Protein AF-0000000084338015 (afdb_homodimer)

Solvent-accessible surface area (backbone atoms only — not comparable to full-atom values): 36055 Å² total; per-residue (Å²): 136,80,90,66,68,53,72,68,53,46,52,48,38,51,52,38,36,50,44,24,61,69,64,40,51,81,50,46,58,59,32,37,77,68,50,33,67,53,62,69,61,47,44,52,39,10,74,71,34,59,45,4,24,55,33,48,52,94,39,48,19,64,53,45,42,67,60,54,42,22,44,42,22,18,35,27,9,35,64,34,56,23,64,21,47,50,50,44,41,30,30,49,41,24,39,39,58,42,67,76,40,31,50,72,67,53,30,65,68,49,36,36,43,34,13,39,33,70,26,31,22,8,49,35,64,32,29,82,76,46,49,94,39,47,87,68,62,74,22,32,32,43,82,52,99,67,19,31,37,28,37,41,52,30,35,75,20,47,40,56,72,53,97,41,30,48,29,32,41,29,54,23,33,58,48,71,53,97,91,35,79,18,27,20,25,35,52,44,50,59,83,37,60,44,54,43,68,48,71,68,66,62,48,61,33,44,38,28,36,51,36,20,38,37,37,30,54,70,19,66,39,55,55,83,34,50,37,51,52,86,51,39,18,56,62,52,50,55,54,41,46,48,59,34,23,33,39,51,11,24,28,21,22,10,37,13,43,24,25,44,53,52,40,54,56,45,25,66,66,43,50,49,88,90,36,41,44,49,76,38,66,73,48,44,53,52,53,50,52,34,46,54,37,25,52,55,21,45,53,32,23,51,53,18,44,54,30,47,76,70,73,42,91,29,64,50,43,15,30,51,10,26,42,49,5,14,50,23,14,38,53,22,15,53,50,29,16,56,74,50,36,74,56,17,43,24,52,88,33,67,43,24,50,43,40,43,35,22,59,51,49,41,36,53,90,56,27,49,67,52,28,50,51,49,40,38,34,73,72,67,78,93,137,79,91,66,69,53,72,67,54,46,51,49,38,53,52,36,36,50,43,24,62,69,65,39,51,81,50,47,59,59,33,36,78,69,50,34,67,54,62,67,61,47,44,52,40,10,75,72,34,60,44,3,23,56,33,47,54,94,38,50,20,65,53,46,43,66,59,55,41,23,44,43,22,18,36,28,8,36,61,35,55,21,63,22,47,49,51,47,41,30,30,49,42,24,40,39,58,41,68,76,38,30,50,73,68,53,30,64,68,49,35,37,44,34,14,38,34,68,28,30,21,9,49,35,63,32,28,82,77,45,50,93,38,46,86,67,62,75,21,31,32,43,84,52,96,68,18,31,38,27,38,41,52,28,36,76,22,48,42,55,70,52,97,42,30,48,30,33,42,30,53,23,34,61,48,70,53,95,90,36,80,19,25,18,26,34,53,45,50,59,82,38,61,44,53,44,68,50,71,69,66,61,49,62,33,43,37,28,35,50,36,22,38,35,38,30,52,69,18,64,39,56,52,83,33,50,38,52,50,87,52,38,17,57,63,53,51,54,55,40,46,49,57,35,23,33,39,52,11,23,28,21,22,9,38,12,41,25,26,42,52,53,41,54,55,45,25,66,67,44,50,51,87,90,36,42,44,48,76,38,64,72,49,43,52,53,54,50,52,34,45,53,36,25,52,54,21,44,52,33,24,51,55,18,42,54,30,48,76,70,73,42,91,28,63,49,42,14,29,50,10,25,42,49,6,15,50,25,13,38,53,22,16,52,50,28,17,56,74,50,35,77,56,18,44,22,52,88,34,66,41,24,49,44,40,42,35,22,58,50,50,41,37,53,90,56,27,48,68,52,28,51,52,49,39,37,34,74,71,66,78,93

Sequence (764 aa):
MDFELSEEHAALRATVEDFARKEVAPVIGDYYERCEFPYEIVAKMGEMGLFGLPIPEEYGGMGGDYFALCLALEELARVDSSVAITLEAGVSLGEMPIYRFGTEEQKQQWLPDLAAGRKLGAFGLTEPGGGSDAGATRTTARLEDGDWVINGSKAFITNSGTDITALVTVTAVTGEHDGRKEISAIIVPSGTAGFTVSEKYSKVGWSASDTHELFFDDCRVPEANLVGERGRGYAQFLSILDEGRIAIAALSVGLAQGCVDESIRYAREREAFGQAIGRYQAIQFKIADMEVRAHTARLAYYAAAAKMLRGEPFKKEAAIAKLVASNAAMDNARDATQIFGGYGFMNEYPVARFYRDAKILEIGEGTSEVQRMLIARQLGVAMDFELSEEHAALRATVEDFARKEVAPVIGDYYERCEFPYEIVAKMGEMGLFGLPIPEEYGGMGGDYFALCLALEELARVDSSVAITLEAGVSLGEMPIYRFGTEEQKQQWLPDLAAGRKLGAFGLTEPGGGSDAGATRTTARLEDGDWVINGSKAFITNSGTDITALVTVTAVTGEHDGRKEISAIIVPSGTAGFTVSEKYSKVGWSASDTHELFFDDCRVPEANLVGERGRGYAQFLSILDEGRIAIAALSVGLAQGCVDESIRYAREREAFGQAIGRYQAIQFKIADMEVRAHTARLAYYAAAAKMLRGEPFKKEAAIAKLVASNAAMDNARDATQIFGGYGFMNEYPVARFYRDAKILEIGEGTSEVQRMLIARQLGVA

Foldseek 3Di:
DDPDDDPVLVVLLVVLLCCLVPPVQVCVLVLLVVLAADLVSLLVCLQVQLLQACPCVVLQHPVHRLVSNLSSLLSNLLRNLLSSVQSLQQRLAFQVLCRPFNDPVSSNVPRNCSSSSQAGGKEFQAAVVQAPNSQVADWAWEDDPQKTFIFGKGFFIWRCDDPRYFWYWHWHFHDDDPRGTQIFTFIDTPPFPQKDWDDFDDALASSNTGTTMIGGDRGIDGPSRTTHDGSCHVVSNLVSLLSSLLSLLSNLLSLLVSLLVLLVVQQQPDDDPHGRNCVDVVSVVLSVVSCVLSVVLSVLSSVLVVCVVVVHDRNLSSLVSLLSSLVSLQSSLVSSLVSVPPVSCPSSDSSVNSNSHSVCSCRPSAHSVRSVVSNCVVVPND/DDPDDDPVLVVLLVVLLCCLVPPVQVCVLVLLVVLAADLVSLLVCLQVQLLQACPCVVLQHPVHRLVSNLSSLLSNLLRNLLSSVQSLQQRLAFQVLCRPFNDPVSSNVPRNCSSSSQAGGKEFQAAVVQAPNSQVADWAWEDDPQKTFIFGKGFFIWRCDDPRYFWYWHWHFHDDDPNGTQIFTFIDTPPFPQKDWDDFDDALASSNTGTTMIGGDRGIDGPSRTTHDGSCHVVSNLVSLLSSLLSLLSNLLSLLVSLLVLLVVQQQPDDDPHGRNCVDVVSVVLSVVSCVLSVVLSVLSSVLVVCVVVVHDRNLSSLVSLLSSLVSLQSSLVSSLVSVPPVSCPSSDSSVNSNSHSVCSCRPSAHSVRSVVSNCVVVPND

Radius of gyration: 28.17 Å; Cα contacts (8 Å, |Δi|>4): 1661; chains: 2; bounding box: 52×88×63 Å

Secondary structure (DSSP, 8-state):
---PPPHHHHHHHHHHHHHIIIIIHHHHHHHHHHT---HHHHHHHHHTTGGGTTS-GGGTS----HHHHHHHHHHHHTT-HHHHHHHHIIIIIIIHHHHHH--HHHHHHHHHHHHTTSSEEEEE---TT-SS-GGG---EEEEETTEEEEEEEEEEEETSSSTTEEEEEEEEEEEEETTEEEEEEEEEETT-TTEEEEEEP-BSS-TTS-EEEEEEEEEEEEGGGEESSTTBHHHHHHHHHHHHHHHHHHHHHHHHHHHHHHHHHHHHH-EETTEEGGGSHHHHHHHHHHHHHHHHHHHHHHHHHHHHHTT---HHHHHHHHHHHHHHHHHHHHHHHHHHGGGGGBTTSHHHHHHHHHGGGGTTTS-HHHHHHHHHHHHT--/---PPPHHHHHHHHHHHHHIIIIIHHHHHHHHHHT---HHHHHHHHHHTGGGTTS-GGGTS----HHHHHHHHHHHHTT-HHHHHHHHIIIIIIIHHHHHH--HHHHHHHHHHHHTTSSEEEEE---TT-SS-GGG---EEEEETTEEEEEEEEEEEETSSSTTEEEEEEEEEEEEETTEEEEEEEEEETT-TTEEEPPPP-BSS-TTS-EEEEEEEEEEEEGGGEESSTTBHHHHHHHHHHHHHHHHHHHHHHHHHHHHHHHHHHHHH-EETTEEGGGSHHHHHHHHHHHHHHHHHHHHHHHHHHHHHTT---HHHHHHHHHHHHHHHHHHHHHHHHHHGGGGGBTTSHHHHHHHHHGGGGTTTS-HHHHHHHHHHHHT--

Structure (mmCIF, N/CA/C/O backbone):
data_AF-0000000084338015-model_v1
#
loop_
_entity.id
_entity.type
_entity.pdbx_description
1 polymer 'Acyl-CoA dehydrogenase'
#
loop_
_atom_site.group_PDB
_atom_site.id
_atom_site.type_symbol
_atom_site.label_atom_id
_atom_site.label_alt_id
_atom_site.label_comp_id
_atom_site.label_asym_id
_atom_site.label_entity_id
_atom_site.label_seq_id
_atom_site.pdbx_PDB_ins_code
_atom_site.Cartn_x
_atom_site.Cartn_y
_atom_site.Cartn_z
_atom_site.occupancy
_atom_site.B_iso_or_equiv
_atom_site.auth_seq_id
_atom_site.auth_comp_id
_atom_site.auth_asym_id
_atom_site.auth_atom_id
_atom_site.pdbx_PDB_model_num
ATOM 1 N N . MET A 1 1 ? -13.844 11.648 34.5 1 48.69 1 MET A N 1
ATOM 2 C CA . MET A 1 1 ? -13.297 11.547 33.156 1 48.69 1 MET A CA 1
ATOM 3 C C . MET A 1 1 ? -14.398 11.289 32.156 1 48.69 1 MET A C 1
ATOM 5 O O . MET A 1 1 ? -15.125 10.305 32.25 1 48.69 1 MET A O 1
ATOM 9 N N . ASP A 1 2 ? -14.992 12.312 31.656 1 59.75 2 ASP A N 1
ATOM 10 C CA . ASP A 1 2 ? -16.125 12.227 30.734 1 59.75 2 ASP A CA 1
ATOM 11 C C . ASP A 1 2 ? -15.664 12.18 29.281 1 59.75 2 ASP A C 1
ATOM 13 O O . ASP A 1 2 ? -15.125 13.164 28.766 1 59.75 2 ASP A O 1
ATOM 17 N N . PHE A 1 3 ? -15.617 10.938 28.75 1 74.31 3 PHE A N 1
ATOM 18 C CA . PHE A 1 3 ? -15.195 10.703 27.375 1 74.31 3 PHE A CA 1
ATOM 19 C C . PHE A 1 3 ? -16.359 10.875 26.406 1 74.31 3 PHE A C 1
ATOM 21 O O . PHE A 1 3 ? -16.266 10.508 25.234 1 74.31 3 PHE A O 1
ATOM 28 N N . GLU A 1 4 ? -17.391 11.492 27.047 1 83 4 GLU A N 1
ATOM 29 C CA . GLU A 1 4 ? -18.547 11.719 26.188 1 83 4 GLU A CA 1
ATOM 30 C C . GLU A 1 4 ? -18.453 13.062 25.484 1 83 4 GLU A C 1
ATOM 32 O O . GLU A 1 4 ? -18 14.047 26.062 1 83 4 GLU A O 1
ATOM 37 N N . LEU A 1 5 ? -18.859 13.047 24.281 1 91.94 5 LEU A N 1
ATOM 38 C CA . LEU A 1 5 ? -18.875 14.273 23.5 1 91.94 5 LEU A CA 1
ATOM 39 C C . LEU A 1 5 ? -20 15.203 23.953 1 91.94 5 LEU A C 1
ATOM 41 O O . LEU A 1 5 ? -21.062 14.742 24.359 1 91.94 5 LEU A O 1
ATOM 45 N N . SER A 1 6 ? -19.734 16.484 24.047 1 92.75 6 SER A N 1
ATOM 46 C CA . SER A 1 6 ? -20.828 17.453 24.219 1 92.75 6 SER A CA 1
ATOM 47 C C . SER A 1 6 ? -21.891 17.297 23.141 1 92.75 6 SER A C 1
ATOM 49 O O . SER A 1 6 ? -21.656 16.656 22.109 1 92.75 6 SER A O 1
ATOM 51 N N . GLU A 1 7 ? -23.031 17.828 23.328 1 93.94 7 GLU A N 1
ATOM 52 C CA . GLU A 1 7 ? -24.109 17.766 22.359 1 93.94 7 GLU A CA 1
ATOM 53 C C . GLU A 1 7 ? -23.688 18.391 21.031 1 93.94 7 GLU A C 1
ATOM 55 O O . GLU A 1 7 ? -24.031 17.875 19.953 1 93.94 7 GLU A O 1
ATOM 60 N N . GLU A 1 8 ? -22.984 19.5 21.125 1 93.94 8 GLU A N 1
ATOM 61 C CA . GLU A 1 8 ? -22.531 20.203 19.938 1 93.94 8 GLU A CA 1
ATOM 62 C C . GLU A 1 8 ? -21.531 19.359 19.156 1 93.94 8 GLU A C 1
ATOM 64 O O . GLU A 1 8 ? -21.625 19.234 17.922 1 93.94 8 GLU A O 1
ATOM 69 N N . HIS A 1 9 ? -20.562 18.781 19.859 1 95.94 9 HIS A N 1
ATOM 70 C CA . HIS A 1 9 ? -19.578 17.906 19.234 1 95.94 9 HIS A CA 1
ATOM 71 C C . HIS A 1 9 ? -20.219 16.672 18.625 1 95.94 9 HIS A C 1
ATOM 73 O O . HIS A 1 9 ? -19.859 16.266 17.516 1 95.94 9 HIS A O 1
ATOM 79 N N . ALA A 1 10 ? -21.172 16.156 19.312 1 96.56 10 ALA A N 1
ATOM 80 C CA . ALA A 1 10 ? -21.875 14.961 18.828 1 96.56 10 ALA A CA 1
ATOM 81 C C . ALA A 1 10 ? -22.688 15.281 17.578 1 96.56 10 ALA A C 1
ATOM 83 O O . ALA A 1 10 ? -22.766 14.461 16.656 1 96.56 10 ALA A O 1
ATOM 84 N N . ALA A 1 11 ? -23.328 16.406 17.594 1 96.88 11 ALA A N 1
ATOM 85 C CA . ALA A 1 11 ? -24.109 16.828 16.422 1 96.88 11 ALA A CA 1
ATOM 86 C C . ALA A 1 11 ? -23.219 17.047 15.211 1 96.88 11 ALA A C 1
ATOM 88 O O . ALA A 1 11 ? -23.562 16.656 14.094 1 96.88 11 ALA A O 1
ATOM 89 N N . LEU A 1 12 ? -22.094 17.672 15.422 1 97.25 12 LEU A N 1
ATOM 90 C CA . LEU A 1 12 ? -21.125 17.859 14.344 1 97.25 12 LEU A CA 1
ATOM 91 C C . LEU A 1 12 ? -20.656 16.516 13.789 1 97.25 12 LEU A C 1
ATOM 93 O O . LEU A 1 12 ? -20.641 16.328 12.57 1 97.25 12 LEU A O 1
ATOM 97 N N . ARG A 1 13 ? -20.219 15.672 14.68 1 97.75 13 ARG A N 1
ATOM 98 C CA . ARG A 1 13 ? -19.734 14.352 14.281 1 97.75 13 ARG A CA 1
ATOM 99 C C . ARG A 1 13 ? -20.766 13.641 13.406 1 97.75 13 ARG A C 1
ATOM 101 O O . ARG A 1 13 ? -20.438 13.078 12.367 1 97.75 13 ARG A O 1
ATOM 108 N N . ALA A 1 14 ? -22.016 13.672 13.812 1 98.19 14 ALA A N 1
ATOM 109 C CA . ALA A 1 14 ? -23.094 13 13.086 1 98.19 14 ALA A CA 1
ATOM 110 C C . ALA A 1 14 ? -23.281 13.609 11.703 1 98.19 14 ALA A C 1
ATOM 112 O O . ALA A 1 14 ? -23.531 12.898 10.727 1 98.19 14 ALA A O 1
ATOM 113 N N . THR A 1 15 ? -23.234 14.883 11.648 1 98.38 15 THR A N 1
ATOM 114 C CA . THR A 1 15 ? -23.391 15.594 10.383 1 98.38 15 THR A CA 1
ATOM 115 C C . THR A 1 15 ? -22.266 15.234 9.414 1 98.38 15 THR A C 1
ATOM 117 O O . THR A 1 15 ? -22.516 14.977 8.234 1 98.38 15 THR A O 1
ATOM 120 N N . VAL A 1 16 ? -21.062 15.227 9.883 1 98.75 16 VAL A N 1
ATOM 121 C CA . VAL A 1 16 ? -19.922 14.922 9.039 1 98.75 16 VAL A CA 1
ATOM 122 C C . VAL A 1 16 ? -19.953 13.453 8.641 1 98.75 16 VAL A C 1
ATOM 124 O O . VAL A 1 16 ? -19.594 13.102 7.508 1 98.75 16 VAL A O 1
ATOM 127 N N . GLU A 1 17 ? -20.328 12.609 9.562 1 98.62 17 GLU A N 1
ATOM 128 C CA . GLU A 1 17 ? -20.484 11.195 9.234 1 98.62 17 GLU A CA 1
ATOM 129 C C . GLU A 1 17 ? -21.453 11.008 8.062 1 98.62 17 GLU A C 1
ATOM 131 O O . GLU A 1 17 ? -21.172 10.258 7.129 1 98.62 17 GLU A O 1
ATOM 136 N N . ASP A 1 18 ? -22.578 11.68 8.148 1 98.69 18 ASP A N 1
ATOM 137 C CA . ASP A 1 18 ? -23.594 11.594 7.102 1 98.69 18 ASP A CA 1
ATOM 138 C C . ASP A 1 18 ? -23.047 12.094 5.77 1 98.69 18 ASP A C 1
ATOM 140 O O . ASP A 1 18 ? -23.266 11.469 4.73 1 98.69 18 ASP A O 1
ATOM 144 N N . PHE A 1 19 ? -22.391 13.164 5.777 1 98.81 19 PHE A N 1
ATOM 145 C CA . PHE A 1 19 ? -21.766 13.734 4.586 1 98.81 19 PHE A CA 1
ATOM 146 C C . PHE A 1 19 ? -20.766 12.766 3.984 1 98.81 19 PHE A C 1
ATOM 148 O O . PHE A 1 19 ? -20.781 12.516 2.777 1 98.81 19 PHE A O 1
ATOM 155 N N . ALA A 1 20 ? -19.859 12.227 4.832 1 98.81 20 ALA A N 1
ATOM 156 C CA . ALA A 1 20 ? -18.812 11.312 4.367 1 98.81 20 ALA A CA 1
ATOM 157 C C . ALA A 1 20 ? -19.422 10.078 3.703 1 98.81 20 ALA A C 1
ATOM 159 O O . ALA A 1 20 ? -18.953 9.648 2.643 1 98.81 20 ALA A O 1
ATOM 160 N N . ARG A 1 21 ? -20.469 9.523 4.254 1 98.12 21 ARG A N 1
ATOM 161 C CA . ARG A 1 21 ? -21.062 8.289 3.77 1 98.12 21 ARG A CA 1
ATOM 162 C C . ARG A 1 21 ? -21.906 8.531 2.52 1 98.12 21 ARG A C 1
ATOM 164 O O . ARG A 1 21 ? -21.891 7.73 1.584 1 98.12 21 ARG A O 1
ATOM 171 N N . LYS A 1 22 ? -22.562 9.672 2.473 1 98.31 22 LYS A N 1
ATOM 172 C CA . LYS A 1 22 ? -23.562 9.867 1.425 1 98.31 22 LYS A CA 1
ATOM 173 C C . LYS A 1 22 ? -22.984 10.641 0.247 1 98.31 22 LYS A C 1
ATOM 175 O O . LYS A 1 22 ? -23.391 10.438 -0.899 1 98.31 22 LYS A O 1
ATOM 180 N N . GLU A 1 23 ? -22 11.492 0.54 1 98.38 23 GLU A N 1
ATOM 181 C CA . GLU A 1 23 ? -21.531 12.398 -0.506 1 98.38 23 GLU A CA 1
ATOM 182 C C . GLU A 1 23 ? -20.109 12.047 -0.942 1 98.38 23 GLU A C 1
ATOM 184 O O . GLU A 1 23 ? -19.766 12.188 -2.115 1 98.38 23 GLU A O 1
ATOM 189 N N . VAL A 1 24 ? -19.328 11.57 -0.061 1 98.75 24 VAL A N 1
ATOM 190 C CA . VAL A 1 24 ? -17.922 11.305 -0.38 1 98.75 24 VAL A CA 1
ATOM 191 C C . VAL A 1 24 ? -17.766 9.867 -0.859 1 98.75 24 VAL A C 1
ATOM 193 O O . VAL A 1 24 ? -17.25 9.625 -1.954 1 98.75 24 VAL A O 1
ATOM 196 N N . ALA A 1 25 ? -18.266 8.891 -0.127 1 98.5 25 ALA A N 1
ATOM 197 C CA . ALA A 1 25 ? -18.031 7.461 -0.328 1 98.5 25 ALA A CA 1
ATOM 198 C C . ALA A 1 25 ? -18.406 7.035 -1.742 1 98.5 25 ALA A C 1
ATOM 200 O O . ALA A 1 25 ? -17.672 6.305 -2.402 1 98.5 25 ALA A O 1
ATOM 201 N N . PRO A 1 26 ? -19.516 7.5 -2.303 1 98.12 26 PRO A N 1
ATOM 202 C CA . PRO A 1 26 ? -19.953 6.969 -3.596 1 98.12 26 PRO A CA 1
ATOM 203 C C . PRO A 1 26 ? -19.047 7.414 -4.75 1 98.12 26 PRO A C 1
ATOM 205 O O . PRO A 1 26 ? -19.062 6.793 -5.816 1 98.12 26 PRO A O 1
ATOM 208 N N . VAL A 1 27 ? -18.25 8.492 -4.57 1 98.19 27 VAL A N 1
ATOM 209 C CA . VAL A 1 27 ? -17.609 9.07 -5.746 1 98.19 27 VAL A CA 1
ATOM 210 C C . VAL A 1 27 ? -16.094 9.047 -5.562 1 98.19 27 VAL A C 1
ATOM 212 O O . VAL A 1 27 ? -15.344 9.219 -6.523 1 98.19 27 VAL A O 1
ATOM 215 N N . ILE A 1 28 ? -15.578 8.867 -4.398 1 98.06 28 ILE A N 1
ATOM 216 C CA . ILE A 1 28 ? -14.18 9.141 -4.09 1 98.06 28 ILE A CA 1
ATOM 217 C C . ILE A 1 28 ? -13.289 8.109 -4.773 1 98.06 28 ILE A C 1
ATOM 219 O O . ILE A 1 28 ? -12.156 8.414 -5.156 1 98.06 28 ILE A O 1
ATOM 223 N N . GLY A 1 29 ? -13.758 6.836 -4.957 1 97.38 29 GLY A N 1
ATOM 224 C CA . GLY A 1 29 ? -12.984 5.82 -5.645 1 97.38 29 GLY A CA 1
ATOM 225 C C . GLY A 1 29 ? -12.555 6.242 -7.039 1 97.38 29 GLY A C 1
ATOM 226 O O . GLY A 1 29 ? -11.406 6.016 -7.434 1 97.38 29 GLY A O 1
ATOM 227 N N . ASP A 1 30 ? -13.445 6.852 -7.723 1 97.5 30 ASP A N 1
ATOM 228 C CA . ASP A 1 30 ? -13.148 7.312 -9.078 1 97.5 30 ASP A CA 1
ATOM 229 C C . ASP A 1 30 ? -12.102 8.422 -9.062 1 97.5 30 ASP A C 1
ATOM 231 O O . ASP A 1 30 ? -11.172 8.406 -9.867 1 97.5 30 ASP A O 1
ATOM 235 N N . TYR A 1 31 ? -12.266 9.406 -8.133 1 97.94 31 TYR A N 1
ATOM 236 C CA . TYR A 1 31 ? -11.273 10.461 -7.988 1 97.94 31 TYR A CA 1
ATOM 237 C C . TYR A 1 31 ? -9.891 9.875 -7.707 1 97.94 31 TYR A C 1
ATOM 239 O O . TYR A 1 31 ? -8.891 10.336 -8.258 1 97.94 31 TYR A O 1
ATOM 247 N N . TYR A 1 32 ? -9.945 8.883 -6.867 1 96.19 32 TYR A N 1
ATOM 248 C CA . TYR A 1 32 ? -8.703 8.25 -6.438 1 96.19 32 TYR A CA 1
ATOM 249 C C . TYR A 1 32 ? -7.996 7.578 -7.605 1 96.19 32 TYR A C 1
ATOM 251 O O . TYR A 1 32 ? -6.785 7.73 -7.785 1 96.19 32 TYR A O 1
ATOM 259 N N . GLU A 1 33 ? -8.688 6.84 -8.438 1 95.5 33 GLU A N 1
ATOM 260 C CA . GLU A 1 33 ? -8.141 6.129 -9.586 1 95.5 33 GLU A CA 1
ATOM 261 C C . GLU A 1 33 ? -7.578 7.102 -10.617 1 95.5 33 GLU A C 1
ATOM 263 O O . GLU A 1 33 ? -6.547 6.832 -11.242 1 95.5 33 GLU A O 1
ATOM 268 N N . ARG A 1 34 ? -8.227 8.25 -10.75 1 96 34 ARG A N 1
ATOM 269 C CA . ARG A 1 34 ? -7.805 9.242 -11.727 1 96 34 ARG A CA 1
ATOM 270 C C . ARG A 1 34 ? -6.73 10.164 -11.156 1 96 34 ARG A C 1
ATOM 272 O O . ARG A 1 34 ? -6.168 10.992 -11.867 1 96 34 ARG A O 1
ATOM 279 N N . CYS A 1 35 ? -6.473 10.062 -9.836 1 96.88 35 CYS A N 1
ATOM 280 C CA . CYS A 1 35 ? -5.539 10.922 -9.125 1 96.88 35 CYS A CA 1
ATOM 281 C C . CYS A 1 35 ? -5.914 12.391 -9.289 1 96.88 35 CYS A C 1
ATOM 283 O O . CYS A 1 35 ? -5.062 13.219 -9.617 1 96.88 35 CYS A O 1
ATOM 285 N N . GLU A 1 36 ? -7.211 12.664 -9.117 1 98 36 GLU A N 1
ATOM 286 C CA . GLU A 1 36 ? -7.715 14.016 -9.305 1 98 36 GLU A CA 1
ATOM 287 C C . GLU A 1 36 ? -8.172 14.625 -7.984 1 98 36 GLU A C 1
ATOM 289 O O . GLU A 1 36 ? -8.766 13.938 -7.148 1 98 36 GLU A O 1
ATOM 294 N N . PHE A 1 37 ? -7.922 15.906 -7.84 1 98.62 37 PHE A N 1
ATOM 295 C CA . PHE A 1 37 ? -8.391 16.672 -6.688 1 98.62 37 PHE A CA 1
ATOM 296 C C . PHE A 1 37 ? -9.906 16.844 -6.734 1 98.62 37 PHE A C 1
ATOM 298 O O . PHE A 1 37 ? -10.453 17.25 -7.762 1 98.62 37 PHE A O 1
ATOM 305 N N . PRO A 1 38 ? -10.594 16.578 -5.668 1 98.62 38 PRO A N 1
ATOM 306 C CA . PRO A 1 38 ? -12.055 16.578 -5.691 1 98.62 38 PRO A CA 1
ATOM 307 C C . PRO A 1 38 ? -12.641 17.953 -5.34 1 98.62 38 PRO A C 1
ATOM 309 O O . PRO A 1 38 ? -13.242 18.109 -4.273 1 98.62 38 PRO A O 1
ATOM 312 N N . TYR A 1 39 ? -12.625 18.859 -6.215 1 98.75 39 TYR A N 1
ATOM 313 C CA . TYR A 1 39 ? -13.055 20.234 -6.027 1 98.75 39 TYR A CA 1
ATOM 314 C C . TYR A 1 39 ? -14.492 20.297 -5.523 1 98.75 39 TYR A C 1
ATOM 316 O O . TYR A 1 39 ? -14.828 21.109 -4.656 1 98.75 39 TYR A O 1
ATOM 324 N N . GLU A 1 40 ? -15.352 19.406 -6.035 1 98.56 40 GLU A N 1
ATOM 325 C CA . GLU A 1 40 ? -16.766 19.438 -5.656 1 98.56 40 GLU A CA 1
ATOM 326 C C . GLU A 1 40 ? -16.953 19.047 -4.195 1 98.56 40 GLU A C 1
ATOM 328 O O . GLU A 1 40 ? -17.734 19.672 -3.475 1 98.56 40 GLU A O 1
ATOM 333 N N . ILE A 1 41 ? -16.25 18.016 -3.768 1 98.81 41 ILE A N 1
ATOM 334 C CA . ILE A 1 41 ? -16.297 17.594 -2.375 1 98.81 41 ILE A CA 1
ATOM 335 C C . ILE A 1 41 ? -15.773 18.703 -1.467 1 98.81 41 ILE A C 1
ATOM 337 O O . ILE A 1 41 ? -16.375 19 -0.431 1 98.81 41 ILE A O 1
ATOM 341 N N . VAL A 1 42 ? -14.68 19.375 -1.841 1 98.81 42 VAL A N 1
ATOM 342 C CA . VAL A 1 42 ? -14.055 20.438 -1.054 1 98.81 42 VAL A CA 1
ATOM 343 C C . VAL A 1 42 ? -15.016 21.609 -0.932 1 98.81 42 VAL A C 1
ATOM 345 O O . VAL A 1 42 ? -15.156 22.188 0.146 1 98.81 42 VAL A O 1
ATOM 348 N N . ALA A 1 43 ? -15.672 21.906 -2.029 1 98.75 43 ALA A N 1
ATOM 349 C CA . ALA A 1 43 ? -16.641 23 -2.01 1 98.75 43 ALA A CA 1
ATOM 350 C C . ALA A 1 43 ? -17.781 22.703 -1.024 1 98.75 43 ALA A C 1
ATOM 352 O O . ALA A 1 43 ? -18.203 23.594 -0.273 1 98.75 43 ALA A O 1
ATOM 353 N N . LYS A 1 44 ? -18.266 21.5 -1.044 1 98.81 44 LYS A N 1
ATOM 354 C CA . LYS A 1 44 ? -19.328 21.094 -0.122 1 98.81 44 LYS A CA 1
ATOM 355 C C . LYS A 1 44 ? -18.859 21.172 1.326 1 98.81 44 LYS A C 1
ATOM 357 O O . LYS A 1 44 ? -19.594 21.578 2.213 1 98.81 44 LYS A O 1
ATOM 362 N N . MET A 1 45 ? -17.609 20.766 1.587 1 98.88 45 MET A N 1
ATOM 363 C CA . MET A 1 45 ? -17.031 20.875 2.92 1 98.88 45 MET A CA 1
ATOM 364 C C . MET A 1 45 ? -16.969 22.328 3.373 1 98.88 45 MET A C 1
ATOM 366 O O . MET A 1 45 ? -17.219 22.625 4.539 1 98.88 45 MET A O 1
ATOM 370 N N . GLY A 1 46 ? -16.594 23.203 2.418 1 98.69 46 GLY A N 1
ATOM 371 C CA . GLY A 1 46 ? -16.609 24.625 2.709 1 98.69 46 GLY A CA 1
ATOM 372 C C . GLY A 1 46 ? -17.984 25.156 3.074 1 98.69 46 GLY A C 1
ATOM 373 O O . GLY A 1 46 ? -18.125 25.875 4.059 1 98.69 46 GLY A O 1
ATOM 374 N N . GLU A 1 47 ? -19 24.734 2.322 1 98.25 47 GLU A N 1
ATOM 375 C CA . GLU A 1 47 ? -20.375 25.141 2.57 1 98.25 47 GLU A CA 1
ATOM 376 C C . GLU A 1 47 ? -20.859 24.672 3.939 1 98.25 47 GLU A C 1
ATOM 378 O O . GLU A 1 47 ? -21.625 25.359 4.602 1 98.25 47 GLU A O 1
ATOM 383 N N . MET A 1 48 ? -20.344 23.531 4.363 1 98.19 48 MET A N 1
ATOM 384 C CA . MET A 1 48 ? -20.703 22.969 5.656 1 98.19 48 MET A CA 1
ATOM 385 C C . MET A 1 48 ? -19.984 23.672 6.793 1 98.19 48 MET A C 1
ATOM 387 O O . MET A 1 48 ? -20.328 23.5 7.961 1 98.19 48 MET A O 1
ATOM 391 N N . GLY A 1 49 ? -18.953 24.5 6.438 1 98.38 49 GLY A N 1
ATOM 392 C CA . GLY A 1 49 ? -18.219 25.25 7.438 1 98.38 49 GLY A CA 1
ATOM 393 C C . GLY A 1 49 ? -17.062 24.484 8.039 1 98.38 49 GLY A C 1
ATOM 394 O O . GLY A 1 49 ? -16.484 24.891 9.039 1 98.38 49 GLY A O 1
ATOM 395 N N . LEU A 1 50 ? -16.656 23.375 7.457 1 98.81 50 LEU A N 1
ATOM 396 C CA . LEU A 1 50 ? -15.656 22.5 8.062 1 98.81 50 LEU A CA 1
ATOM 397 C C . LEU A 1 50 ? -14.297 23.172 8.117 1 98.81 50 LEU A C 1
ATOM 399 O O . LEU A 1 50 ? -13.539 22.969 9.07 1 98.81 50 LEU A O 1
ATOM 403 N N . PHE A 1 51 ? -13.961 24 7.141 1 98.88 51 PHE A N 1
ATOM 404 C CA . PHE A 1 51 ? -12.664 24.672 7.098 1 98.88 51 PHE A CA 1
ATOM 405 C C . PHE A 1 51 ? -12.586 25.781 8.141 1 98.88 51 PHE A C 1
ATOM 407 O O . PHE A 1 51 ? -11.508 26.281 8.445 1 98.88 51 PHE A O 1
ATOM 414 N N . GLY A 1 52 ? -13.688 26.203 8.688 1 98.75 52 GLY A N 1
ATOM 415 C CA . GLY A 1 52 ? -13.727 27.297 9.641 1 98.75 52 GLY A CA 1
ATOM 416 C C . GLY A 1 52 ? -13.938 26.844 11.07 1 98.75 52 GLY A C 1
ATOM 417 O O . GLY A 1 52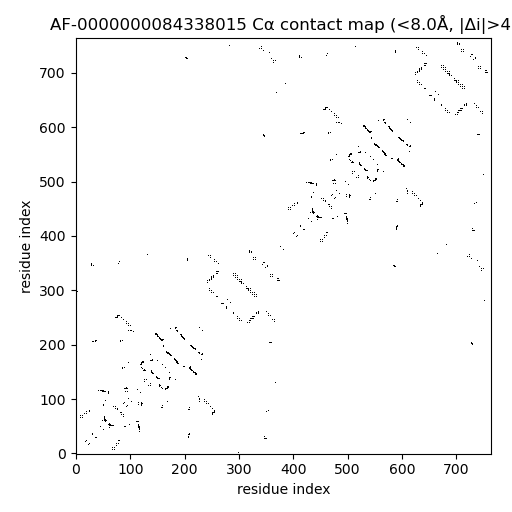 ? -14.094 27.656 11.977 1 98.75 52 GLY A O 1
ATOM 418 N N . LEU A 1 53 ? -13.906 25.562 11.352 1 98.25 53 LEU A N 1
ATOM 419 C CA . LEU A 1 53 ? -14.32 24.984 12.625 1 98.25 53 LEU A CA 1
ATOM 420 C C . LEU A 1 53 ? -13.562 25.641 13.781 1 98.25 53 LEU A C 1
ATOM 422 O O . LEU A 1 53 ? -14.18 26.141 14.727 1 98.25 53 LEU A O 1
ATOM 426 N N . PRO A 1 54 ? -12.219 25.719 13.75 1 97.25 54 PRO A N 1
ATOM 427 C CA . PRO A 1 54 ? -11.531 26.281 14.914 1 97.25 54 PRO A CA 1
ATOM 428 C C . PRO A 1 54 ? -11.258 27.781 14.758 1 97.25 54 PRO A C 1
ATOM 430 O O . PRO A 1 54 ? -10.492 28.359 15.539 1 97.25 54 PRO A O 1
ATOM 433 N N . ILE A 1 55 ? -11.828 28.438 13.742 1 98.5 55 ILE A N 1
ATOM 434 C CA . ILE A 1 55 ? -11.586 29.859 13.445 1 98.5 55 ILE A CA 1
ATOM 435 C C . ILE A 1 55 ? -12.719 30.703 14.016 1 98.5 55 ILE A C 1
ATOM 437 O O . ILE A 1 55 ? -13.891 30.375 13.852 1 98.5 55 ILE A O 1
ATOM 441 N N . PRO A 1 56 ? -12.445 31.812 14.711 1 97.94 56 PRO A N 1
ATOM 442 C CA . PRO A 1 56 ? -13.484 32.688 15.266 1 97.94 56 PRO A CA 1
ATOM 443 C C . PRO A 1 56 ? -14.414 33.25 14.195 1 97.94 56 PRO A C 1
ATOM 445 O O . PRO A 1 56 ? -13.992 33.469 13.055 1 97.94 56 PRO A O 1
ATOM 448 N N . GLU A 1 57 ? -15.523 33.625 14.609 1 97.88 57 GLU A N 1
ATOM 449 C CA . GLU A 1 57 ? -16.547 34.156 13.703 1 97.88 57 GLU A CA 1
ATOM 450 C C . GLU A 1 57 ? -16.094 35.5 13.102 1 97.88 57 GLU A C 1
ATOM 452 O O . GLU A 1 57 ? -16.438 35.812 11.961 1 97.88 57 GLU A O 1
ATOM 457 N N . GLU A 1 58 ? -15.359 36.25 13.859 1 97.56 58 GLU A N 1
ATOM 458 C CA . GLU A 1 58 ? -14.898 37.531 13.398 1 97.56 58 GLU A CA 1
ATOM 459 C C . GLU A 1 58 ? -14.008 37.406 12.164 1 97.56 58 GLU A C 1
ATOM 461 O O . GLU A 1 58 ? -13.836 38.375 11.406 1 97.56 58 GLU A O 1
ATOM 466 N N . TYR A 1 59 ? -13.508 36.219 11.93 1 98.12 59 TYR A N 1
ATOM 467 C CA . TYR A 1 59 ? -12.68 35.969 10.75 1 98.12 59 TYR A CA 1
ATOM 468 C C . TYR A 1 59 ? -13.383 35.031 9.789 1 98.12 59 TYR A C 1
ATOM 470 O O . TYR A 1 59 ? -12.734 34.406 8.938 1 98.12 59 TYR A O 1
ATOM 478 N N . GLY A 1 60 ? -14.711 34.781 10.016 1 97.06 60 GLY A N 1
ATOM 479 C CA . GLY A 1 60 ? -15.5 34 9.086 1 97.06 60 GLY A CA 1
ATOM 480 C C . GLY A 1 60 ? -15.594 32.531 9.484 1 97.06 60 GLY A C 1
ATOM 481 O O . GLY A 1 60 ? -16.094 31.703 8.711 1 97.06 60 GLY A O 1
ATOM 482 N N . GLY A 1 61 ? -15.086 32.219 10.641 1 97.62 61 GLY A N 1
ATOM 483 C CA . GLY A 1 61 ? -15.117 30.828 11.078 1 97.62 61 GLY A CA 1
ATOM 484 C C . GLY A 1 61 ? -16.391 30.453 11.812 1 97.62 61 GLY A C 1
ATOM 485 O O . GLY A 1 61 ? -17.391 31.188 11.75 1 97.62 61 GLY A O 1
ATOM 486 N N . MET A 1 62 ? -16.375 29.266 12.367 1 95.75 62 MET A N 1
ATOM 487 C CA . MET A 1 62 ? -17.547 28.734 13.039 1 95.75 62 MET A CA 1
ATOM 488 C C . MET A 1 62 ? -17.469 28.953 14.547 1 95.75 62 MET A C 1
ATOM 490 O O . MET A 1 62 ? -18.422 28.672 15.273 1 95.75 62 MET A O 1
ATOM 494 N N . GLY A 1 63 ? -16.359 29.438 15 1 93.44 63 GLY A N 1
ATOM 495 C CA . GLY A 1 63 ? -16.188 29.781 16.406 1 93.44 63 GLY A CA 1
ATOM 496 C C . GLY A 1 63 ? -16.031 28.562 17.297 1 93.44 63 GLY A C 1
ATOM 497 O O . GLY A 1 63 ? -16.141 28.656 18.516 1 93.44 63 GLY A O 1
ATOM 498 N N . GLY A 1 64 ? -15.812 27.438 16.703 1 92 64 GLY A N 1
ATOM 499 C CA . GLY A 1 64 ? -15.57 26.219 17.453 1 92 64 GLY A CA 1
ATOM 500 C C . GLY A 1 64 ? -14.133 26.062 17.906 1 92 64 GLY A C 1
ATOM 501 O O . GLY A 1 64 ? -13.406 27.047 18.016 1 92 64 GLY A O 1
ATOM 502 N N . ASP A 1 65 ? -13.844 24.859 18.312 1 94.38 65 ASP A N 1
ATOM 503 C CA . ASP A 1 65 ? -12.492 24.625 18.812 1 94.38 65 ASP A CA 1
ATOM 504 C C . ASP A 1 65 ? -11.766 23.578 17.969 1 94.38 65 ASP A C 1
ATOM 506 O O . ASP A 1 65 ? -12.32 23.078 16.984 1 94.38 65 ASP A O 1
ATOM 510 N N . TYR A 1 66 ? -10.539 23.406 18.297 1 95.75 66 TYR A N 1
ATOM 511 C CA . TYR A 1 66 ? -9.656 22.547 17.516 1 95.75 66 TYR A CA 1
ATOM 512 C C . TYR A 1 66 ? -10.102 21.094 17.609 1 95.75 66 TYR A C 1
ATOM 514 O O . TYR A 1 66 ? -9.891 20.312 16.672 1 95.75 66 TYR A O 1
ATOM 522 N N . PHE A 1 67 ? -10.742 20.688 18.719 1 97.06 67 PHE A N 1
ATOM 523 C CA . PHE A 1 67 ? -11.234 19.328 18.875 1 97.06 67 PHE A CA 1
ATOM 524 C C . PHE A 1 67 ? -12.359 19.031 17.875 1 97.06 67 PHE A C 1
ATOM 526 O O . PHE A 1 67 ? -12.477 17.922 17.375 1 97.06 67 PHE A O 1
ATOM 533 N N . ALA A 1 68 ? -13.18 20.016 17.594 1 97.62 68 ALA A N 1
ATOM 534 C CA . ALA A 1 68 ? -14.219 19.891 16.578 1 97.62 68 ALA A CA 1
ATOM 535 C C . ALA A 1 68 ? -13.617 19.5 15.227 1 97.62 68 ALA A C 1
ATOM 537 O O . ALA A 1 68 ? -14.172 18.688 14.5 1 97.62 68 AL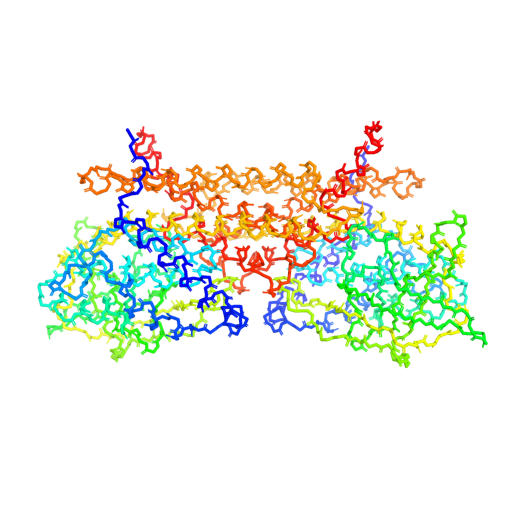A A O 1
ATOM 538 N N . LEU A 1 69 ? -12.531 20.125 14.883 1 98.44 69 LEU A N 1
ATOM 539 C CA . LEU A 1 69 ? -11.82 19.766 13.656 1 98.44 69 LEU A CA 1
ATOM 540 C C . LEU A 1 69 ? -11.398 18.297 13.688 1 98.44 69 LEU A C 1
ATOM 542 O O . LEU A 1 69 ? -11.57 17.578 12.703 1 98.44 69 LEU A O 1
ATOM 546 N N . CYS A 1 70 ? -10.883 17.844 14.828 1 98.5 70 CYS A N 1
ATOM 547 C CA . CYS A 1 70 ? -10.438 16.453 14.969 1 98.5 70 CYS A CA 1
ATOM 548 C C . CYS A 1 70 ? -11.586 15.484 14.734 1 98.5 70 CYS A C 1
ATOM 550 O O . CYS A 1 70 ? -11.414 14.461 14.062 1 98.5 70 CYS A O 1
ATOM 552 N N . LEU A 1 71 ? -12.711 15.82 15.258 1 98.38 71 LEU A N 1
ATOM 553 C CA . LEU A 1 71 ? -13.883 14.969 15.086 1 98.38 71 LEU A CA 1
ATOM 554 C C . LEU A 1 71 ? -14.281 14.891 13.609 1 98.38 71 LEU A C 1
ATOM 556 O O . LEU A 1 71 ? -14.625 13.82 13.109 1 98.38 71 LEU A O 1
ATOM 560 N N . ALA A 1 72 ? -14.25 16 12.93 1 98.81 72 ALA A N 1
ATOM 561 C CA . ALA A 1 72 ? -14.562 16.031 11.508 1 98.81 72 ALA A CA 1
ATOM 562 C C . ALA A 1 72 ? -13.578 15.188 10.703 1 98.81 72 ALA A C 1
ATOM 564 O O . ALA A 1 72 ? -13.969 14.445 9.797 1 98.81 72 ALA A O 1
ATOM 565 N N . LEU A 1 73 ? -12.367 15.297 11.055 1 98.88 73 LEU A N 1
ATOM 566 C CA . LEU A 1 73 ? -11.32 14.555 10.367 1 98.88 73 LEU A CA 1
ATOM 567 C C . LEU A 1 73 ? -11.508 13.055 10.555 1 98.88 73 LEU A C 1
ATOM 569 O O . LEU A 1 73 ? -11.328 12.281 9.609 1 98.88 73 LEU A O 1
ATOM 573 N N . GLU A 1 74 ? -11.789 12.625 11.773 1 98.81 74 GLU A N 1
ATOM 574 C CA . GLU A 1 74 ? -12.016 11.203 12.023 1 98.81 74 GLU A CA 1
ATOM 575 C C . GLU A 1 74 ? -13.148 10.664 11.156 1 98.81 74 GLU A C 1
ATOM 577 O O . GLU A 1 74 ? -13.016 9.602 10.547 1 98.81 74 GLU A O 1
ATOM 582 N N . GLU A 1 75 ? -14.234 11.406 11.094 1 98.88 75 GLU A N 1
ATOM 583 C CA . GLU A 1 75 ? -15.391 10.93 10.336 1 98.88 75 GLU A CA 1
ATOM 584 C C . GLU A 1 75 ? -15.094 10.898 8.836 1 98.88 75 GLU A C 1
ATOM 586 O O . GLU A 1 75 ? -15.5 9.969 8.141 1 98.88 75 GLU A O 1
ATOM 591 N N . LEU A 1 76 ? -14.43 11.906 8.312 1 98.94 76 LEU A N 1
ATOM 592 C CA . LEU A 1 76 ? -14.086 11.922 6.898 1 98.94 76 LEU A CA 1
ATOM 593 C C . LEU A 1 76 ? -13.141 10.773 6.555 1 98.94 76 LEU A C 1
ATOM 595 O O . LEU A 1 76 ? -13.312 10.102 5.535 1 98.94 76 LEU A O 1
ATOM 599 N N . ALA A 1 77 ? -12.188 10.531 7.465 1 98.88 77 ALA A N 1
ATOM 600 C CA . ALA A 1 77 ? -11.141 9.547 7.195 1 98.88 77 ALA A CA 1
ATOM 601 C C . ALA A 1 77 ? -11.688 8.125 7.297 1 98.88 77 ALA A C 1
ATOM 603 O O . ALA A 1 77 ? -11.07 7.18 6.805 1 98.88 77 ALA A O 1
ATOM 604 N N . ARG A 1 78 ? -12.852 7.992 7.922 1 98.5 78 ARG A N 1
ATOM 605 C CA . ARG A 1 78 ? -13.516 6.695 7.91 1 98.5 78 ARG A CA 1
ATOM 606 C C . ARG A 1 78 ? -13.828 6.254 6.484 1 98.5 78 ARG A C 1
ATOM 608 O O . ARG A 1 78 ? -13.914 5.055 6.207 1 98.5 78 ARG A O 1
ATOM 615 N N . VAL A 1 79 ? -13.906 7.223 5.617 1 98.56 79 VAL A N 1
ATOM 616 C CA . VAL A 1 79 ? -14.297 6.957 4.238 1 98.56 79 VAL A CA 1
ATOM 617 C C . VAL A 1 79 ? -13.102 7.164 3.314 1 98.56 79 VAL A C 1
ATOM 619 O O . VAL A 1 79 ? -12.859 6.359 2.41 1 98.56 79 VAL A O 1
ATOM 622 N N . ASP A 1 80 ? -12.328 8.266 3.592 1 98.5 80 ASP A N 1
ATOM 623 C CA . ASP A 1 80 ? -11.195 8.531 2.707 1 98.5 80 ASP A CA 1
ATOM 624 C C . ASP A 1 80 ? -10.203 9.484 3.357 1 98.5 80 ASP A C 1
ATOM 626 O O . ASP A 1 80 ? -10.578 10.578 3.795 1 98.5 80 ASP A O 1
ATOM 630 N N . SER A 1 81 ? -8.945 9.117 3.258 1 98.31 81 SER A N 1
ATOM 631 C CA . SER A 1 81 ? -7.883 9.883 3.895 1 98.31 81 SER A CA 1
ATOM 632 C C . SER A 1 81 ? -7.465 11.07 3.035 1 98.31 81 SER A C 1
ATOM 634 O O . SER A 1 81 ? -6.98 12.078 3.553 1 98.31 81 SER A O 1
ATOM 636 N N . SER A 1 82 ? -7.652 11.008 1.704 1 98.44 82 SER A N 1
ATOM 637 C CA . SER A 1 82 ? -7.301 12.125 0.84 1 98.44 82 SER A CA 1
ATOM 638 C C . SER A 1 82 ? -8.172 13.344 1.133 1 98.44 82 SER A C 1
ATOM 640 O O . SER A 1 82 ? -7.68 14.469 1.17 1 98.44 82 SER A O 1
ATOM 642 N N . VAL A 1 83 ? -9.406 13.086 1.329 1 98.75 83 VAL A N 1
ATOM 643 C CA . VAL A 1 83 ? -10.344 14.164 1.642 1 98.75 83 VAL A CA 1
ATOM 644 C C . VAL A 1 83 ? -10.031 14.734 3.021 1 98.75 83 VAL A C 1
ATOM 646 O O . VAL A 1 83 ? -9.984 15.953 3.197 1 98.75 83 VAL A O 1
ATOM 649 N N . ALA A 1 84 ? -9.797 13.844 3.943 1 98.88 84 ALA A N 1
ATOM 650 C CA . ALA A 1 84 ? -9.523 14.266 5.316 1 98.88 84 ALA A CA 1
ATOM 651 C C . ALA A 1 84 ? -8.25 15.102 5.395 1 98.88 84 ALA A C 1
ATOM 653 O O . ALA A 1 84 ? -8.211 16.109 6.098 1 98.88 84 ALA A O 1
ATOM 654 N N . ILE A 1 85 ? -7.176 14.695 4.641 1 98.81 85 ILE A N 1
ATOM 655 C CA . ILE A 1 85 ? -5.906 15.406 4.746 1 98.81 85 ILE A CA 1
ATOM 656 C C . ILE A 1 85 ? -6.016 16.766 4.059 1 98.81 85 ILE A C 1
ATOM 658 O O . ILE A 1 85 ? -5.355 17.719 4.457 1 98.81 85 ILE A O 1
ATOM 662 N N . THR A 1 86 ? -6.867 16.859 3.066 1 98.88 86 THR A N 1
ATOM 663 C CA . THR A 1 86 ? -7.113 18.141 2.438 1 98.88 86 THR A CA 1
ATOM 664 C C . THR A 1 86 ? -7.672 19.141 3.451 1 98.88 86 THR A C 1
ATOM 666 O O . THR A 1 86 ? -7.227 20.297 3.514 1 98.88 86 THR A O 1
ATOM 669 N N . LEU A 1 87 ? -8.594 18.656 4.262 1 98.94 87 LEU A N 1
ATOM 670 C CA . LEU A 1 87 ? -9.148 19.484 5.32 1 98.94 87 LEU A CA 1
ATOM 671 C C . LEU A 1 87 ? -8.109 19.766 6.402 1 98.94 87 LEU A C 1
ATOM 673 O O . LEU A 1 87 ? -7.938 20.906 6.828 1 98.94 87 LEU A O 1
ATOM 677 N N . GLU A 1 88 ? -7.469 18.719 6.836 1 98.81 88 GLU A N 1
ATOM 678 C CA . GLU A 1 88 ? -6.469 18.844 7.891 1 98.81 88 GLU A CA 1
ATOM 679 C C . GLU A 1 88 ? -5.387 19.844 7.52 1 98.81 88 GLU A C 1
ATOM 681 O O . GLU A 1 88 ? -5.109 20.781 8.281 1 98.81 88 GLU A O 1
ATOM 686 N N . ALA A 1 89 ? -4.789 19.719 6.34 1 98.69 89 ALA A N 1
ATOM 687 C CA . ALA A 1 89 ? -3.721 20.594 5.887 1 98.69 89 ALA A CA 1
ATOM 688 C C . ALA A 1 89 ? -4.242 22.016 5.645 1 98.69 89 ALA A C 1
ATOM 690 O O . ALA A 1 89 ? -3.533 22.984 5.887 1 98.69 89 ALA A O 1
ATOM 691 N N . GLY A 1 90 ? -5.457 22.094 5.164 1 98.75 90 GLY A N 1
ATOM 692 C CA . GLY A 1 90 ? -6.047 23.406 4.93 1 98.75 90 GLY A CA 1
ATOM 693 C C . GLY A 1 90 ? -6.219 24.203 6.199 1 98.75 90 GLY A C 1
ATOM 694 O O . GLY A 1 90 ? -5.98 25.422 6.207 1 98.75 90 GLY A O 1
ATOM 695 N N . VAL A 1 91 ? -6.574 23.516 7.211 1 98.69 91 VAL A N 1
ATOM 696 C CA . VAL A 1 91 ? -6.902 24.219 8.445 1 98.69 91 VAL A CA 1
ATOM 697 C C . VAL A 1 91 ? -5.684 24.266 9.359 1 98.69 91 VAL A C 1
ATOM 699 O O . VAL A 1 91 ? -5.16 25.344 9.664 1 98.69 91 VAL A O 1
ATOM 702 N N . SER A 1 92 ? -5.152 23.078 9.711 1 98.19 92 SER A N 1
ATOM 703 C CA . SER A 1 92 ? -4.078 22.984 10.688 1 98.19 92 SER A CA 1
ATOM 704 C C . SER A 1 92 ? -2.805 23.656 10.18 1 98.19 92 SER A C 1
ATOM 706 O O . SER A 1 92 ? -2.031 24.203 10.961 1 98.19 92 SER A O 1
ATOM 708 N N . LEU A 1 93 ? -2.602 23.547 8.906 1 98.12 93 LEU A N 1
ATOM 709 C CA . LEU A 1 93 ? -1.336 24 8.352 1 98.12 93 LEU A CA 1
ATOM 710 C C . LEU A 1 93 ? -1.529 25.312 7.578 1 98.12 93 LEU A C 1
ATOM 712 O O . LEU A 1 93 ? -0.739 26.25 7.719 1 98.12 93 LEU A O 1
ATOM 716 N N . GLY A 1 94 ? -2.576 25.391 6.844 1 98.56 94 GLY A N 1
ATOM 717 C CA . GLY A 1 94 ? -2.801 26.547 5.992 1 98.56 94 GLY A CA 1
ATOM 718 C C . GLY A 1 94 ? -3.312 27.75 6.75 1 98.56 94 GLY A C 1
ATOM 719 O O . GLY A 1 94 ? -2.873 28.875 6.504 1 98.56 94 GLY A O 1
ATOM 720 N N . GLU A 1 95 ? -4.211 27.562 7.668 1 98.75 95 GLU A N 1
ATOM 721 C CA . GLU A 1 95 ? -4.895 28.656 8.344 1 98.75 95 GLU A CA 1
ATOM 722 C C . GLU A 1 95 ? -4.238 28.984 9.68 1 98.75 95 GLU A C 1
ATOM 724 O O . GLU A 1 95 ? -4.074 30.156 10.031 1 98.75 95 GLU A O 1
ATOM 729 N N . MET A 1 96 ? -3.854 28.016 10.422 1 98.31 96 MET A N 1
ATOM 730 C CA . MET A 1 96 ? -3.521 28.172 11.836 1 98.31 96 MET A CA 1
ATOM 731 C C . MET A 1 96 ? -2.299 29.062 12.008 1 98.31 96 MET A C 1
ATOM 733 O O . MET A 1 96 ? -2.246 29.875 12.938 1 98.31 96 MET A O 1
ATOM 737 N N . PRO A 1 97 ? -1.257 28.984 11.125 1 98.5 97 PRO A N 1
ATOM 738 C CA . PRO A 1 97 ? -0.145 29.922 11.289 1 98.5 97 PRO A CA 1
ATOM 739 C C . PRO A 1 97 ? -0.59 31.375 11.219 1 98.5 97 PRO A C 1
ATOM 741 O O . PRO A 1 97 ? -0.129 32.219 12.008 1 98.5 97 PRO A O 1
ATOM 744 N N . ILE A 1 98 ? -1.483 31.672 10.32 1 98.75 98 ILE A N 1
ATOM 745 C CA . ILE A 1 98 ? -1.983 33.031 10.172 1 98.75 98 ILE A CA 1
ATOM 746 C C . ILE A 1 98 ? -2.861 33.406 11.367 1 98.75 98 ILE A C 1
ATOM 748 O O . ILE A 1 98 ? -2.746 34.5 11.922 1 98.75 98 ILE A O 1
ATOM 752 N N . TYR A 1 99 ? -3.664 32.5 11.781 1 98.5 99 TYR A N 1
ATOM 753 C CA . TYR A 1 99 ? -4.574 32.75 12.891 1 98.5 99 TYR A CA 1
ATOM 754 C C . TYR A 1 99 ? -3.805 33 14.188 1 98.5 99 TYR A C 1
ATOM 756 O O . TYR A 1 99 ? -4.121 33.938 14.938 1 98.5 99 TYR A O 1
ATOM 764 N N . ARG A 1 100 ? -2.783 32.156 14.477 1 97.88 100 ARG A N 1
ATOM 765 C CA . ARG A 1 100 ? -2.072 32.219 15.75 1 97.88 100 ARG A CA 1
ATOM 766 C C . ARG A 1 100 ? -1.062 33.344 15.781 1 97.88 100 ARG A C 1
ATOM 768 O O . ARG A 1 100 ? -0.839 33.969 16.828 1 97.88 100 ARG A O 1
ATOM 775 N N . PHE A 1 101 ? -0.489 33.656 14.617 1 98.62 101 PHE A N 1
ATOM 776 C CA . PHE A 1 101 ? 0.686 34.531 14.688 1 98.62 101 PHE A CA 1
ATOM 777 C C . PHE A 1 101 ? 0.541 35.719 13.758 1 98.62 101 PHE A C 1
ATOM 779 O O . PHE A 1 101 ? 1.336 36.656 13.82 1 98.62 101 PHE A O 1
ATOM 786 N N . GLY A 1 102 ? -0.421 35.719 12.875 1 98.62 102 GLY A N 1
ATOM 787 C CA . GLY A 1 102 ? -0.568 36.812 11.906 1 98.62 102 GLY A CA 1
ATOM 788 C C . GLY A 1 102 ? -1.024 38.125 12.523 1 98.62 102 GLY A C 1
ATOM 789 O O . GLY A 1 102 ? -1.548 38.125 13.641 1 98.62 102 GLY A O 1
ATOM 790 N N . THR A 1 103 ? -0.774 39.219 11.844 1 98.31 103 THR A N 1
ATOM 791 C CA . THR A 1 103 ? -1.328 40.5 12.227 1 98.31 103 THR A CA 1
ATOM 792 C C . THR A 1 103 ? -2.834 40.531 11.984 1 98.31 103 THR A C 1
ATOM 794 O O . THR A 1 103 ? -3.377 39.688 11.289 1 98.31 103 THR A O 1
ATOM 797 N N . GLU A 1 104 ? -3.416 41.5 12.602 1 98.38 104 GLU A N 1
ATOM 798 C CA . GLU A 1 104 ? -4.848 41.656 12.367 1 98.38 104 GLU A CA 1
ATOM 799 C C . GLU A 1 104 ? -5.148 41.875 10.891 1 98.38 104 GLU A C 1
ATOM 801 O O . GLU A 1 104 ? -6.145 41.375 10.375 1 98.38 104 GLU A O 1
ATOM 806 N N . GLU A 1 105 ? -4.316 42.594 10.219 1 98.38 105 GLU A N 1
ATOM 807 C CA . GLU A 1 105 ? -4.48 42.812 8.781 1 98.38 105 GLU A CA 1
ATOM 808 C C . GLU A 1 105 ? -4.383 41.531 8.008 1 98.38 105 GLU A C 1
ATOM 810 O O . GLU A 1 105 ? -5.18 41.281 7.098 1 98.38 105 GLU A O 1
ATOM 815 N N . GLN A 1 106 ? -3.422 40.719 8.297 1 98.69 106 GLN A N 1
ATOM 816 C CA . GLN A 1 106 ? -3.256 39.406 7.648 1 98.69 106 GLN A CA 1
ATOM 817 C C . GLN A 1 106 ? -4.457 38.5 7.898 1 98.69 106 GLN A C 1
ATOM 819 O O . GLN A 1 106 ? -4.945 37.844 6.98 1 98.69 106 GLN A O 1
ATOM 824 N N . LYS A 1 107 ? -4.934 38.469 9.117 1 98.81 107 LYS A N 1
ATOM 825 C CA . LYS A 1 107 ? -6.09 37.656 9.477 1 98.81 107 LYS A CA 1
ATOM 826 C C . LYS A 1 107 ? -7.324 38.062 8.688 1 98.81 107 LYS A C 1
ATOM 828 O O . LYS A 1 107 ? -8.016 37.219 8.109 1 98.81 107 LYS A O 1
ATOM 833 N N . GLN A 1 108 ? -7.512 39.375 8.648 1 98.44 108 GLN A N 1
ATOM 834 C CA . GLN A 1 108 ? -8.68 39.875 7.941 1 98.44 108 GLN A CA 1
ATOM 835 C C . GLN A 1 108 ? -8.57 39.625 6.441 1 98.44 108 GLN A C 1
ATOM 837 O O . GLN A 1 108 ? -9.586 39.406 5.77 1 98.44 108 GLN A O 1
ATOM 842 N N . GLN A 1 109 ? -7.449 39.656 5.98 1 98.5 109 GLN A N 1
ATOM 843 C CA . GLN A 1 109 ? -7.234 39.5 4.543 1 98.5 109 GLN A CA 1
ATOM 844 C C . GLN A 1 109 ? -7.426 38.031 4.113 1 98.5 109 GLN A C 1
ATOM 846 O O . GLN A 1 109 ? -8.016 37.781 3.064 1 98.5 109 GLN A O 1
ATOM 851 N N . TRP A 1 110 ? -6.93 37.062 4.848 1 98.75 110 TRP A N 1
ATOM 852 C CA . TRP A 1 110 ? -6.77 35.719 4.316 1 98.75 110 TRP A CA 1
ATOM 853 C C . TRP A 1 110 ? -7.781 34.75 4.938 1 98.75 110 TRP A C 1
ATOM 855 O O . TRP A 1 110 ? -8.32 33.875 4.258 1 98.75 110 TRP A O 1
ATOM 865 N N . LEU A 1 111 ? -8.117 34.875 6.191 1 98.81 111 LEU A N 1
ATOM 866 C CA . LEU A 1 111 ? -8.812 33.844 6.938 1 98.81 111 LEU A CA 1
ATOM 867 C C . LEU A 1 111 ? -10.25 33.688 6.453 1 98.81 111 LEU A C 1
ATOM 869 O O . LEU A 1 111 ? -10.773 32.562 6.379 1 98.81 111 LEU A O 1
ATOM 873 N N . PRO A 1 112 ? -10.945 34.781 6.09 1 98.75 112 PRO A N 1
ATOM 874 C CA . PRO A 1 112 ? -12.344 34.625 5.691 1 98.75 112 PRO A CA 1
ATOM 875 C C . PRO A 1 112 ? -12.508 33.656 4.508 1 98.75 112 PRO A C 1
ATOM 877 O O . PRO A 1 112 ? -13.344 32.75 4.547 1 98.75 112 PRO A O 1
ATOM 880 N N . ASP A 1 113 ? -11.711 33.75 3.461 1 98.81 113 ASP A N 1
ATOM 881 C CA . ASP A 1 113 ? -11.812 32.875 2.299 1 98.81 113 ASP A CA 1
ATOM 882 C C . ASP A 1 113 ? -11.305 31.484 2.623 1 98.81 113 ASP A C 1
ATOM 884 O O . ASP A 1 113 ? -11.828 30.5 2.105 1 98.81 113 ASP A O 1
ATOM 888 N N . LEU A 1 114 ? -10.266 31.391 3.408 1 98.88 114 LEU A N 1
ATOM 889 C CA . LEU A 1 114 ? -9.734 30.094 3.803 1 98.88 114 LEU A CA 1
ATOM 890 C C . LEU A 1 114 ? -10.727 29.344 4.676 1 98.88 114 LEU A C 1
ATOM 892 O O . LEU A 1 114 ? -10.984 28.156 4.445 1 98.88 114 LEU A O 1
ATOM 896 N N . ALA A 1 115 ? -11.352 30.047 5.625 1 98.69 115 ALA A N 1
ATOM 897 C CA . ALA A 1 115 ? -12.305 29.453 6.559 1 98.69 115 ALA A CA 1
ATOM 898 C C . ALA A 1 115 ? -13.578 29 5.836 1 98.69 115 ALA A C 1
ATOM 900 O O . ALA A 1 115 ? -14.234 28.047 6.258 1 98.69 115 ALA A O 1
ATOM 901 N N . ALA A 1 116 ? -13.844 29.672 4.75 1 98.38 116 ALA A N 1
ATOM 902 C CA . ALA A 1 116 ? -15.039 29.328 3.977 1 98.38 116 ALA A CA 1
ATOM 903 C C . ALA A 1 116 ? -14.758 28.188 3.01 1 98.38 116 ALA A C 1
ATOM 905 O O . ALA A 1 116 ? -15.68 27.641 2.4 1 98.38 116 ALA A O 1
ATOM 906 N N . GLY A 1 117 ? -13.555 27.812 2.865 1 98.38 117 GLY A N 1
ATOM 907 C CA . GLY A 1 117 ? -13.18 26.75 1.944 1 98.38 117 GLY A CA 1
ATOM 908 C C . GLY A 1 117 ? -13.172 27.188 0.493 1 98.38 117 GLY A C 1
ATOM 909 O O . GLY A 1 117 ? -13.062 26.359 -0.413 1 98.38 117 GLY A O 1
ATOM 910 N N . ARG A 1 118 ? -13.305 28.484 0.282 1 98.69 118 ARG A N 1
ATOM 911 C CA . ARG A 1 118 ? -13.234 29.016 -1.072 1 98.69 118 ARG A CA 1
ATOM 912 C C . ARG A 1 118 ? -11.797 29 -1.591 1 98.69 118 ARG A C 1
ATOM 914 O O . ARG A 1 118 ? -11.57 28.891 -2.797 1 98.69 118 ARG A O 1
ATOM 921 N N . LYS A 1 119 ? -10.852 29.188 -0.725 1 98.81 119 LYS A N 1
ATOM 922 C CA . LYS A 1 119 ? -9.422 29.078 -0.999 1 98.81 119 LYS A CA 1
ATOM 923 C C . LYS A 1 119 ? -8.734 28.156 -0 1 98.81 1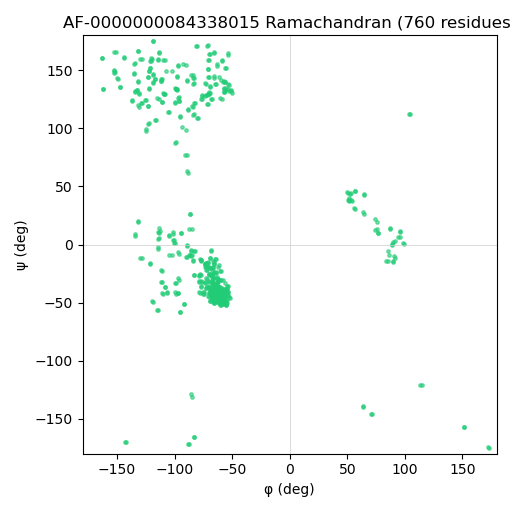19 LYS A C 1
ATOM 925 O O . LYS A 1 119 ? -9.289 27.844 1.056 1 98.81 119 LYS A O 1
ATOM 930 N N . LEU A 1 120 ? -7.602 27.688 -0.398 1 98.88 120 LEU A N 1
ATOM 931 C CA . LEU A 1 120 ? -6.777 26.859 0.479 1 98.88 120 LEU A CA 1
ATOM 932 C C . LEU A 1 120 ? -5.426 27.516 0.735 1 98.88 120 LEU A C 1
ATOM 934 O O . LEU A 1 120 ? -4.93 28.281 -0.102 1 98.88 120 LEU A O 1
ATOM 938 N N . GLY A 1 121 ? -4.895 27.359 1.849 1 98.75 121 GLY A N 1
ATOM 939 C CA . GLY A 1 121 ? -3.52 27.703 2.17 1 98.75 121 GLY A CA 1
ATOM 940 C C . GLY A 1 121 ? -2.629 26.5 2.361 1 98.75 121 GLY A C 1
ATOM 941 O O . GLY A 1 121 ? -3.121 25.391 2.572 1 98.75 121 GLY A O 1
ATOM 942 N N . ALA A 1 122 ? -1.362 26.672 2.227 1 98.69 122 ALA A N 1
ATOM 943 C CA . ALA A 1 122 ? -0.403 25.594 2.377 1 98.69 122 ALA A CA 1
ATOM 944 C C . ALA A 1 122 ? 0.756 26 3.281 1 98.69 122 ALA A C 1
ATOM 946 O O . ALA A 1 122 ? 0.901 27.172 3.619 1 98.69 122 ALA A O 1
ATOM 947 N N . PHE A 1 123 ? 1.52 25.016 3.688 1 97.5 123 PHE A N 1
ATOM 948 C CA . PHE A 1 123 ? 2.539 25.062 4.727 1 97.5 123 PHE A CA 1
ATOM 949 C C . PHE A 1 123 ? 3.895 24.625 4.184 1 97.5 123 PHE A C 1
ATOM 951 O O . PHE A 1 123 ? 4.125 23.438 3.953 1 97.5 123 PHE A O 1
ATOM 958 N N . GLY A 1 124 ? 4.773 25.641 3.949 1 98.12 124 GLY A N 1
ATOM 959 C CA . GLY A 1 124 ? 6.047 25.359 3.305 1 98.12 124 GLY A CA 1
ATOM 960 C C . GLY A 1 124 ? 7.199 25.234 4.285 1 98.12 124 GLY A C 1
ATOM 961 O O . GLY A 1 124 ? 7.988 26.172 4.438 1 98.12 124 GLY A O 1
ATOM 962 N N . LEU A 1 125 ? 7.426 24.031 4.809 1 97.12 125 LEU A N 1
ATOM 963 C CA . LEU A 1 125 ? 8.477 23.781 5.789 1 97.12 125 LEU A CA 1
ATOM 964 C C . LEU A 1 125 ? 9.547 22.844 5.219 1 97.12 125 LEU A C 1
ATOM 966 O O . LEU A 1 125 ? 10.719 23.219 5.125 1 97.12 125 LEU A O 1
ATOM 970 N N . THR A 1 126 ? 9.125 21.703 4.785 1 96.44 126 THR A N 1
ATOM 971 C CA . THR A 1 126 ? 10.031 20.625 4.383 1 96.44 126 THR A CA 1
ATOM 972 C C . THR A 1 126 ? 10.766 21 3.096 1 96.44 126 THR A C 1
ATOM 974 O O . THR A 1 126 ? 10.18 21.594 2.189 1 96.44 126 THR A O 1
ATOM 977 N N . GLU A 1 127 ? 12 20.766 3.035 1 96.56 127 GLU A N 1
ATOM 978 C CA . GLU A 1 127 ? 12.828 20.984 1.852 1 96.56 127 GLU A CA 1
ATOM 979 C C . GLU A 1 127 ? 13.461 19.672 1.373 1 96.56 127 GLU A C 1
ATOM 981 O O . GLU A 1 127 ? 13.531 18.703 2.127 1 96.56 127 GLU A O 1
ATOM 986 N N . PRO A 1 128 ? 13.852 19.781 0.066 1 91.38 128 PRO A N 1
ATOM 987 C CA . PRO A 1 128 ? 14.594 18.594 -0.387 1 91.38 128 PRO A CA 1
ATOM 988 C C . PRO A 1 128 ? 15.812 18.297 0.485 1 91.38 128 PRO A C 1
ATOM 990 O O . PRO A 1 128 ? 16.594 19.203 0.794 1 91.38 128 PRO A O 1
ATOM 993 N N . GLY A 1 129 ? 16.016 17.125 0.9 1 85.81 129 GLY A N 1
ATOM 994 C CA . GLY A 1 129 ? 17.125 16.75 1.764 1 85.81 129 GLY A CA 1
ATOM 995 C C . GLY A 1 129 ? 16.844 16.969 3.236 1 85.81 129 GLY A C 1
ATOM 996 O O . GLY A 1 129 ? 17.641 16.578 4.094 1 85.81 129 GLY A O 1
ATOM 997 N N . GLY A 1 130 ? 15.805 17.703 3.441 1 88.94 130 GLY A N 1
ATOM 998 C CA . GLY A 1 130 ? 15.391 17.891 4.824 1 88.94 130 GLY A CA 1
ATOM 999 C C . GLY A 1 130 ? 14.492 16.781 5.328 1 88.94 130 GLY A C 1
ATOM 1000 O O . GLY A 1 130 ? 14.812 15.594 5.168 1 88.94 130 GLY A O 1
ATOM 1001 N N . GLY A 1 131 ? 13.32 16.984 5.918 1 88.94 131 GLY A N 1
ATOM 1002 C CA . GLY A 1 131 ? 12.422 16.078 6.605 1 88.94 131 GLY A CA 1
ATOM 1003 C C . GLY A 1 131 ? 12.305 16.359 8.094 1 88.94 131 GLY A C 1
ATOM 1004 O O . GLY A 1 131 ? 12.031 17.484 8.492 1 88.94 131 GLY A O 1
ATOM 1005 N N . SER A 1 132 ? 12.648 15.352 8.805 1 87 132 SER A N 1
ATOM 1006 C CA . SER A 1 132 ? 12.57 15.523 10.25 1 87 132 SER A CA 1
ATOM 1007 C C . SER A 1 132 ? 13.562 16.594 10.727 1 87 132 SER A C 1
ATOM 1009 O O . SER A 1 132 ? 13.344 17.219 11.766 1 87 132 SER A O 1
ATOM 1011 N N . ASP A 1 133 ? 14.609 16.812 9.938 1 89.5 133 ASP A N 1
ATOM 1012 C CA . ASP A 1 133 ? 15.586 17.859 10.234 1 89.5 133 ASP A CA 1
ATOM 1013 C C . ASP A 1 133 ? 15.172 19.188 9.617 1 89.5 133 ASP A C 1
ATOM 1015 O O . ASP A 1 133 ? 15.938 19.797 8.867 1 89.5 133 ASP A O 1
ATOM 1019 N N . ALA A 1 134 ? 14.062 19.703 10.016 1 84.31 134 ALA A N 1
ATOM 1020 C CA . ALA A 1 134 ? 13.469 20.891 9.391 1 84.31 134 ALA A CA 1
ATOM 1021 C C . ALA A 1 134 ? 14.242 22.156 9.75 1 84.31 134 ALA A C 1
ATOM 1023 O O . ALA A 1 134 ? 14.164 23.156 9.047 1 84.31 134 ALA A O 1
ATOM 1024 N N . GLY A 1 135 ? 15.016 22.125 10.789 1 87.31 135 GLY A N 1
ATOM 1025 C CA . GLY A 1 135 ? 15.836 23.266 11.172 1 87.31 135 GLY A CA 1
ATOM 1026 C C . GLY A 1 135 ? 16.984 23.531 10.203 1 87.31 135 GLY A C 1
ATOM 1027 O O . GLY A 1 135 ? 17.578 24.609 10.227 1 87.31 135 GLY A O 1
ATOM 1028 N N . ALA A 1 136 ? 17.219 22.609 9.344 1 88.69 136 ALA A N 1
ATOM 1029 C CA . ALA A 1 136 ? 18.297 22.75 8.367 1 88.69 136 ALA A CA 1
ATOM 1030 C C . ALA A 1 136 ? 17.828 23.5 7.121 1 88.69 136 ALA A C 1
ATOM 1032 O O . ALA A 1 136 ? 18.438 23.375 6.059 1 88.69 136 ALA A O 1
ATOM 1033 N N . THR A 1 137 ? 16.859 24.297 7.281 1 93.94 137 THR A N 1
ATOM 1034 C CA . THR A 1 137 ? 16.266 25.078 6.195 1 93.94 137 THR A CA 1
ATOM 1035 C C . THR A 1 137 ? 17.344 25.828 5.414 1 93.94 137 THR A C 1
ATOM 1037 O O . THR A 1 137 ? 18.219 26.453 6.004 1 93.94 137 THR A O 1
ATOM 1040 N N . ARG A 1 138 ? 17.266 25.734 4.074 1 95.44 138 ARG A N 1
ATOM 1041 C CA . ARG A 1 138 ? 18.234 26.391 3.203 1 95.44 138 ARG A CA 1
ATOM 1042 C C . ARG A 1 138 ? 17.594 27.531 2.42 1 95.44 138 ARG A C 1
ATOM 1044 O O . ARG A 1 138 ? 18.281 28.422 1.92 1 95.44 138 ARG A O 1
ATOM 1051 N N . THR A 1 139 ? 16.266 27.5 2.268 1 98.31 139 THR A N 1
ATOM 1052 C CA . THR A 1 139 ? 15.578 28.625 1.641 1 98.31 139 THR A CA 1
ATOM 1053 C C . THR A 1 139 ? 15.93 29.938 2.336 1 98.31 139 THR A C 1
ATOM 1055 O O . THR A 1 139 ? 15.977 30 3.566 1 98.31 139 THR A O 1
ATOM 1058 N N . THR A 1 140 ? 16.156 30.969 1.543 1 98.62 140 THR A N 1
ATOM 1059 C CA . THR A 1 140 ? 16.547 32.25 2.119 1 98.62 140 THR A CA 1
ATOM 1060 C C . THR A 1 140 ? 15.547 33.344 1.741 1 98.62 140 THR A C 1
ATOM 1062 O O . THR A 1 140 ? 14.852 33.219 0.732 1 98.62 140 THR A O 1
ATOM 1065 N N . ALA A 1 141 ? 15.445 34.312 2.588 1 98.75 141 ALA A N 1
ATOM 1066 C CA . ALA A 1 141 ? 14.711 35.531 2.324 1 98.75 141 ALA A CA 1
ATOM 1067 C C . ALA A 1 141 ? 15.492 36.75 2.812 1 98.75 141 ALA A C 1
ATOM 1069 O O . ALA A 1 141 ? 15.875 36.812 3.982 1 98.75 141 ALA A O 1
ATOM 1070 N N . ARG A 1 142 ? 15.734 37.656 1.938 1 98 142 ARG A N 1
ATOM 1071 C CA . ARG A 1 142 ? 16.422 38.906 2.281 1 98 142 ARG A CA 1
ATOM 1072 C C . ARG A 1 142 ? 15.516 40.094 2.041 1 98 142 ARG A C 1
ATOM 1074 O O . ARG A 1 142 ? 14.781 40.156 1.051 1 98 142 ARG A O 1
ATOM 1081 N N . LEU A 1 143 ? 15.633 41.062 2.939 1 97.19 143 LEU A N 1
ATOM 1082 C CA . LEU A 1 143 ? 14.852 42.281 2.764 1 97.19 143 LEU A CA 1
ATOM 1083 C C . LEU A 1 143 ? 15.562 43.25 1.832 1 97.19 143 LEU A C 1
ATOM 1085 O O . LEU A 1 143 ? 16.703 43.625 2.092 1 97.19 143 LEU A O 1
ATOM 1089 N N . GLU A 1 144 ? 14.922 43.531 0.75 1 97.25 144 GLU A N 1
ATOM 1090 C CA . GLU A 1 144 ? 15.43 44.5 -0.229 1 97.25 144 GLU A CA 1
ATOM 1091 C C . GLU A 1 144 ? 14.344 45.5 -0.636 1 97.25 144 GLU A C 1
ATOM 1093 O O . GLU A 1 144 ? 13.344 45.125 -1.245 1 97.25 144 GLU A O 1
ATOM 1098 N N . ASP A 1 145 ? 14.547 46.812 -0.404 1 95.94 145 ASP A N 1
ATOM 1099 C CA . ASP A 1 145 ? 13.672 47.906 -0.827 1 95.94 145 ASP A CA 1
ATOM 1100 C C . ASP A 1 145 ? 12.227 47.656 -0.399 1 95.94 145 ASP A C 1
ATOM 1102 O O . ASP A 1 145 ? 11.305 47.781 -1.209 1 95.94 145 ASP A O 1
ATOM 1106 N N . GLY A 1 146 ? 12.039 47.094 0.803 1 97.12 146 GLY A N 1
ATOM 1107 C CA . GLY A 1 146 ? 10.711 46.938 1.369 1 97.12 146 GLY A CA 1
ATOM 1108 C C . GLY A 1 146 ? 10.07 45.594 1.02 1 97.12 146 GLY A C 1
ATOM 1109 O O . GLY A 1 146 ? 8.93 45.344 1.406 1 97.12 146 GLY A O 1
ATOM 1110 N N . ASP A 1 147 ? 10.883 44.75 0.289 1 98.44 147 ASP A N 1
ATOM 1111 C CA . ASP A 1 147 ? 10.367 43.438 -0.097 1 98.44 147 ASP A CA 1
ATOM 1112 C C . ASP A 1 147 ? 11.273 42.312 0.407 1 98.44 147 ASP A C 1
ATOM 1114 O O . ASP A 1 147 ? 12.492 42.5 0.47 1 98.44 147 ASP A O 1
ATOM 1118 N N . TRP A 1 148 ? 10.625 41.219 0.791 1 98.69 148 TRP A N 1
ATOM 1119 C CA . TRP A 1 148 ? 11.375 40 0.941 1 98.69 148 TRP A CA 1
ATOM 1120 C C . TRP A 1 148 ? 11.688 39.375 -0.419 1 98.69 148 TRP A C 1
ATOM 1122 O O . TRP A 1 148 ? 10.789 39.219 -1.254 1 98.69 148 TRP A O 1
ATOM 1132 N N . VAL A 1 149 ? 12.914 39.062 -0.659 1 98.81 149 VAL A N 1
ATOM 1133 C CA . VAL A 1 149 ? 13.32 38.312 -1.837 1 98.81 149 VAL A CA 1
ATOM 1134 C C . VAL A 1 149 ? 13.664 36.875 -1.438 1 98.81 149 VAL A C 1
ATOM 1136 O O . VAL A 1 149 ? 14.656 36.625 -0.754 1 98.81 149 VAL A O 1
ATOM 1139 N N . ILE A 1 150 ? 12.859 35.938 -1.925 1 98.88 150 ILE A N 1
ATOM 1140 C CA . ILE A 1 150 ? 12.914 34.562 -1.442 1 98.88 150 ILE A CA 1
ATOM 1141 C C . ILE A 1 150 ? 13.516 33.656 -2.518 1 98.88 150 ILE A C 1
ATOM 1143 O O . ILE A 1 150 ? 13.133 33.75 -3.688 1 98.88 150 ILE A O 1
ATOM 1147 N N . ASN A 1 151 ? 14.516 32.844 -2.176 1 98.88 151 ASN A N 1
ATOM 1148 C CA . ASN A 1 151 ? 15.156 31.859 -3.035 1 98.88 151 ASN A CA 1
ATOM 1149 C C . ASN A 1 151 ? 15.258 30.5 -2.346 1 98.88 151 ASN A C 1
ATOM 1151 O O . ASN A 1 151 ? 15.688 30.422 -1.192 1 98.88 151 ASN A O 1
ATOM 1155 N N . GLY A 1 152 ? 14.844 29.531 -3.021 1 98.5 152 GLY A N 1
ATOM 1156 C CA . GLY A 1 152 ? 14.953 28.188 -2.465 1 98.5 152 GLY A CA 1
ATOM 1157 C C . GLY A 1 152 ? 13.875 27.25 -2.969 1 98.5 152 GLY A C 1
ATOM 1158 O O . GLY A 1 152 ? 13.398 27.391 -4.098 1 98.5 152 GLY A O 1
ATOM 1159 N N . SER A 1 153 ? 13.586 26.172 -2.207 1 98.38 153 SER A N 1
ATOM 1160 C CA . SER A 1 153 ? 12.594 25.172 -2.598 1 98.38 153 SER A CA 1
ATOM 1161 C C . SER A 1 153 ? 11.977 24.5 -1.379 1 98.38 153 SER A C 1
ATOM 1163 O O . SER A 1 153 ? 12.57 24.5 -0.298 1 98.38 153 SER A O 1
ATOM 1165 N N . LYS A 1 154 ? 10.828 24.109 -1.492 1 98.25 154 LYS A N 1
ATOM 1166 C CA . LYS A 1 154 ? 10.117 23.266 -0.533 1 98.25 154 LYS A CA 1
ATOM 1167 C C . LYS A 1 154 ? 9.648 21.969 -1.185 1 98.25 154 LYS A C 1
ATOM 1169 O O . LYS A 1 154 ? 9.539 21.891 -2.41 1 98.25 154 LYS A O 1
ATOM 1174 N N . ALA A 1 155 ? 9.414 20.938 -0.331 1 97.56 155 ALA A N 1
ATOM 1175 C CA . ALA A 1 155 ? 9.031 19.625 -0.839 1 97.56 155 ALA A CA 1
ATOM 1176 C C . ALA A 1 155 ? 7.871 19.047 -0.038 1 97.56 155 ALA A C 1
ATOM 1178 O O . ALA A 1 155 ? 7.758 19.281 1.166 1 97.56 155 ALA A O 1
ATOM 1179 N N . PHE A 1 156 ? 7.016 18.266 -0.742 1 97.81 156 PHE A N 1
ATOM 1180 C CA . PHE A 1 156 ? 5.895 17.547 -0.153 1 97.81 156 PHE A CA 1
ATOM 1181 C C . PHE A 1 156 ? 4.859 18.5 0.413 1 97.81 156 PHE A C 1
ATOM 1183 O O . PHE A 1 156 ? 4.348 18.297 1.516 1 97.81 156 PHE A O 1
ATOM 1190 N N . ILE A 1 157 ? 4.551 19.516 -0.266 1 98.44 157 ILE A N 1
ATOM 1191 C CA . ILE A 1 157 ? 3.656 20.531 0.285 1 98.44 157 ILE A CA 1
ATOM 1192 C C . ILE A 1 157 ? 2.225 20.25 -0.171 1 98.44 157 ILE A C 1
ATOM 1194 O O . ILE A 1 157 ? 1.898 20.422 -1.349 1 98.44 157 ILE A O 1
ATOM 1198 N N . THR A 1 158 ? 1.4 19.844 0.743 1 98.5 158 THR A N 1
ATOM 1199 C CA . THR A 1 158 ? -0.003 19.516 0.506 1 98.5 158 THR A CA 1
ATOM 1200 C C . THR A 1 158 ? -0.803 20.781 0.216 1 98.5 158 THR A C 1
ATOM 1202 O O . THR A 1 158 ? -0.546 21.844 0.805 1 98.5 158 THR A O 1
ATOM 1205 N N . ASN A 1 159 ? -1.765 20.766 -0.64 1 98.69 159 ASN A N 1
ATOM 1206 C CA . ASN A 1 159 ? -2.705 21.812 -1.004 1 98.69 159 ASN A CA 1
ATOM 1207 C C . ASN A 1 159 ? -1.996 23 -1.651 1 98.69 159 ASN A C 1
ATOM 1209 O O . ASN A 1 159 ? -2.484 24.125 -1.591 1 98.69 159 ASN A O 1
ATOM 1213 N N . SER A 1 160 ? -0.855 22.812 -2.279 1 98.69 160 SER A N 1
ATOM 1214 C CA . SER A 1 160 ? -0.029 23.938 -2.691 1 98.69 160 SER A CA 1
ATOM 1215 C C . SER A 1 160 ? -0.173 24.219 -4.184 1 98.69 160 SER A C 1
ATOM 1217 O O . SER A 1 160 ? 0.315 25.234 -4.688 1 98.69 160 SER A O 1
ATOM 1219 N N . GLY A 1 161 ? -0.852 23.312 -4.887 1 98.12 161 GLY A N 1
ATOM 1220 C CA . GLY A 1 161 ? -0.885 23.469 -6.332 1 98.12 161 GLY A CA 1
ATOM 1221 C C . GLY A 1 161 ? -2.279 23.344 -6.914 1 98.12 161 GLY A C 1
ATOM 1222 O O . GLY A 1 161 ? -2.439 23 -8.086 1 98.12 161 GLY A O 1
ATOM 1223 N N . THR A 1 162 ? -3.322 23.516 -6.156 1 98.25 162 THR A N 1
ATOM 1224 C CA . THR A 1 162 ? -4.684 23.469 -6.676 1 98.25 162 THR A CA 1
ATOM 1225 C C . THR A 1 162 ? -5.055 24.812 -7.32 1 98.25 162 THR A C 1
ATOM 1227 O O . THR A 1 162 ? -4.359 25.812 -7.129 1 98.25 162 THR A O 1
ATOM 1230 N N . ASP A 1 163 ? -6.199 24.844 -7.992 1 98.12 163 ASP A N 1
ATOM 1231 C CA . ASP A 1 163 ? -6.699 26.078 -8.594 1 98.12 163 ASP A CA 1
ATOM 1232 C C . ASP A 1 163 ? -7.18 27.047 -7.531 1 98.12 163 ASP A C 1
ATOM 1234 O O . ASP A 1 163 ? -7.359 28.234 -7.809 1 98.12 163 ASP A O 1
ATOM 1238 N N . ILE A 1 164 ? -7.367 26.531 -6.328 1 98.69 164 ILE A N 1
ATOM 1239 C CA . ILE A 1 164 ? -7.926 27.406 -5.312 1 98.69 164 ILE A CA 1
ATOM 1240 C C . ILE A 1 164 ? -6.898 27.641 -4.207 1 98.69 164 ILE A C 1
ATOM 1242 O O . ILE A 1 164 ? -7.234 28.141 -3.133 1 98.69 164 ILE A O 1
ATOM 1246 N N . THR A 1 165 ? -5.668 27.234 -4.418 1 98.88 165 THR A N 1
ATOM 1247 C CA . THR A 1 165 ? -4.609 27.578 -3.473 1 98.88 165 THR A CA 1
ATOM 1248 C C . THR A 1 165 ? -4.316 29.078 -3.51 1 98.88 165 THR A C 1
ATOM 1250 O O . THR A 1 165 ? -3.998 29.625 -4.566 1 98.88 165 THR A O 1
ATOM 1253 N N . ALA A 1 166 ? -4.395 29.703 -2.365 1 98.81 166 ALA A N 1
ATOM 1254 C CA . ALA A 1 166 ? -4.25 31.156 -2.324 1 98.81 166 ALA A CA 1
ATOM 1255 C C . ALA A 1 166 ? -2.83 31.547 -1.925 1 98.81 166 ALA A C 1
ATOM 1257 O O . ALA A 1 166 ? -2.328 32.594 -2.348 1 98.81 166 ALA A O 1
ATOM 1258 N N . LEU A 1 167 ? -2.223 30.75 -1.095 1 98.88 167 LEU A N 1
ATOM 1259 C CA . LEU A 1 167 ? -0.927 31.141 -0.548 1 98.88 167 LEU A CA 1
ATOM 1260 C C . LEU A 1 167 ? -0.211 29.938 0.057 1 98.88 167 LEU A C 1
ATOM 1262 O O . LEU A 1 167 ? -0.838 28.922 0.344 1 98.88 167 LEU A O 1
ATOM 1266 N N . VAL A 1 168 ? 1.045 30.062 0.209 1 98.88 168 VAL A N 1
ATOM 1267 C CA . VAL A 1 168 ? 1.875 29.188 1.023 1 98.88 168 VAL A CA 1
ATOM 1268 C C . VAL A 1 168 ? 2.664 30.016 2.037 1 98.88 168 VAL A C 1
ATOM 1270 O O . VAL A 1 168 ? 3.309 31 1.678 1 98.88 168 VAL A O 1
ATOM 1273 N N . THR A 1 169 ? 2.535 29.719 3.287 1 98.88 169 THR A N 1
ATOM 1274 C CA . THR A 1 169 ? 3.449 30.281 4.27 1 98.88 169 THR A CA 1
ATOM 1275 C C . THR A 1 169 ? 4.75 29.484 4.328 1 98.88 169 THR A C 1
ATOM 1277 O O . THR A 1 169 ? 4.734 28.297 4.625 1 98.88 169 THR A O 1
ATOM 1280 N N . VAL A 1 170 ? 5.887 30.172 4.078 1 98.62 170 VAL A N 1
ATOM 1281 C CA . VAL A 1 170 ? 7.148 29.453 3.904 1 98.62 170 VAL A CA 1
ATOM 1282 C C . VAL A 1 170 ? 8.148 29.891 4.973 1 98.62 170 VAL A C 1
ATOM 1284 O O . VAL A 1 170 ? 8.203 31.078 5.332 1 98.62 170 VAL A O 1
ATOM 1287 N N . THR A 1 171 ? 8.883 28.922 5.504 1 98.19 171 THR A N 1
ATOM 1288 C CA . THR A 1 171 ? 10.016 29.281 6.355 1 98.19 171 THR A CA 1
ATOM 1289 C C . THR A 1 171 ? 11.25 29.594 5.512 1 98.19 171 THR A C 1
ATOM 1291 O O . THR A 1 171 ? 11.484 28.938 4.488 1 98.19 171 THR A O 1
ATOM 1294 N N . ALA A 1 172 ? 11.992 30.547 5.941 1 98.56 172 ALA A N 1
ATOM 1295 C CA . ALA A 1 172 ? 13.211 30.938 5.242 1 98.56 172 ALA A CA 1
ATOM 1296 C C . ALA A 1 172 ? 14.227 31.547 6.211 1 98.56 172 ALA A C 1
ATOM 1298 O O . ALA A 1 172 ? 13.844 32.125 7.223 1 98.56 172 ALA A O 1
ATOM 1299 N N . VAL A 1 173 ? 15.453 31.328 5.898 1 98.31 173 VAL A N 1
ATOM 1300 C CA . VAL A 1 173 ? 16.531 31.969 6.652 1 98.31 173 VAL A CA 1
ATOM 1301 C C . VAL A 1 173 ? 16.562 33.469 6.34 1 98.31 173 VAL A C 1
ATOM 1303 O O . VAL A 1 173 ? 16.766 33.844 5.188 1 98.31 173 VAL A O 1
ATOM 1306 N N . THR A 1 174 ? 16.406 34.281 7.359 1 98 174 THR A N 1
ATOM 1307 C CA . THR A 1 174 ? 16.344 35.719 7.152 1 98 174 THR A CA 1
ATOM 1308 C C . THR A 1 174 ? 17.547 36.438 7.781 1 98 174 THR A C 1
ATOM 1310 O O . THR A 1 174 ? 17.688 37.656 7.676 1 98 174 THR A O 1
ATOM 1313 N N . GLY A 1 175 ? 18.312 35.656 8.414 1 95.69 175 GLY A N 1
ATOM 1314 C CA . GLY A 1 175 ? 19.516 36.188 9.055 1 95.69 175 GLY A CA 1
ATOM 1315 C C . GLY A 1 175 ? 20.234 35.156 9.906 1 95.69 175 GLY A C 1
ATOM 1316 O O . GLY A 1 175 ? 20.016 33.938 9.75 1 95.69 175 GLY A O 1
ATOM 1317 N N . GLU A 1 176 ? 21.219 35.625 10.547 1 93.06 176 GLU A N 1
ATOM 1318 C CA . GLU A 1 176 ? 21.984 34.781 11.484 1 93.06 176 GLU A CA 1
ATOM 1319 C C . GLU A 1 176 ? 22.188 35.531 12.812 1 93.06 176 GLU A C 1
ATOM 1321 O O . GLU A 1 176 ? 22.438 36.719 12.828 1 93.06 176 GLU A O 1
ATOM 1326 N N . HIS A 1 177 ? 21.938 34.844 13.82 1 88.75 177 HIS A N 1
ATOM 1327 C CA . HIS A 1 177 ? 22.156 35.375 15.156 1 88.75 177 HIS A CA 1
ATOM 1328 C C . HIS A 1 177 ? 22.984 34.438 16 1 88.75 177 HIS A C 1
ATOM 1330 O O . HIS A 1 177 ? 22.562 33.281 16.25 1 88.75 177 HIS A O 1
ATOM 1336 N N . ASP A 1 178 ? 24.172 34.844 16.562 1 89.69 178 ASP A N 1
ATOM 1337 C CA . ASP A 1 178 ? 25.062 34.062 17.422 1 89.69 178 ASP A CA 1
ATOM 1338 C C . ASP A 1 178 ? 25.375 32.719 16.812 1 89.69 178 ASP A C 1
ATOM 1340 O O . ASP A 1 178 ? 25.297 31.688 17.484 1 89.69 178 ASP A O 1
ATOM 1344 N N . GLY A 1 179 ? 25.547 32.719 15.508 1 87.56 179 GLY A N 1
ATOM 1345 C CA . GLY A 1 179 ? 25.969 31.5 14.82 1 87.56 179 GLY A CA 1
ATOM 1346 C C . GLY A 1 179 ? 24.812 30.578 14.453 1 87.56 179 GLY A C 1
ATOM 1347 O O . GLY A 1 179 ? 25.016 29.516 13.867 1 87.56 179 GLY A O 1
ATOM 1348 N N . ARG A 1 180 ? 23.797 30.938 14.859 1 90.12 180 ARG A N 1
ATOM 1349 C CA . ARG A 1 180 ? 22.609 30.156 14.547 1 90.12 180 ARG A CA 1
ATOM 1350 C C . ARG A 1 180 ? 21.734 30.875 13.516 1 90.12 180 ARG A C 1
ATOM 1352 O O . ARG A 1 180 ? 21.641 32.094 13.523 1 90.12 180 ARG A O 1
ATOM 1359 N N . LYS A 1 181 ? 21 30.062 12.656 1 94.31 181 LYS A N 1
ATOM 1360 C CA . LYS A 1 181 ? 20.141 30.609 11.609 1 94.31 181 LYS A CA 1
ATOM 1361 C C . LYS A 1 181 ? 18.891 31.266 12.211 1 94.31 181 LYS A C 1
ATOM 1363 O O . LYS A 1 181 ? 18.281 30.703 13.117 1 94.31 181 LYS A O 1
ATOM 1368 N N . GLU A 1 182 ? 18.672 32.469 11.766 1 95.69 182 GLU A N 1
ATOM 1369 C CA . GLU A 1 182 ? 17.375 33.094 12 1 95.69 182 GLU A CA 1
ATOM 1370 C C . GLU A 1 182 ? 16.344 32.656 10.953 1 95.69 182 GLU A C 1
ATOM 1372 O O . GLU A 1 182 ? 16.484 32.969 9.773 1 95.69 182 GLU A O 1
ATOM 1377 N N . ILE A 1 183 ? 15.344 31.891 11.406 1 97.69 183 ILE A N 1
ATOM 1378 C CA . ILE A 1 183 ? 14.352 31.375 10.469 1 97.69 183 ILE A CA 1
ATOM 1379 C C . ILE A 1 183 ? 13.008 32.062 10.719 1 97.69 183 ILE A C 1
ATOM 1381 O O . ILE A 1 183 ? 12.508 32.062 11.852 1 97.69 183 ILE A O 1
ATOM 1385 N N . SER A 1 184 ? 12.484 32.688 9.734 1 98.44 184 SER A N 1
ATOM 1386 C CA . SER A 1 184 ? 11.211 33.406 9.805 1 98.44 184 SER A CA 1
ATOM 1387 C C . SER A 1 184 ? 10.156 32.719 8.93 1 98.44 184 SER A C 1
ATOM 1389 O O . SER A 1 184 ? 10.469 31.828 8.141 1 98.44 184 SER A O 1
ATOM 1391 N N . ALA A 1 185 ? 8.891 33.062 9.125 1 98.69 185 ALA A N 1
ATOM 1392 C CA . ALA A 1 185 ? 7.766 32.594 8.32 1 98.69 185 ALA A CA 1
ATOM 1393 C C . ALA A 1 185 ? 7.207 33.75 7.461 1 98.69 185 ALA A C 1
ATOM 1395 O O . ALA A 1 185 ? 6.949 34.844 7.965 1 98.69 185 ALA A O 1
ATOM 1396 N N . ILE A 1 186 ? 7.047 33.469 6.16 1 98.88 186 ILE A N 1
ATOM 1397 C CA . ILE A 1 186 ? 6.645 34.531 5.23 1 98.88 186 ILE A CA 1
ATOM 1398 C C . ILE A 1 186 ? 5.535 34 4.32 1 98.88 186 ILE A C 1
ATOM 1400 O O . ILE A 1 186 ? 5.648 32.906 3.748 1 98.88 186 ILE A O 1
ATOM 1404 N N . ILE A 1 187 ? 4.457 34.781 4.164 1 98.94 187 ILE A N 1
ATOM 1405 C CA . ILE A 1 187 ? 3.355 34.438 3.27 1 98.94 187 ILE A CA 1
ATOM 1406 C C . ILE A 1 187 ? 3.764 34.719 1.824 1 98.94 187 ILE A C 1
ATOM 1408 O O . ILE A 1 187 ? 4.188 35.812 1.489 1 98.94 187 ILE A O 1
ATOM 1412 N N . VAL A 1 188 ? 3.668 33.75 0.982 1 98.88 188 VAL A N 1
ATOM 1413 C CA . VAL A 1 188 ? 3.871 33.906 -0.456 1 98.88 188 VAL A CA 1
ATOM 1414 C C . VAL A 1 188 ? 2.57 33.594 -1.195 1 98.88 188 VAL A C 1
ATOM 1416 O O . VAL A 1 188 ? 2.193 32.406 -1.335 1 98.88 188 VAL A O 1
ATOM 1419 N N . PRO A 1 189 ? 1.885 34.562 -1.72 1 98.88 189 PRO A N 1
ATOM 1420 C CA . PRO A 1 189 ? 0.643 34.344 -2.459 1 98.88 189 PRO A CA 1
ATOM 1421 C C . PRO A 1 189 ? 0.866 33.562 -3.756 1 98.88 189 PRO A C 1
ATOM 1423 O O . PRO A 1 189 ? 1.876 33.781 -4.434 1 98.88 189 PRO A O 1
ATOM 1426 N N . SER A 1 190 ? -0.12 32.719 -4.027 1 98.5 190 SER A N 1
ATOM 1427 C CA . SER A 1 190 ? -0.099 32.062 -5.32 1 98.5 190 SER A CA 1
ATOM 1428 C C . SER A 1 190 ? -0.049 33.062 -6.469 1 98.5 190 SER A C 1
ATOM 1430 O O . SER A 1 190 ? -0.713 34.094 -6.426 1 98.5 190 SER A O 1
ATOM 1432 N N . GLY A 1 191 ? 0.788 32.688 -7.516 1 97.62 191 GLY A N 1
ATOM 1433 C CA . GLY A 1 191 ? 0.895 33.562 -8.672 1 97.62 191 GLY A CA 1
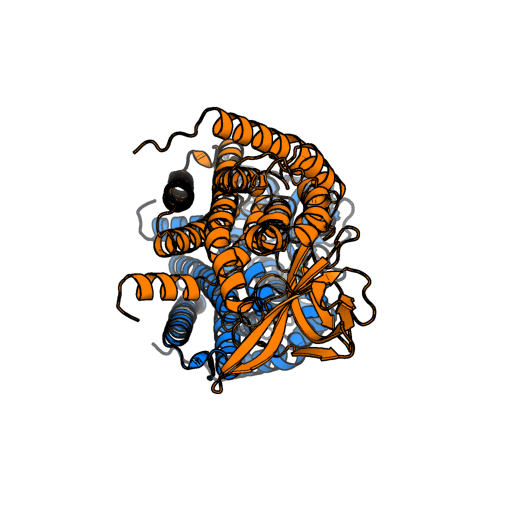ATOM 1434 C C . GLY A 1 191 ? 2.023 34.594 -8.547 1 97.62 191 GLY A C 1
ATOM 1435 O O . GLY A 1 191 ? 2.342 35.281 -9.516 1 97.62 191 GLY A O 1
ATOM 1436 N N . THR A 1 192 ? 2.607 34.688 -7.34 1 98.5 192 THR A N 1
ATOM 1437 C CA . THR A 1 192 ? 3.762 35.594 -7.195 1 98.5 192 THR A CA 1
ATOM 1438 C C . THR A 1 192 ? 4.836 35.219 -8.219 1 98.5 192 THR A C 1
ATOM 1440 O O . THR A 1 192 ? 5.168 34.062 -8.414 1 98.5 192 THR A O 1
ATOM 1443 N N . ALA A 1 193 ? 5.379 36.281 -8.875 1 98.44 193 ALA A N 1
ATOM 1444 C CA . ALA A 1 193 ? 6.449 36.062 -9.844 1 98.44 193 ALA A CA 1
ATOM 1445 C C . ALA A 1 193 ? 7.637 35.344 -9.203 1 98.44 193 ALA A C 1
ATOM 1447 O O . ALA A 1 193 ? 8.055 35.688 -8.102 1 98.44 193 ALA A O 1
ATOM 1448 N N . GLY A 1 194 ? 8.141 34.312 -9.93 1 98.62 194 GLY A N 1
ATOM 1449 C CA . GLY A 1 194 ? 9.273 33.531 -9.422 1 98.62 194 GLY A CA 1
ATOM 1450 C C . GLY A 1 194 ? 8.859 32.344 -8.586 1 98.62 194 GLY A C 1
ATOM 1451 O O . GLY A 1 194 ? 9.68 31.5 -8.258 1 98.62 194 GLY A O 1
ATOM 1452 N N . PHE A 1 195 ? 7.613 32.312 -8.172 1 98.69 195 PHE A N 1
ATOM 1453 C CA . PHE A 1 195 ? 7.066 31.188 -7.434 1 98.69 195 PHE A CA 1
ATOM 1454 C C . PHE A 1 195 ? 6.508 30.141 -8.391 1 98.69 195 PHE A C 1
ATOM 1456 O O . PHE A 1 195 ? 5.551 30.406 -9.117 1 98.69 195 PHE A O 1
ATOM 1463 N N . THR A 1 196 ? 7.129 28.938 -8.352 1 98.44 196 THR A N 1
ATOM 1464 C CA . THR A 1 196 ? 6.711 27.891 -9.266 1 98.44 196 THR A CA 1
ATOM 1465 C C . THR A 1 196 ? 6.281 26.641 -8.492 1 98.44 196 THR A C 1
ATOM 1467 O O . THR A 1 196 ? 6.961 26.219 -7.559 1 98.44 196 THR A O 1
ATOM 1470 N N . VAL A 1 197 ? 5.168 26.109 -8.898 1 98.5 197 VAL A N 1
ATOM 1471 C CA . VAL A 1 197 ? 4.664 24.828 -8.391 1 98.5 197 VAL A CA 1
ATOM 1472 C C . VAL A 1 197 ? 4.992 23.719 -9.375 1 98.5 197 VAL A C 1
ATOM 1474 O O . VAL A 1 197 ? 4.598 23.766 -10.547 1 98.5 197 VAL A O 1
ATOM 1477 N N . SER A 1 198 ? 5.688 22.719 -8.93 1 97.81 198 SER A N 1
ATOM 1478 C CA . SER A 1 198 ? 6.047 21.594 -9.789 1 97.81 198 SER A CA 1
ATOM 1479 C C . SER A 1 198 ? 4.832 20.734 -10.094 1 97.81 198 SER A C 1
ATOM 1481 O O . SER A 1 198 ? 3.75 20.953 -9.555 1 97.81 198 SER A O 1
ATOM 1483 N N . GLU A 1 199 ? 5.047 19.812 -11.023 1 96.69 199 GLU A N 1
ATOM 1484 C CA . GLU A 1 199 ? 4.023 18.797 -11.25 1 96.69 199 GLU A CA 1
ATOM 1485 C C . GLU A 1 199 ? 3.682 18.047 -9.961 1 96.69 199 GLU A C 1
ATOM 1487 O O . GLU A 1 199 ? 4.527 17.906 -9.078 1 96.69 199 GLU A O 1
ATOM 1492 N N . LYS A 1 200 ? 2.471 17.594 -9.938 1 96.69 200 LYS A N 1
ATOM 1493 C CA . LYS A 1 200 ? 2.037 16.859 -8.758 1 96.69 200 LYS A CA 1
ATOM 1494 C C . LYS A 1 200 ? 2.885 15.602 -8.562 1 96.69 200 LYS A C 1
ATOM 1496 O O . LYS A 1 200 ? 3.254 14.938 -9.531 1 96.69 200 LYS A O 1
ATOM 1501 N N . TYR A 1 201 ? 3.148 15.25 -7.336 1 96.44 201 TYR A N 1
ATOM 1502 C CA . TYR A 1 201 ? 3.859 14.016 -7.023 1 96.44 201 TYR A CA 1
ATOM 1503 C C . TYR A 1 201 ? 3.039 12.797 -7.434 1 96.44 201 TYR A C 1
ATOM 1505 O O . TYR A 1 201 ? 1.818 12.781 -7.27 1 96.44 201 TYR A O 1
ATOM 1513 N N . SER A 1 202 ? 3.689 11.773 -8.031 1 96.88 202 SER A N 1
ATOM 1514 C CA . SER A 1 202 ? 3.131 10.43 -8.109 1 96.88 202 SER A CA 1
ATOM 1515 C C . SER A 1 202 ? 3.324 9.672 -6.801 1 96.88 202 SER A C 1
ATOM 1517 O O . SER A 1 202 ? 4.441 9.266 -6.473 1 96.88 202 SER A O 1
ATOM 1519 N N . LYS A 1 203 ? 2.221 9.453 -6.059 1 97.62 203 LYS A N 1
ATOM 1520 C CA . LYS A 1 203 ? 2.312 8.938 -4.695 1 97.62 203 LYS A CA 1
ATOM 1521 C C . LYS A 1 203 ? 1.699 7.547 -4.594 1 97.62 203 LYS A C 1
ATOM 1523 O O . LYS A 1 203 ? 0.84 7.18 -5.402 1 97.62 203 LYS A O 1
ATOM 1528 N N . VAL A 1 204 ? 2.082 6.82 -3.58 1 97.56 204 VAL A N 1
ATOM 1529 C CA . VAL A 1 204 ? 1.533 5.508 -3.244 1 97.56 204 VAL A CA 1
ATOM 1530 C C . VAL A 1 204 ? 0.052 5.645 -2.896 1 97.56 204 VAL A C 1
ATOM 1532 O O . VAL A 1 204 ? -0.765 4.812 -3.301 1 97.56 204 VAL A O 1
ATOM 1535 N N . GLY A 1 205 ? -0.263 6.609 -2.16 1 97.81 205 GLY A N 1
ATOM 1536 C CA . GLY A 1 205 ? -1.604 6.895 -1.676 1 97.81 205 GLY A CA 1
ATOM 1537 C C . GLY A 1 205 ? -1.921 8.375 -1.632 1 97.81 205 GLY A C 1
ATOM 1538 O O . GLY A 1 205 ? -1.198 9.188 -2.213 1 97.81 205 GLY A O 1
ATOM 1539 N N . TRP A 1 206 ? -3.111 8.695 -0.969 1 98.12 206 TRP A N 1
ATOM 1540 C CA . TRP A 1 206 ? -3.584 10.07 -0.989 1 98.12 206 TRP A CA 1
ATOM 1541 C C . TRP A 1 206 ? -3.658 10.602 -2.416 1 98.12 206 TRP A C 1
ATOM 1543 O O . TRP A 1 206 ? -3.234 11.727 -2.689 1 98.12 206 TRP A O 1
ATOM 1553 N N . SER A 1 207 ? -4.172 9.742 -3.246 1 97.31 207 SER A N 1
ATOM 1554 C CA . SER A 1 207 ? -4.109 10.039 -4.676 1 97.31 207 SER A CA 1
ATOM 1555 C C . SER A 1 207 ? -5.09 11.141 -5.055 1 97.31 207 SER A C 1
ATOM 1557 O O . SER A 1 207 ? -4.953 11.766 -6.109 1 97.31 207 SER A O 1
ATOM 1559 N N . ALA A 1 208 ? -6.055 11.422 -4.176 1 98.12 208 ALA A N 1
ATOM 1560 C CA . ALA A 1 208 ? -7.012 12.484 -4.473 1 98.12 208 ALA A CA 1
ATOM 1561 C C . ALA A 1 208 ? -6.648 13.773 -3.74 1 98.12 208 ALA A C 1
ATOM 1563 O O . ALA A 1 208 ? -7.402 14.75 -3.773 1 98.12 208 ALA A O 1
ATOM 1564 N N . SER A 1 209 ? -5.59 13.781 -3.008 1 98.19 209 SER A N 1
ATOM 1565 C CA . SER A 1 209 ? -5.062 14.992 -2.379 1 98.19 209 SER A CA 1
ATOM 1566 C C . SER A 1 209 ? -3.945 15.609 -3.215 1 98.19 209 SER A C 1
ATOM 1568 O O . SER A 1 209 ? -3.268 14.906 -3.967 1 98.19 209 SER A O 1
ATOM 1570 N N . ASP A 1 210 ? -3.764 16.859 -3.082 1 98.38 210 ASP A N 1
ATOM 1571 C CA . ASP A 1 210 ? -2.801 17.641 -3.846 1 98.38 210 ASP A CA 1
ATOM 1572 C C . ASP A 1 210 ? -1.492 17.812 -3.076 1 98.38 210 ASP A C 1
ATOM 1574 O O . ASP A 1 210 ? -1.501 18.188 -1.903 1 98.38 210 ASP A O 1
ATOM 1578 N N . THR A 1 211 ? -0.322 17.484 -3.633 1 98.38 211 THR A N 1
ATOM 1579 C CA . THR A 1 211 ? 0.99 17.656 -3.021 1 98.38 211 THR A CA 1
ATOM 1580 C C . THR A 1 211 ? 2.047 17.953 -4.082 1 98.38 211 THR A C 1
ATOM 1582 O O . THR A 1 211 ? 2.096 17.281 -5.117 1 98.38 211 THR A O 1
ATOM 1585 N N . HIS A 1 212 ? 2.926 18.953 -3.805 1 98.38 212 HIS A N 1
ATOM 1586 C CA . HIS A 1 212 ? 3.883 19.375 -4.82 1 98.38 212 HIS A CA 1
ATOM 1587 C C . HIS A 1 212 ? 5.219 19.766 -4.199 1 98.38 212 HIS A C 1
ATOM 1589 O O . HIS A 1 212 ? 5.305 19.984 -2.988 1 98.38 212 HIS A O 1
ATOM 1595 N N . GLU A 1 213 ? 6.227 19.766 -5.066 1 98.06 213 GLU A N 1
ATOM 1596 C CA . GLU A 1 213 ? 7.449 20.531 -4.82 1 98.06 213 GLU A CA 1
ATOM 1597 C C . GLU A 1 213 ? 7.293 21.984 -5.254 1 98.06 213 GLU A C 1
ATOM 1599 O O . GLU A 1 213 ? 6.617 22.281 -6.242 1 98.06 213 GLU A O 1
ATOM 1604 N N . LEU A 1 214 ? 7.934 22.844 -4.516 1 98.75 214 LEU A N 1
ATOM 1605 C CA . LEU A 1 214 ? 7.855 24.281 -4.809 1 98.75 214 LEU A CA 1
ATOM 1606 C C . LEU A 1 214 ? 9.242 24.859 -5.039 1 98.75 214 LEU A C 1
ATOM 1608 O O . LEU A 1 214 ? 10.211 24.438 -4.414 1 98.75 214 LEU A O 1
ATOM 1612 N N . PHE A 1 215 ? 9.266 25.875 -5.875 1 98.75 215 PHE A N 1
ATOM 1613 C CA . PHE A 1 215 ? 10.508 26.594 -6.141 1 98.75 215 PHE A CA 1
ATOM 1614 C C . PHE A 1 215 ? 10.305 28.094 -6.047 1 98.75 215 PHE A C 1
ATOM 1616 O O . PHE A 1 215 ? 9.273 28.609 -6.488 1 98.75 215 PHE A O 1
ATOM 1623 N N . PHE A 1 216 ? 11.266 28.719 -5.5 1 98.81 216 PHE A N 1
ATOM 1624 C CA . PHE A 1 216 ? 11.312 30.172 -5.398 1 98.81 216 PHE A CA 1
ATOM 1625 C C . PHE A 1 216 ? 12.578 30.719 -6.035 1 98.81 216 PHE A C 1
ATOM 1627 O O . PHE A 1 216 ? 13.688 30.391 -5.613 1 98.81 216 PHE A O 1
ATOM 1634 N N . ASP A 1 217 ? 12.398 31.516 -7.008 1 98.75 217 ASP A N 1
ATOM 1635 C CA . ASP A 1 217 ? 13.492 32.156 -7.719 1 98.75 217 ASP A CA 1
ATOM 1636 C C . ASP A 1 217 ? 13.32 33.688 -7.73 1 98.75 217 ASP A C 1
ATOM 1638 O O . ASP A 1 217 ? 12.617 34.219 -8.594 1 98.75 217 ASP A O 1
ATOM 1642 N N . ASP A 1 218 ? 13.953 34.344 -6.879 1 98.44 218 ASP A N 1
ATOM 1643 C CA . ASP A 1 218 ? 13.852 35.781 -6.668 1 98.44 218 ASP A CA 1
ATOM 1644 C C . ASP A 1 218 ? 12.398 36.219 -6.527 1 98.44 218 ASP A C 1
ATOM 1646 O O . ASP A 1 218 ? 11.961 37.156 -7.176 1 98.44 218 ASP A O 1
ATOM 1650 N N . CYS A 1 219 ? 11.695 35.438 -5.754 1 98.25 219 CYS A N 1
ATOM 1651 C CA . CYS A 1 219 ? 10.305 35.781 -5.461 1 98.25 219 CYS A CA 1
ATOM 1652 C C . CYS A 1 219 ? 10.219 36.969 -4.531 1 98.25 219 CYS A C 1
ATOM 1654 O O . CYS A 1 219 ? 10.82 36.969 -3.453 1 98.25 219 CYS A O 1
ATOM 1656 N N . ARG A 1 220 ? 9.43 37.969 -4.926 1 98.44 220 ARG A N 1
ATOM 1657 C CA . ARG A 1 220 ? 9.352 39.188 -4.141 1 98.44 220 ARG A CA 1
ATOM 1658 C C . ARG A 1 220 ? 7.961 39.375 -3.531 1 98.44 220 ARG A C 1
ATOM 1660 O O . ARG A 1 220 ? 6.953 39.281 -4.238 1 98.44 220 ARG A O 1
ATOM 1667 N N . VAL A 1 221 ? 7.941 39.531 -2.266 1 98.81 221 VAL A N 1
ATOM 1668 C CA . VAL A 1 221 ? 6.703 39.844 -1.56 1 98.81 221 VAL A CA 1
ATOM 1669 C C . VAL A 1 221 ? 6.945 40.969 -0.559 1 98.81 221 VAL A C 1
ATOM 1671 O O . VAL A 1 221 ? 8.062 41.156 -0.069 1 98.81 221 VAL A O 1
ATOM 1674 N N . PRO A 1 222 ? 5.945 41.688 -0.201 1 98.62 222 PRO A N 1
ATOM 1675 C CA . PRO A 1 222 ? 6.125 42.844 0.708 1 98.62 222 PRO A CA 1
ATOM 1676 C C . PRO A 1 222 ? 6.629 42.406 2.086 1 98.62 222 PRO A C 1
ATOM 1678 O O . PRO A 1 222 ? 6.316 41.312 2.551 1 98.62 222 PRO A O 1
ATOM 1681 N N . GLU A 1 223 ? 7.289 43.312 2.775 1 98.44 223 GLU A N 1
ATOM 1682 C CA . GLU A 1 223 ? 7.793 43.094 4.125 1 98.44 223 GLU A CA 1
ATOM 1683 C C . GLU A 1 223 ? 6.668 42.688 5.078 1 98.44 223 GLU A C 1
ATOM 1685 O O . GLU A 1 223 ? 6.867 41.906 6 1 98.44 223 GLU A O 1
ATOM 1690 N N . ALA A 1 224 ? 5.48 43.219 4.816 1 98.31 224 ALA A N 1
ATOM 1691 C CA . ALA A 1 224 ? 4.316 43.031 5.676 1 98.31 224 ALA A CA 1
ATOM 1692 C C . ALA A 1 224 ? 3.848 41.562 5.621 1 98.31 224 ALA A C 1
ATOM 1694 O O . ALA A 1 224 ? 3.043 41.125 6.453 1 98.31 224 ALA A O 1
ATOM 1695 N N . ASN A 1 225 ? 4.492 40.75 4.742 1 98.81 225 ASN A N 1
ATOM 1696 C CA . ASN A 1 225 ? 4.102 39.375 4.617 1 98.81 225 ASN A CA 1
ATOM 1697 C C . ASN A 1 225 ? 4.762 38.5 5.688 1 98.81 225 ASN A C 1
ATOM 1699 O O . ASN A 1 225 ? 4.441 37.312 5.816 1 98.81 225 ASN A O 1
ATOM 1703 N N . LEU A 1 226 ? 5.621 39.031 6.449 1 98.75 226 LEU A N 1
ATOM 1704 C CA . LEU A 1 226 ? 6.18 38.344 7.598 1 98.75 226 LEU A CA 1
ATOM 1705 C C . LEU A 1 226 ? 5.082 37.938 8.578 1 98.75 226 LEU A C 1
ATOM 1707 O O . LEU A 1 226 ? 4.254 38.781 8.961 1 98.75 226 LEU A O 1
ATOM 1711 N N . VAL A 1 227 ? 5.023 36.719 8.898 1 98.75 227 VAL A N 1
ATOM 1712 C CA . VAL A 1 227 ? 4.059 36.219 9.875 1 98.75 227 VAL A CA 1
ATOM 1713 C C . VAL A 1 227 ? 4.719 36.125 11.25 1 98.75 227 VAL A C 1
ATOM 1715 O O . VAL A 1 227 ? 5.703 35.406 11.422 1 98.75 227 VAL A O 1
ATOM 1718 N N . GLY A 1 228 ? 4.145 36.781 12.211 1 98.12 228 GLY A N 1
ATOM 1719 C CA . GLY A 1 228 ? 4.734 36.781 13.539 1 98.12 228 GLY A CA 1
ATOM 1720 C C . GLY A 1 228 ? 6.031 37.594 13.609 1 98.12 228 GLY A C 1
ATOM 1721 O O . GLY A 1 228 ? 6.16 38.625 12.984 1 98.12 228 GLY A O 1
ATOM 1722 N N . GLU A 1 229 ? 6.957 37.062 14.484 1 97.06 229 GLU A N 1
ATOM 1723 C CA . GLU A 1 229 ? 8.211 37.781 14.75 1 97.06 229 GLU A CA 1
ATOM 1724 C C . GLU A 1 229 ? 9.344 37.219 13.891 1 97.06 229 GLU A C 1
ATOM 1726 O O . GLU A 1 229 ? 9.484 36 13.75 1 97.06 229 GLU A O 1
ATOM 1731 N N . ARG A 1 230 ? 10.07 38.219 13.305 1 96.94 230 ARG A N 1
ATOM 1732 C CA . ARG A 1 230 ? 11.25 37.781 12.562 1 96.94 230 ARG A CA 1
ATOM 1733 C C . ARG A 1 230 ? 12.148 36.906 13.414 1 96.94 230 ARG A C 1
ATOM 1735 O O . ARG A 1 230 ? 12.398 37.188 14.578 1 96.94 230 ARG A O 1
ATOM 1742 N N . GLY A 1 231 ? 12.562 35.781 12.859 1 96.5 231 GLY A N 1
ATOM 1743 C CA . GLY A 1 231 ? 13.461 34.875 13.547 1 96.5 231 GLY A CA 1
ATOM 1744 C C . GLY A 1 231 ? 12.734 33.844 14.398 1 96.5 231 GLY A C 1
ATOM 1745 O O . GLY A 1 231 ? 13.352 32.938 14.93 1 96.5 231 GLY A O 1
ATOM 1746 N N . ARG A 1 232 ? 11.414 33.906 14.398 1 97.25 232 ARG A N 1
ATOM 1747 C CA . ARG A 1 232 ? 10.664 33 15.25 1 97.25 232 ARG A CA 1
ATOM 1748 C C . ARG A 1 232 ? 9.836 32.031 14.414 1 97.25 232 ARG A C 1
ATOM 1750 O O . ARG A 1 232 ? 9.055 31.234 14.961 1 97.25 232 ARG A O 1
ATOM 1757 N N . GLY A 1 233 ? 10.023 32.125 13.109 1 97.12 233 GLY A N 1
ATOM 1758 C CA . GLY A 1 233 ? 9.211 31.312 12.203 1 97.12 233 GLY A CA 1
ATOM 1759 C C . GLY A 1 233 ? 9.297 29.828 12.461 1 97.12 233 GLY A C 1
ATOM 1760 O O . GLY A 1 233 ? 8.289 29.125 12.43 1 97.12 233 GLY A O 1
ATOM 1761 N N . TYR A 1 234 ? 10.492 29.344 12.727 1 95.44 234 TYR A N 1
ATOM 1762 C CA . TYR A 1 234 ? 10.68 27.922 12.984 1 95.44 234 TYR A CA 1
ATOM 1763 C C . TYR A 1 234 ? 9.938 27.484 14.242 1 95.44 234 TYR A C 1
ATOM 1765 O O . TYR A 1 234 ? 9.211 26.484 14.242 1 95.44 234 TYR A O 1
ATOM 1773 N N . ALA A 1 235 ? 10.102 28.188 15.312 1 95.75 235 ALA A N 1
ATOM 1774 C CA . ALA A 1 235 ? 9.406 27.891 16.562 1 95.75 235 ALA A CA 1
ATOM 1775 C C . ALA A 1 235 ? 7.895 27.953 16.391 1 95.75 235 ALA A C 1
ATOM 1777 O O . ALA A 1 235 ? 7.16 27.156 16.953 1 95.75 235 ALA A O 1
ATOM 1778 N N . GLN A 1 236 ? 7.434 28.953 15.641 1 97.06 236 GLN A N 1
ATOM 1779 C CA . GLN A 1 236 ? 6.012 29.094 15.352 1 97.06 236 GLN A CA 1
ATOM 1780 C C . GLN A 1 236 ? 5.469 27.859 14.625 1 97.06 236 GLN A C 1
ATOM 1782 O O . GLN A 1 236 ? 4.426 27.328 15.008 1 97.06 236 GLN A O 1
ATOM 1787 N N . PHE A 1 237 ? 6.207 27.406 13.594 1 96.38 237 PHE A N 1
ATOM 1788 C CA . PHE A 1 237 ? 5.781 26.25 12.82 1 96.38 237 PHE A CA 1
ATOM 1789 C C . PHE A 1 237 ? 5.766 25 13.68 1 96.38 237 PHE A C 1
ATOM 1791 O O . PHE A 1 237 ? 4.844 24.188 13.586 1 96.38 237 PHE A O 1
ATOM 1798 N N . LEU A 1 238 ? 6.754 24.797 14.547 1 93.94 238 LEU A N 1
ATOM 1799 C CA . LEU A 1 238 ? 6.789 23.625 15.43 1 93.94 238 LEU A CA 1
ATOM 1800 C C . LEU A 1 238 ? 5.578 23.609 16.359 1 93.94 238 LEU A C 1
ATOM 1802 O O . LEU A 1 238 ? 5.031 22.531 16.641 1 93.94 238 LEU A O 1
ATOM 1806 N N . SER A 1 239 ? 5.207 24.812 16.797 1 95.19 239 SER A N 1
ATOM 1807 C CA . SER A 1 239 ? 4.031 24.891 17.656 1 95.19 239 SER A CA 1
ATOM 1808 C C . SER A 1 239 ? 2.768 24.484 16.906 1 95.19 239 SER A C 1
ATOM 1810 O O . SER A 1 239 ? 1.889 23.828 17.469 1 95.19 239 SER A O 1
ATOM 1812 N N . ILE A 1 240 ? 2.646 24.844 15.664 1 96.44 240 ILE A N 1
ATOM 1813 C CA . ILE A 1 240 ? 1.526 24.453 14.812 1 96.44 240 ILE A CA 1
ATOM 1814 C C . ILE A 1 240 ? 1.493 22.938 14.672 1 96.44 240 ILE A C 1
ATOM 1816 O O . ILE A 1 240 ? 0.424 22.328 14.734 1 96.44 240 ILE A O 1
ATOM 1820 N N . LEU A 1 241 ? 2.646 22.328 14.516 1 95.5 241 LEU A N 1
ATOM 1821 C CA . LEU A 1 241 ? 2.74 20.891 14.312 1 95.5 241 LEU A CA 1
ATOM 1822 C C . LEU A 1 241 ? 2.357 20.141 15.586 1 95.5 241 LEU A C 1
ATOM 1824 O O . LEU A 1 241 ? 1.897 19 15.523 1 95.5 241 LEU A O 1
ATOM 1828 N N . ASP A 1 242 ? 2.494 20.719 16.734 1 94.19 242 ASP A N 1
ATOM 1829 C CA . ASP A 1 242 ? 2.059 20.094 17.984 1 94.19 242 ASP A CA 1
ATOM 1830 C C . ASP A 1 242 ? 0.548 19.875 17.984 1 94.19 242 ASP A C 1
ATOM 1832 O O . ASP A 1 242 ? 0.077 18.781 18.297 1 94.19 242 ASP A O 1
ATOM 1836 N N . GLU A 1 243 ? -0.162 20.906 17.641 1 95 243 GLU A N 1
ATOM 1837 C CA . GLU A 1 243 ? -1.609 20.766 17.5 1 95 243 GLU A CA 1
ATOM 1838 C C . GLU A 1 243 ? -1.971 19.828 16.359 1 95 243 GLU A C 1
ATOM 1840 O O . GLU A 1 243 ? -2.896 19.016 16.484 1 95 243 GLU A O 1
ATOM 1845 N N . GLY A 1 244 ? -1.211 19.938 15.32 1 96.69 244 GLY A N 1
ATOM 1846 C CA . GLY A 1 244 ? -1.432 19.125 14.133 1 96.69 244 GLY A CA 1
ATOM 1847 C C . GLY A 1 244 ? -1.322 17.641 14.398 1 96.69 244 GLY A C 1
ATOM 1848 O O . GLY A 1 244 ? -2.027 16.828 13.781 1 96.69 244 GLY A O 1
ATOM 1849 N N . ARG A 1 245 ? -0.473 17.281 15.367 1 97.62 245 ARG A N 1
ATOM 1850 C CA . ARG A 1 245 ? -0.295 15.875 15.711 1 97.62 245 ARG A CA 1
ATOM 1851 C C . ARG A 1 245 ? -1.595 15.273 16.234 1 97.62 245 ARG A C 1
ATOM 1853 O O . ARG A 1 245 ? -1.901 14.109 15.953 1 97.62 245 ARG A O 1
ATOM 1860 N N . ILE A 1 246 ? -2.359 16.047 16.969 1 98.19 246 ILE A N 1
ATOM 1861 C CA . ILE A 1 246 ? -3.652 15.578 17.453 1 98.19 246 ILE A CA 1
ATOM 1862 C C . ILE A 1 246 ? -4.609 15.398 16.281 1 98.19 246 ILE A C 1
ATOM 1864 O O . ILE A 1 246 ? -5.348 14.414 16.219 1 98.19 246 ILE A O 1
ATOM 1868 N N . ALA A 1 247 ? -4.559 16.297 15.375 1 98.62 247 ALA A N 1
ATOM 1869 C CA . ALA A 1 247 ? -5.41 16.234 14.188 1 98.62 247 ALA A CA 1
ATOM 1870 C C . ALA A 1 247 ? -5.059 15.031 13.328 1 98.62 247 ALA A C 1
ATOM 1872 O O . ALA A 1 247 ? -5.949 14.328 12.836 1 98.62 247 ALA A O 1
ATOM 1873 N N . ILE A 1 248 ? -3.799 14.781 13.109 1 98.75 248 ILE A N 1
ATOM 1874 C CA . ILE A 1 248 ? -3.359 13.633 12.32 1 98.75 248 ILE A CA 1
ATOM 1875 C C . ILE A 1 248 ? -3.736 12.336 13.031 1 98.75 248 ILE A C 1
ATOM 1877 O O . ILE A 1 248 ? -4.082 11.344 12.391 1 98.75 248 ILE A O 1
ATOM 1881 N N . ALA A 1 249 ? -3.619 12.352 14.375 1 98.88 249 ALA A N 1
ATOM 1882 C CA . ALA A 1 249 ? -4.07 11.188 15.141 1 98.88 249 ALA A CA 1
ATOM 1883 C C . ALA A 1 249 ? -5.551 10.914 14.898 1 98.88 249 ALA A C 1
ATOM 1885 O O . ALA A 1 249 ? -5.949 9.766 14.688 1 98.88 249 ALA A O 1
ATOM 1886 N N . ALA A 1 250 ? -6.344 11.953 14.93 1 98.88 250 ALA A N 1
ATOM 1887 C CA . ALA A 1 250 ? -7.773 11.812 14.68 1 98.88 250 ALA A CA 1
ATOM 1888 C C . ALA A 1 250 ? -8.031 11.242 13.281 1 98.88 250 ALA A C 1
ATOM 1890 O O . ALA A 1 250 ? -8.852 10.336 13.117 1 98.88 250 ALA A O 1
ATOM 1891 N N . LEU A 1 251 ? -7.355 11.789 12.32 1 98.94 251 LEU A N 1
ATOM 1892 C CA . LEU A 1 251 ? -7.445 11.297 10.945 1 98.94 251 LEU A CA 1
ATOM 1893 C C . LEU A 1 251 ? -7.074 9.82 10.883 1 98.94 251 LEU A C 1
ATOM 1895 O O . LEU A 1 251 ? -7.781 9.023 10.25 1 98.94 251 LEU A O 1
ATOM 1899 N N . SER A 1 252 ? -6 9.43 11.555 1 98.94 252 SER A N 1
ATOM 1900 C CA . SER A 1 252 ? -5.539 8.047 11.586 1 98.94 252 SER A CA 1
ATOM 1901 C C . SER A 1 252 ? -6.574 7.129 12.227 1 98.94 252 SER A C 1
ATOM 1903 O O . SER A 1 252 ? -6.789 6.008 11.766 1 98.94 252 SER A O 1
ATOM 1905 N N . VAL A 1 253 ? -7.188 7.621 13.297 1 98.88 253 VAL A N 1
ATOM 1906 C CA . VAL A 1 253 ? -8.242 6.855 13.953 1 98.88 253 VAL A CA 1
ATOM 1907 C C . VAL A 1 253 ? -9.406 6.648 12.984 1 98.88 253 VAL A C 1
ATOM 1909 O O . VAL A 1 253 ? -10 5.566 12.945 1 98.88 253 VAL A O 1
ATOM 1912 N N . GLY A 1 254 ? -9.734 7.664 12.266 1 98.94 254 GLY A N 1
ATOM 1913 C CA . GLY A 1 254 ? -10.781 7.52 11.266 1 98.94 254 GLY A CA 1
ATOM 1914 C C . GLY A 1 254 ? -10.5 6.41 10.266 1 98.94 254 GLY A C 1
ATOM 1915 O O . GLY A 1 254 ? -11.367 5.566 10.016 1 98.94 254 GLY A O 1
ATOM 1916 N N . LEU A 1 255 ? -9.312 6.426 9.695 1 98.94 255 LEU A N 1
ATOM 1917 C CA . LEU A 1 255 ? -8.938 5.375 8.758 1 98.94 255 LEU A CA 1
ATOM 1918 C C . LEU A 1 255 ? -9.008 4.004 9.422 1 98.94 255 LEU A C 1
ATOM 1920 O O . LEU A 1 255 ? -9.562 3.061 8.852 1 98.94 255 LEU A O 1
ATOM 1924 N N . ALA A 1 256 ? -8.469 3.912 10.664 1 98.94 256 ALA A N 1
ATOM 1925 C CA . ALA A 1 256 ? -8.508 2.648 11.391 1 98.94 256 ALA A CA 1
ATOM 1926 C C . ALA A 1 256 ? -9.945 2.18 11.602 1 98.94 256 ALA A C 1
ATOM 1928 O O . ALA A 1 256 ? -10.242 0.995 11.438 1 98.94 256 ALA A O 1
ATOM 1929 N N . GLN A 1 257 ? -10.781 3.102 11.953 1 98.88 257 GLN A N 1
ATOM 1930 C CA . GLN A 1 257 ? -12.188 2.779 12.18 1 98.88 257 GLN A CA 1
ATOM 1931 C C . GLN A 1 257 ? -12.867 2.373 10.875 1 98.88 257 GLN A C 1
ATOM 1933 O O . GLN A 1 257 ? -13.711 1.473 10.867 1 98.88 257 GLN A O 1
ATOM 1938 N N . GLY A 1 258 ? -12.586 3.072 9.805 1 98.88 258 GLY A N 1
ATOM 1939 C CA . GLY A 1 258 ? -13.102 2.656 8.508 1 98.88 258 GLY A CA 1
ATOM 1940 C C . GLY A 1 258 ? -12.766 1.218 8.164 1 98.88 258 GLY A C 1
ATOM 1941 O O . GLY A 1 258 ? -13.594 0.495 7.613 1 98.88 258 GLY A O 1
ATOM 1942 N N . CYS A 1 259 ? -11.586 0.789 8.461 1 98.94 259 CYS A N 1
ATOM 1943 C CA . CYS A 1 259 ? -11.172 -0.594 8.258 1 98.94 259 CYS A CA 1
ATOM 1944 C C . CYS A 1 259 ? -12.062 -1.553 9.039 1 98.94 259 CYS A C 1
ATOM 1946 O O . CYS A 1 259 ? -12.469 -2.594 8.523 1 98.94 259 CYS A O 1
ATOM 1948 N N . VAL A 1 260 ? -12.312 -1.188 10.305 1 98.88 260 VAL A N 1
ATOM 1949 C CA . VAL A 1 260 ? -13.188 -2.012 11.133 1 98.88 260 VAL A CA 1
ATOM 1950 C C . VAL A 1 260 ? -14.57 -2.111 10.492 1 98.88 260 VAL A C 1
ATOM 1952 O O . VAL A 1 260 ? -15.102 -3.209 10.32 1 98.88 260 VAL A O 1
ATOM 1955 N N . ASP A 1 261 ? -15.102 -0.984 10.125 1 98.69 261 ASP A N 1
ATOM 1956 C CA . ASP A 1 261 ? -16.453 -0.914 9.578 1 98.69 261 ASP A CA 1
ATOM 1957 C C . ASP A 1 261 ? -16.578 -1.768 8.32 1 98.69 261 ASP A C 1
ATOM 1959 O O . ASP A 1 261 ? -17.5 -2.578 8.203 1 98.69 261 ASP A O 1
ATOM 1963 N N . GLU A 1 262 ? -15.703 -1.585 7.395 1 98.62 262 GLU A N 1
ATOM 1964 C CA . GLU A 1 262 ? -15.734 -2.342 6.145 1 98.62 262 GLU A CA 1
ATOM 1965 C C . GLU A 1 262 ? -15.555 -3.836 6.402 1 98.62 262 GLU A C 1
ATOM 1967 O O . GLU A 1 262 ? -16.188 -4.664 5.734 1 98.62 262 GLU A O 1
ATOM 1972 N N . SER A 1 263 ? -14.68 -4.176 7.297 1 98.81 263 SER A N 1
ATOM 1973 C CA . SER A 1 263 ? -14.414 -5.582 7.594 1 98.81 263 SER A CA 1
ATOM 1974 C C . SER A 1 263 ? -15.648 -6.262 8.188 1 98.81 263 SER A C 1
ATOM 1976 O O . SER A 1 263 ? -15.945 -7.41 7.855 1 98.81 263 SER A O 1
ATOM 1978 N N . ILE A 1 264 ? -16.297 -5.555 9.109 1 98.62 264 ILE A N 1
ATOM 1979 C CA . ILE A 1 264 ? -17.516 -6.094 9.695 1 98.62 264 ILE A CA 1
ATOM 1980 C C . ILE A 1 264 ? -18.562 -6.316 8.602 1 98.62 264 ILE A C 1
ATOM 1982 O O . ILE A 1 264 ? -19.172 -7.387 8.523 1 98.62 264 ILE A O 1
ATOM 1986 N N . ARG A 1 265 ? -18.797 -5.316 7.785 1 98.06 265 ARG A N 1
ATOM 1987 C CA . ARG A 1 265 ? -19.766 -5.426 6.695 1 98.06 265 ARG A CA 1
ATOM 1988 C C . ARG A 1 265 ? -19.438 -6.613 5.793 1 98.06 265 ARG A C 1
ATOM 1990 O O . ARG A 1 265 ? -20.297 -7.457 5.531 1 98.06 265 ARG A O 1
ATOM 1997 N N . TYR A 1 266 ? -18.234 -6.723 5.367 1 98 266 TYR A N 1
ATOM 1998 C CA . TYR A 1 266 ? -17.812 -7.758 4.43 1 98 266 TYR A CA 1
ATOM 1999 C C . TYR A 1 266 ? -17.891 -9.141 5.066 1 98 266 TYR A C 1
ATOM 2001 O O . TYR A 1 266 ? -18.312 -10.102 4.418 1 98 266 TYR A O 1
ATOM 2009 N N . ALA A 1 267 ? -17.484 -9.25 6.309 1 97.81 267 ALA A N 1
ATOM 2010 C CA . ALA A 1 267 ? -17.453 -10.523 7.016 1 97.81 267 ALA A CA 1
ATOM 2011 C C . ALA A 1 267 ? -18.875 -11.086 7.172 1 97.81 267 ALA A C 1
ATOM 2013 O O . ALA A 1 267 ? -19.062 -12.305 7.246 1 97.81 267 ALA A O 1
ATOM 2014 N N . ARG A 1 268 ? -19.844 -10.18 7.223 1 97.5 268 ARG A N 1
ATOM 2015 C CA . ARG A 1 268 ? -21.234 -10.602 7.348 1 97.5 268 ARG A CA 1
ATOM 2016 C C . ARG A 1 268 ? -21.781 -11.07 6.008 1 97.5 268 ARG A C 1
ATOM 2018 O O . ARG A 1 268 ? -22.656 -11.945 5.961 1 97.5 268 ARG A O 1
ATOM 2025 N N . GLU A 1 269 ? -21.25 -10.586 4.918 1 95.88 269 GLU A N 1
ATOM 2026 C CA . GLU A 1 269 ? -21.797 -10.797 3.588 1 95.88 269 GLU A CA 1
ATOM 2027 C C . GLU A 1 269 ? -21.062 -11.914 2.852 1 95.88 269 GLU A C 1
ATOM 2029 O O . GLU A 1 269 ? -21.672 -12.727 2.158 1 95.88 269 GLU A O 1
ATOM 2034 N N . ARG A 1 270 ? -19.797 -11.953 2.947 1 95.94 270 ARG A N 1
ATOM 2035 C CA . ARG A 1 270 ? -18.969 -12.898 2.219 1 95.94 270 ARG A CA 1
ATOM 2036 C C . ARG A 1 270 ? -19.094 -14.305 2.795 1 95.94 270 ARG A C 1
ATOM 2038 O O . ARG A 1 270 ? -18.969 -14.492 4.004 1 95.94 270 ARG A O 1
ATOM 2045 N N . GLU A 1 271 ? -19.359 -15.258 1.93 1 95.06 271 GLU A N 1
ATOM 2046 C CA . GLU A 1 271 ? -19.438 -16.656 2.363 1 95.06 271 GLU A CA 1
ATOM 2047 C C . GLU A 1 271 ? -18.281 -17.469 1.793 1 95.06 271 GLU A C 1
ATOM 2049 O O . GLU A 1 271 ? -17.859 -17.25 0.657 1 95.06 271 GLU A O 1
ATOM 2054 N N . ALA A 1 272 ? -17.75 -18.344 2.551 1 92.56 272 ALA A N 1
ATOM 2055 C CA . ALA A 1 272 ? -16.766 -19.359 2.174 1 92.56 272 ALA A CA 1
ATOM 2056 C C . ALA A 1 272 ? -16.906 -20.609 3.051 1 92.56 272 ALA A C 1
ATOM 2058 O O . ALA A 1 272 ? -17.188 -20.5 4.246 1 92.56 272 ALA A O 1
ATOM 2059 N N . PHE A 1 273 ? -16.688 -21.766 2.402 1 93.38 273 PHE A N 1
ATOM 2060 C CA . PHE A 1 273 ? -16.766 -23.047 3.088 1 93.38 273 PHE A CA 1
ATOM 2061 C C . PHE A 1 273 ? -18.125 -23.203 3.766 1 93.38 273 PHE A C 1
ATOM 2063 O O . PHE A 1 273 ? -18.203 -23.703 4.895 1 93.38 273 PHE A O 1
ATOM 2070 N N . GLY A 1 274 ? -19.188 -22.609 3.193 1 91.88 274 GLY A N 1
ATOM 2071 C CA . GLY A 1 274 ? -20.562 -22.938 3.541 1 91.88 274 GLY A CA 1
ATOM 2072 C C . GLY A 1 274 ? -21.172 -21.969 4.523 1 91.88 274 GLY A C 1
ATOM 2073 O O . GLY A 1 274 ? -22.328 -22.125 4.93 1 91.88 274 GLY A O 1
ATOM 2074 N N . GLN A 1 275 ? -20.391 -20.938 4.926 1 95.25 275 GLN A N 1
ATOM 2075 C CA . GLN A 1 275 ? -20.938 -19.969 5.863 1 95.25 275 GLN A CA 1
ATOM 2076 C C . GLN A 1 275 ? -20.281 -18.609 5.695 1 95.25 275 GLN A C 1
ATOM 2078 O O . GLN A 1 275 ? -19.281 -18.484 4.996 1 95.25 275 GLN A O 1
ATOM 2083 N N . ALA A 1 276 ? -20.984 -17.625 6.324 1 96.75 276 ALA A N 1
ATOM 2084 C CA . ALA A 1 276 ? -20.375 -16.297 6.34 1 96.75 276 ALA A CA 1
ATOM 2085 C C . ALA A 1 276 ? -19 -16.328 6.996 1 96.75 276 ALA A C 1
ATOM 2087 O O . ALA A 1 276 ? -18.812 -17 8.016 1 96.75 276 ALA A O 1
ATOM 2088 N N . ILE A 1 277 ? -18.047 -15.609 6.469 1 97.25 277 ILE A N 1
ATOM 2089 C CA . ILE A 1 277 ? -16.688 -15.742 6.957 1 97.25 277 ILE A CA 1
ATOM 2090 C C . ILE A 1 277 ? -16.578 -15.172 8.367 1 97.25 277 ILE A C 1
ATOM 2092 O O . ILE A 1 277 ? -15.672 -15.516 9.125 1 97.25 277 ILE A O 1
ATOM 2096 N N . GLY A 1 278 ? -17.547 -14.281 8.797 1 97.5 278 GLY A N 1
ATOM 2097 C CA . GLY A 1 278 ? -17.562 -13.734 10.148 1 97.5 278 GLY A CA 1
ATOM 2098 C C . GLY A 1 278 ? -17.781 -14.781 11.219 1 97.5 278 GLY A C 1
ATOM 2099 O O . GLY A 1 278 ? -17.547 -14.523 12.398 1 97.5 278 GLY A O 1
ATOM 2100 N N . ARG A 1 279 ? -18.172 -15.961 10.859 1 97.25 279 ARG A N 1
ATOM 2101 C CA . ARG A 1 279 ? -18.438 -17.031 11.812 1 97.25 279 ARG A CA 1
ATOM 2102 C C . ARG A 1 279 ? -17.156 -17.766 12.18 1 97.25 279 ARG A C 1
ATOM 2104 O O . ARG A 1 279 ? -17.109 -18.516 13.156 1 97.25 279 ARG A O 1
ATOM 2111 N N . TYR A 1 280 ? -16.078 -17.594 11.461 1 96.75 280 TYR A N 1
ATOM 2112 C CA . TYR A 1 280 ? -14.812 -18.234 11.773 1 96.75 280 TYR A CA 1
ATOM 2113 C C . TYR A 1 280 ? -14.047 -17.453 12.828 1 96.75 280 TYR A C 1
ATOM 2115 O O . TYR A 1 280 ? -13.93 -16.219 12.734 1 96.75 280 TYR A O 1
ATOM 2123 N N . GLN A 1 281 ? -13.422 -18.125 13.789 1 96.19 281 GLN A N 1
ATOM 2124 C CA . GLN A 1 281 ? -12.719 -17.5 14.914 1 96.19 281 GLN A CA 1
ATOM 2125 C C . GLN A 1 281 ? -11.57 -16.641 14.43 1 96.19 281 GLN A C 1
ATOM 2127 O O . GLN A 1 281 ? -11.297 -15.578 15 1 96.19 281 GLN A O 1
ATOM 2132 N N . ALA A 1 282 ? -10.891 -17.078 13.406 1 96.44 282 ALA A N 1
ATOM 2133 C CA . ALA A 1 282 ? -9.75 -16.328 12.883 1 96.44 282 ALA A CA 1
ATOM 2134 C C . ALA A 1 282 ? -10.164 -14.93 12.445 1 96.44 282 ALA A C 1
ATOM 2136 O O . ALA A 1 282 ? -9.43 -13.961 12.648 1 96.44 282 ALA A O 1
ATOM 2137 N N . ILE A 1 283 ? -11.344 -14.844 11.828 1 97.88 283 ILE A N 1
ATOM 2138 C CA . ILE A 1 283 ? -11.859 -13.562 11.359 1 97.88 283 ILE A CA 1
ATOM 2139 C C . ILE A 1 283 ? -12.367 -12.75 12.555 1 97.88 283 ILE A C 1
ATOM 2141 O O . ILE A 1 283 ? -12.117 -11.539 12.641 1 97.88 283 ILE A O 1
ATOM 2145 N N . GLN A 1 284 ? -13.039 -13.375 13.508 1 97.81 284 GLN A N 1
ATOM 2146 C CA . GLN A 1 284 ? -13.547 -12.711 14.703 1 97.81 284 GLN A CA 1
ATOM 2147 C C . GLN A 1 284 ? -12.422 -12.062 15.5 1 97.81 284 GLN A C 1
ATOM 2149 O O . GLN A 1 284 ? -12.531 -10.906 15.922 1 97.81 284 GLN A O 1
ATOM 2154 N N . PHE A 1 285 ? -11.312 -12.789 15.727 1 98 285 PHE A N 1
ATOM 2155 C CA . PHE A 1 285 ? -10.203 -12.281 16.516 1 98 285 PHE A CA 1
ATOM 2156 C C . PHE A 1 285 ? -9.516 -11.117 15.812 1 98 285 PHE A C 1
ATOM 2158 O O . PHE A 1 285 ? -9.148 -10.125 16.453 1 98 285 PHE A O 1
ATOM 2165 N N . LYS A 1 286 ? -9.344 -11.297 14.492 1 98.25 286 LYS A N 1
ATOM 2166 C CA . LYS A 1 286 ? -8.734 -10.211 13.727 1 98.25 286 LYS A CA 1
ATOM 2167 C C . LYS A 1 286 ? -9.555 -8.93 13.844 1 98.25 286 LYS A C 1
ATOM 2169 O O . LYS A 1 286 ? -9 -7.852 14.078 1 98.25 286 LYS A O 1
ATOM 2174 N N . ILE A 1 287 ? -10.875 -8.977 13.711 1 98.69 287 ILE A N 1
ATOM 2175 C CA . ILE A 1 287 ? -11.75 -7.809 13.797 1 98.69 287 ILE A CA 1
ATOM 2176 C C . ILE A 1 287 ? -11.734 -7.246 15.211 1 98.69 287 ILE A C 1
ATOM 2178 O O . ILE A 1 287 ? -11.703 -6.027 15.398 1 98.69 287 ILE A O 1
ATOM 2182 N N . ALA A 1 288 ? -11.703 -8.102 16.234 1 98.75 288 ALA A N 1
ATOM 2183 C CA . ALA A 1 288 ? -11.609 -7.656 17.625 1 98.75 288 ALA A CA 1
ATOM 2184 C C . ALA A 1 288 ? -10.328 -6.875 17.875 1 98.75 288 ALA A C 1
ATOM 2186 O O . ALA A 1 288 ? -10.344 -5.816 18.5 1 98.75 288 ALA A O 1
ATOM 2187 N N . ASP A 1 289 ? -9.234 -7.41 17.359 1 98.62 289 ASP A N 1
ATOM 2188 C CA . ASP A 1 289 ? -7.957 -6.723 17.5 1 98.62 289 ASP A CA 1
ATOM 2189 C C . ASP A 1 289 ? -7.98 -5.363 16.812 1 98.62 289 ASP A C 1
ATOM 2191 O O . ASP A 1 289 ? -7.434 -4.387 17.328 1 98.62 289 ASP A O 1
ATOM 2195 N N . MET A 1 290 ? -8.578 -5.297 15.656 1 98.81 290 MET A N 1
ATOM 2196 C CA . MET A 1 290 ? -8.711 -4.031 14.938 1 98.81 290 MET A CA 1
ATOM 2197 C C . MET A 1 290 ? -9.492 -3.02 15.766 1 98.81 290 MET A C 1
ATOM 2199 O O . MET A 1 290 ? -9.109 -1.851 15.852 1 98.81 290 MET A O 1
ATOM 2203 N N . GLU A 1 291 ? -10.516 -3.467 16.375 1 98.75 291 GLU A N 1
ATOM 2204 C CA . GLU A 1 291 ? -11.344 -2.6 17.219 1 98.75 291 GLU A CA 1
ATOM 2205 C C . GLU A 1 291 ? -10.57 -2.121 18.438 1 98.75 291 GLU A C 1
ATOM 2207 O O . GLU A 1 291 ? -10.672 -0.958 18.828 1 98.75 291 GLU A O 1
ATOM 2212 N N . VAL A 1 292 ? -9.82 -3.021 19.078 1 98.81 292 VAL A N 1
ATOM 2213 C CA . VAL A 1 292 ? -8.984 -2.664 20.234 1 98.81 292 VAL A CA 1
ATOM 2214 C C . VAL A 1 292 ? -8.047 -1.52 19.859 1 98.81 292 VAL A C 1
ATOM 2216 O O . VAL A 1 292 ? -7.934 -0.536 20.594 1 98.81 292 VAL A O 1
ATOM 2219 N N . ARG A 1 293 ? -7.438 -1.588 18.656 1 98.81 293 ARG A N 1
ATOM 2220 C CA . ARG A 1 293 ? -6.492 -0.573 18.203 1 98.81 293 ARG A CA 1
ATOM 2221 C C . ARG A 1 293 ? -7.199 0.755 17.953 1 98.81 293 ARG A C 1
ATOM 2223 O O . ARG A 1 293 ? -6.75 1.802 18.422 1 98.81 293 ARG A O 1
ATOM 2230 N N . ALA A 1 294 ? -8.352 0.728 17.219 1 98.69 294 ALA A N 1
ATOM 2231 C CA . ALA A 1 294 ? -9.078 1.952 16.891 1 98.69 294 ALA A CA 1
ATOM 2232 C C . ALA A 1 294 ? -9.602 2.633 18.156 1 98.69 294 ALA A C 1
ATOM 2234 O O . ALA A 1 294 ? -9.461 3.848 18.312 1 98.69 294 ALA A O 1
ATOM 2235 N N . HIS A 1 295 ? -10.102 1.855 19.078 1 97.88 295 HIS A N 1
ATOM 2236 C CA . HIS A 1 295 ? -10.695 2.379 20.297 1 97.88 295 HIS A CA 1
ATOM 2237 C C . HIS A 1 295 ? -9.633 3.037 21.188 1 97.88 295 HIS A C 1
ATOM 2239 O O . HIS A 1 295 ? -9.828 4.152 21.672 1 97.88 295 HIS A O 1
ATOM 2245 N N . THR A 1 296 ? -8.531 2.365 21.406 1 98.06 296 THR A N 1
ATOM 2246 C CA . THR A 1 296 ? -7.488 2.877 22.281 1 98.06 296 THR A CA 1
ATOM 2247 C C . THR A 1 296 ? -6.828 4.109 21.672 1 98.06 296 THR A C 1
ATOM 2249 O O . THR A 1 296 ? -6.48 5.051 22.391 1 98.06 296 THR A O 1
ATOM 2252 N N . ALA A 1 297 ? -6.672 4.086 20.375 1 98.69 297 ALA A N 1
ATOM 2253 C CA . ALA A 1 297 ? -6.117 5.25 19.703 1 98.69 297 ALA A CA 1
ATOM 2254 C C . ALA A 1 297 ? -7.043 6.457 19.828 1 98.69 297 ALA A C 1
ATOM 2256 O O . ALA A 1 297 ? -6.578 7.586 20 1 98.69 297 ALA A O 1
ATOM 2257 N N . ARG A 1 298 ? -8.352 6.223 19.703 1 98.06 298 ARG A N 1
ATOM 2258 C CA . ARG A 1 298 ? -9.328 7.301 19.859 1 98.06 298 ARG A CA 1
ATOM 2259 C C . ARG A 1 298 ? -9.234 7.914 21.25 1 98.06 298 ARG A C 1
ATOM 2261 O O . ARG A 1 298 ? -9.234 9.141 21.406 1 98.06 298 ARG A O 1
ATOM 2268 N N . LEU A 1 299 ? -9.102 7.059 22.281 1 97.12 299 LEU A N 1
ATOM 2269 C CA . LEU A 1 299 ? -8.969 7.555 23.641 1 97.12 299 LEU A CA 1
ATOM 2270 C C . LEU A 1 299 ? -7.715 8.414 23.781 1 97.12 299 LEU A C 1
ATOM 2272 O O . LEU A 1 299 ? -7.727 9.422 24.5 1 97.12 299 LEU A O 1
ATOM 2276 N N . ALA A 1 300 ? -6.68 8.055 23.109 1 97.75 300 ALA A N 1
ATOM 2277 C CA . ALA A 1 300 ? -5.41 8.773 23.219 1 97.75 300 ALA A CA 1
ATOM 2278 C C . ALA A 1 300 ? -5.527 10.18 22.641 1 97.75 300 ALA A C 1
ATOM 2280 O O . ALA A 1 300 ? -5.09 11.148 23.266 1 97.75 300 ALA A O 1
ATOM 2281 N N . TYR A 1 301 ? -6.152 10.305 21.438 1 97.62 301 TYR A N 1
ATOM 2282 C CA . TYR A 1 301 ? -6.156 11.656 20.875 1 97.62 301 TYR A CA 1
ATOM 2283 C C . TYR A 1 301 ? -7.211 12.516 21.562 1 97.62 301 TYR A C 1
ATOM 2285 O O . TYR A 1 301 ? -7.055 13.734 21.656 1 97.62 301 TYR A O 1
ATOM 2293 N N . TYR A 1 302 ? -8.297 11.906 22.141 1 97.06 302 TYR A N 1
ATOM 2294 C CA . TYR A 1 302 ? -9.227 12.656 22.984 1 97.06 302 TYR A CA 1
ATOM 2295 C C . TYR A 1 302 ? -8.523 13.25 24.188 1 97.06 302 TYR A C 1
ATOM 2297 O O . TYR A 1 302 ? -8.742 14.414 24.531 1 97.06 302 TYR A O 1
ATOM 2305 N N . ALA A 1 303 ? -7.723 12.422 24.859 1 96.06 303 ALA A N 1
ATOM 2306 C CA . ALA A 1 303 ? -7.008 12.875 26.047 1 96.06 303 ALA A CA 1
ATOM 2307 C C . ALA A 1 303 ? -6.062 14.023 25.719 1 96.06 303 ALA A C 1
ATOM 2309 O O . ALA A 1 303 ? -5.973 15 26.469 1 96.06 303 ALA A O 1
ATOM 2310 N N . ALA A 1 304 ? -5.352 13.922 24.641 1 97.19 304 ALA A N 1
ATOM 2311 C CA . ALA A 1 304 ? -4.449 14.992 24.219 1 97.19 304 ALA A CA 1
ATOM 2312 C C . ALA A 1 304 ? -5.223 16.266 23.906 1 97.19 304 ALA A C 1
ATOM 2314 O O . ALA A 1 304 ? -4.812 17.359 24.312 1 97.19 304 ALA A O 1
ATOM 2315 N N . ALA A 1 305 ? -6.336 16.109 23.203 1 96.62 305 ALA A N 1
ATOM 2316 C CA . ALA A 1 305 ? -7.164 17.266 22.844 1 96.62 305 ALA A CA 1
ATOM 2317 C C . ALA A 1 305 ? -7.73 17.938 24.094 1 96.62 305 ALA A C 1
ATOM 2319 O O . ALA A 1 305 ? -7.82 19.172 24.141 1 96.62 305 ALA A O 1
ATOM 2320 N N . ALA A 1 306 ? -8.164 17.141 25.047 1 95.06 306 ALA A N 1
ATOM 2321 C CA . ALA A 1 306 ? -8.711 17.688 26.297 1 95.06 306 ALA A CA 1
ATOM 2322 C C . ALA A 1 306 ? -7.688 18.578 27 1 95.06 306 ALA A C 1
ATOM 2324 O O . ALA A 1 306 ? -8.023 19.656 27.484 1 95.06 306 ALA A O 1
ATOM 2325 N N . LYS A 1 307 ? -6.441 18.141 27.078 1 96.06 307 LYS A N 1
ATOM 2326 C CA . LYS A 1 307 ? -5.383 18.938 27.688 1 96.06 307 LYS A CA 1
ATOM 2327 C C . LYS A 1 307 ? -5.152 20.234 26.906 1 96.06 307 LYS A C 1
ATOM 2329 O O . LYS A 1 307 ? -5.016 21.312 27.484 1 96.06 307 LYS A O 1
ATOM 2334 N N . MET A 1 308 ? -5.125 20.062 25.609 1 95.38 308 MET A N 1
ATOM 2335 C CA . MET A 1 308 ? -4.93 21.234 24.75 1 95.38 308 MET A CA 1
ATOM 2336 C C . MET A 1 308 ? -6.016 22.281 24.984 1 95.38 308 MET A C 1
ATOM 2338 O O . MET A 1 308 ? -5.723 23.469 25.141 1 95.38 308 MET A O 1
ATOM 2342 N N . LEU A 1 309 ? -7.262 21.875 25.094 1 93.44 309 LEU A N 1
ATOM 2343 C CA . LEU A 1 309 ? -8.398 22.766 25.25 1 93.44 309 LEU A CA 1
ATOM 2344 C C . LEU A 1 309 ? -8.367 23.453 26.609 1 93.44 309 LEU A C 1
ATOM 2346 O O . LEU A 1 309 ? -8.844 24.594 26.75 1 93.44 309 LEU A O 1
ATOM 2350 N N . ARG A 1 310 ? -7.738 22.812 27.547 1 95.06 310 ARG A N 1
ATOM 2351 C CA . ARG A 1 310 ? -7.648 23.375 28.891 1 95.06 310 ARG A CA 1
ATOM 2352 C C . ARG A 1 310 ? -6.414 24.266 29.031 1 95.06 310 ARG A C 1
ATOM 2354 O O . ARG A 1 310 ? -6.148 24.812 30.094 1 95.06 310 ARG A O 1
ATOM 2361 N N . GLY A 1 311 ? -5.617 24.406 28.016 1 95.12 311 GLY A N 1
ATOM 2362 C CA . GLY A 1 311 ? -4.41 25.219 28.047 1 95.12 311 GLY A CA 1
ATOM 2363 C C . GLY A 1 311 ? -3.277 24.578 28.828 1 95.12 311 GLY A C 1
ATOM 2364 O O . GLY A 1 311 ? -2.359 25.25 29.281 1 95.12 311 GLY A O 1
ATOM 2365 N N . GLU A 1 312 ? -3.334 23.25 28.984 1 96.62 312 GLU A N 1
ATOM 2366 C CA . GLU A 1 312 ? -2.287 22.484 29.656 1 96.62 312 GLU A CA 1
ATOM 2367 C C . GLU A 1 312 ? -1.258 21.969 28.656 1 96.62 312 GLU A C 1
ATOM 2369 O O . GLU A 1 312 ? -1.54 21.859 27.453 1 96.62 312 GLU A O 1
ATOM 2374 N N . PRO A 1 313 ? -0.032 21.734 29.203 1 96.19 313 PRO A N 1
ATOM 2375 C CA . PRO A 1 313 ? 0.926 21.094 28.297 1 96.19 313 PRO A CA 1
ATOM 2376 C C . PRO A 1 313 ? 0.416 19.766 27.75 1 96.19 313 PRO A C 1
ATOM 2378 O O . PRO A 1 313 ? -0.098 18.938 28.5 1 96.19 313 PRO A O 1
ATOM 2381 N N . PHE A 1 314 ? 0.509 19.562 26.422 1 96.81 314 PHE A N 1
ATOM 2382 C CA . PHE A 1 314 ? -0.081 18.359 25.828 1 96.81 314 PHE A CA 1
ATOM 2383 C C . PHE A 1 314 ? 0.885 17.719 24.844 1 96.81 314 PHE A C 1
ATOM 2385 O O . PHE A 1 314 ? 0.523 16.766 24.141 1 96.81 314 PHE A O 1
ATOM 2392 N N . LYS A 1 315 ? 2.055 18.125 24.766 1 96.75 315 LYS A N 1
ATOM 2393 C CA . LYS A 1 315 ? 2.994 17.719 23.719 1 96.75 315 LYS A CA 1
ATOM 2394 C C . LYS A 1 315 ? 3.264 16.219 23.797 1 96.75 315 LYS A C 1
ATOM 2396 O O . LYS A 1 315 ? 3.258 15.523 22.781 1 96.75 315 LYS A O 1
ATOM 2401 N N . LYS A 1 316 ? 3.518 15.703 24.984 1 97.12 316 LYS A N 1
ATOM 2402 C CA . LYS A 1 316 ? 3.77 14.273 25.156 1 97.12 316 LYS A CA 1
ATOM 2403 C C . LYS A 1 316 ? 2.562 13.445 24.719 1 97.12 316 LYS A C 1
ATOM 2405 O O . LYS A 1 316 ? 2.701 12.477 23.969 1 97.12 316 LYS A O 1
ATOM 2410 N N . GLU A 1 317 ? 1.365 13.828 25.219 1 97.38 317 GLU A N 1
ATOM 2411 C CA . GLU A 1 317 ? 0.131 13.117 24.891 1 97.38 317 GLU A CA 1
ATOM 2412 C C . GLU A 1 317 ? -0.173 13.18 23.406 1 97.38 317 GLU A C 1
ATOM 2414 O O . GLU A 1 317 ? -0.674 12.211 22.828 1 97.38 317 GLU A O 1
ATOM 2419 N N . ALA A 1 318 ? 0.135 14.328 22.781 1 98.19 318 ALA A N 1
ATOM 2420 C CA . ALA A 1 318 ? -0.058 14.477 21.328 1 98.19 318 ALA A CA 1
ATOM 2421 C C . ALA A 1 318 ? 0.847 13.523 20.562 1 98.19 318 ALA A C 1
ATOM 2423 O O . ALA A 1 318 ? 0.409 12.883 19.609 1 98.19 318 ALA A O 1
ATOM 2424 N N . ALA A 1 319 ? 2.09 13.422 20.969 1 98.38 319 ALA A N 1
ATOM 2425 C CA . ALA A 1 319 ? 3.039 12.516 20.328 1 98.38 319 ALA A CA 1
ATOM 2426 C C . ALA A 1 319 ? 2.605 11.062 20.484 1 98.38 319 ALA A C 1
ATOM 2428 O O . ALA A 1 319 ? 2.695 10.273 19.547 1 98.38 319 ALA A O 1
ATOM 2429 N N . ILE A 1 320 ? 2.125 10.656 21.703 1 98.56 320 ILE A N 1
ATOM 2430 C CA . ILE A 1 320 ? 1.63 9.305 21.969 1 98.56 320 ILE A CA 1
ATOM 2431 C C . ILE A 1 320 ? 0.434 9.016 21.062 1 98.56 320 ILE A C 1
ATOM 2433 O O . ILE A 1 320 ? 0.368 7.957 20.438 1 98.56 320 ILE A O 1
ATOM 2437 N N . ALA A 1 321 ? -0.469 9.984 20.984 1 98.62 321 ALA A N 1
ATOM 2438 C CA . ALA A 1 321 ? -1.678 9.82 20.172 1 98.62 321 ALA A CA 1
ATOM 2439 C C . ALA A 1 321 ? -1.333 9.594 18.703 1 98.62 321 ALA A C 1
ATOM 2441 O O . ALA A 1 321 ? -1.865 8.688 18.062 1 98.62 321 ALA A O 1
ATOM 2442 N N . LYS A 1 322 ? -0.487 10.469 18.188 1 98.75 322 LYS A N 1
ATOM 2443 C CA . LYS A 1 322 ? -0.085 10.344 16.781 1 98.75 322 LYS A CA 1
ATOM 2444 C C . LYS A 1 322 ? 0.573 8.992 16.516 1 98.75 322 LYS A C 1
ATOM 2446 O O . LYS A 1 322 ? 0.29 8.344 15.508 1 98.75 322 LYS A O 1
ATOM 2451 N N . LEU A 1 323 ? 1.446 8.531 17.406 1 98.69 323 LEU A N 1
ATOM 2452 C CA . LEU A 1 323 ? 2.172 7.273 17.234 1 98.69 323 LEU A CA 1
ATOM 2453 C C . LEU A 1 323 ? 1.215 6.086 17.266 1 98.69 323 LEU A C 1
ATOM 2455 O O . LEU A 1 323 ? 1.218 5.262 16.344 1 98.69 323 LEU A O 1
ATOM 2459 N N . VAL A 1 324 ? 0.337 5.996 18.281 1 98.69 324 VAL A N 1
ATOM 2460 C CA . VAL A 1 324 ? -0.524 4.832 18.438 1 98.69 324 VAL A CA 1
ATOM 2461 C C . VAL A 1 324 ? -1.597 4.828 17.344 1 98.69 324 VAL A C 1
ATOM 2463 O O . VAL A 1 324 ? -1.977 3.77 16.844 1 98.69 324 VAL A O 1
ATOM 2466 N N . ALA A 1 325 ? -2.084 5.988 16.984 1 98.88 325 ALA A N 1
ATOM 2467 C CA . ALA A 1 325 ? -3.148 6.078 15.977 1 98.88 325 ALA A CA 1
ATOM 2468 C C . ALA A 1 325 ? -2.627 5.723 14.586 1 98.88 325 ALA A C 1
ATOM 2470 O O . ALA A 1 325 ? -3.301 5.027 13.828 1 98.88 325 ALA A O 1
ATOM 2471 N N . SER A 1 326 ? -1.456 6.266 14.242 1 98.88 326 SER A N 1
ATOM 2472 C CA . SER A 1 326 ? -0.885 5.938 12.938 1 98.88 326 SER A CA 1
ATOM 2473 C C . SER A 1 326 ? -0.566 4.449 12.828 1 98.88 326 SER A C 1
ATOM 2475 O O . SER A 1 326 ? -0.785 3.836 11.789 1 98.88 326 SER A O 1
ATOM 2477 N N . ASN A 1 327 ? -0.043 3.797 13.914 1 98.69 327 ASN A N 1
ATOM 2478 C CA . ASN A 1 327 ? 0.16 2.354 13.945 1 98.69 327 ASN A CA 1
ATOM 2479 C C . ASN A 1 327 ? -1.154 1.599 13.766 1 98.69 327 ASN A C 1
ATOM 2481 O O . ASN A 1 327 ? -1.207 0.598 13.047 1 98.69 327 ASN A O 1
ATOM 2485 N N . ALA A 1 328 ? -2.18 2.094 14.484 1 98.88 328 ALA A N 1
ATOM 2486 C CA . ALA A 1 328 ? -3.49 1.463 14.367 1 98.88 328 ALA A CA 1
ATOM 2487 C C . ALA A 1 328 ? -3.988 1.494 12.922 1 98.88 328 ALA A C 1
ATOM 2489 O O . ALA A 1 328 ? -4.508 0.497 12.414 1 98.88 328 ALA A O 1
ATOM 2490 N N . ALA A 1 329 ? -3.842 2.656 12.297 1 98.94 329 ALA A N 1
ATOM 2491 C CA . ALA A 1 329 ? -4.27 2.789 10.906 1 98.94 329 ALA A CA 1
ATOM 2492 C C . ALA A 1 329 ? -3.541 1.79 10.008 1 98.94 329 ALA A C 1
ATOM 2494 O O . ALA A 1 329 ? -4.164 1.104 9.195 1 98.94 329 ALA A O 1
ATOM 2495 N N . MET A 1 330 ? -2.24 1.678 10.125 1 98.75 330 MET A N 1
ATOM 2496 C CA . MET A 1 330 ? -1.417 0.793 9.305 1 98.75 330 MET A CA 1
ATOM 2497 C C . MET A 1 330 ? -1.78 -0.668 9.547 1 98.75 330 MET A C 1
ATOM 2499 O O . MET A 1 330 ? -1.986 -1.427 8.602 1 98.75 330 MET A O 1
ATOM 2503 N N . ASP A 1 331 ? -1.874 -1.058 10.812 1 98.81 331 ASP A N 1
ATOM 2504 C CA . ASP A 1 331 ? -2.156 -2.447 11.156 1 98.81 331 ASP A CA 1
ATOM 2505 C C . ASP A 1 331 ? -3.574 -2.838 10.75 1 98.81 331 ASP A C 1
ATOM 2507 O O . ASP A 1 331 ? -3.799 -3.932 10.234 1 98.81 331 ASP A O 1
ATOM 2511 N N . ASN A 1 332 ? -4.516 -1.945 11.055 1 98.94 332 ASN A N 1
ATOM 2512 C CA . ASN A 1 332 ? -5.895 -2.238 10.68 1 98.94 332 ASN A CA 1
ATOM 2513 C C . ASN A 1 332 ? -6.059 -2.324 9.164 1 98.94 332 ASN A C 1
ATOM 2515 O O . ASN A 1 332 ? -6.836 -3.137 8.664 1 98.94 332 ASN A O 1
ATOM 2519 N N . ALA A 1 333 ? -5.402 -1.444 8.445 1 98.88 333 ALA A N 1
ATOM 2520 C CA . ALA A 1 333 ? -5.512 -1.486 6.988 1 98.88 333 ALA A CA 1
ATOM 2521 C C . ALA A 1 333 ? -4.953 -2.793 6.434 1 98.88 333 ALA A C 1
ATOM 2523 O O . ALA A 1 333 ? -5.527 -3.383 5.516 1 98.88 333 ALA A O 1
ATOM 2524 N N . ARG A 1 334 ? -3.828 -3.236 6.953 1 98.75 334 ARG A N 1
ATOM 2525 C CA . ARG A 1 334 ? -3.268 -4.531 6.582 1 98.75 334 ARG A CA 1
ATOM 2526 C C . ARG A 1 334 ? -4.273 -5.652 6.828 1 98.75 334 ARG A C 1
ATOM 2528 O O . ARG A 1 334 ? -4.5 -6.492 5.953 1 98.75 334 ARG A O 1
ATOM 2535 N N . ASP A 1 335 ? -4.867 -5.684 7.965 1 98.81 335 ASP A N 1
ATOM 2536 C CA . ASP A 1 335 ? -5.805 -6.734 8.344 1 98.81 335 ASP A CA 1
ATOM 2537 C C . ASP A 1 335 ? -7.074 -6.668 7.504 1 98.81 335 ASP A C 1
ATOM 2539 O O . ASP A 1 335 ? -7.625 -7.703 7.117 1 98.81 335 ASP A O 1
ATOM 2543 N N . ALA A 1 336 ? -7.586 -5.422 7.305 1 98.88 336 ALA A N 1
ATOM 2544 C CA . ALA A 1 336 ? -8.805 -5.273 6.516 1 98.88 336 ALA A CA 1
ATOM 2545 C C . ALA A 1 336 ? -8.609 -5.812 5.102 1 98.88 336 ALA A C 1
ATOM 2547 O O . ALA A 1 336 ? -9.469 -6.531 4.578 1 98.88 336 ALA A O 1
ATOM 2548 N N . THR A 1 337 ? -7.523 -5.465 4.488 1 98.75 337 THR A N 1
ATOM 2549 C CA . THR A 1 337 ? -7.211 -5.98 3.16 1 98.75 337 THR A CA 1
ATOM 2550 C C . THR A 1 337 ? -7.133 -7.504 3.176 1 98.75 337 THR A C 1
ATOM 2552 O O . THR A 1 337 ? -7.578 -8.164 2.234 1 98.75 337 THR A O 1
ATOM 2555 N N . GLN A 1 338 ? -6.551 -8.039 4.23 1 98.62 338 GLN A N 1
ATOM 2556 C CA . GLN A 1 338 ? -6.434 -9.484 4.379 1 98.62 338 GLN A CA 1
ATOM 2557 C C . GLN A 1 338 ? -7.809 -10.141 4.445 1 98.62 338 GLN A C 1
ATOM 2559 O O . GLN A 1 338 ? -8.039 -11.188 3.824 1 98.62 338 GLN A O 1
ATOM 2564 N N . ILE A 1 339 ? -8.703 -9.555 5.164 1 98.38 339 ILE A N 1
ATOM 2565 C CA . ILE A 1 339 ? -10.047 -10.094 5.34 1 98.38 339 ILE A CA 1
ATOM 2566 C C . ILE A 1 339 ? -10.773 -10.133 3.994 1 98.38 339 ILE A C 1
ATOM 2568 O O . ILE A 1 339 ? -11.492 -11.086 3.697 1 98.38 339 ILE A O 1
ATOM 2572 N N . PHE A 1 340 ? -10.531 -9.148 3.146 1 97.94 340 PHE A N 1
ATOM 2573 C CA . PHE A 1 340 ? -11.18 -9.062 1.846 1 97.94 340 PHE A CA 1
ATOM 2574 C C . PHE A 1 340 ? -10.555 -10.031 0.855 1 97.94 340 PHE A C 1
ATOM 2576 O O . PHE A 1 340 ? -11.117 -10.297 -0.209 1 97.94 340 PHE A O 1
ATOM 2583 N N . GLY A 1 341 ? -9.359 -10.617 1.155 1 96.69 341 GLY A N 1
ATOM 2584 C CA . GLY A 1 341 ? -8.68 -11.523 0.237 1 96.69 341 GLY A CA 1
ATOM 2585 C C . GLY A 1 341 ? -8.266 -10.852 -1.062 1 96.69 341 GLY A C 1
ATOM 2586 O O . GLY A 1 341 ? -7.703 -9.758 -1.052 1 96.69 341 GLY A O 1
ATOM 2587 N N . GLY A 1 342 ? -8.422 -11.531 -2.182 1 96.5 342 GLY A N 1
ATOM 2588 C CA . GLY A 1 342 ? -8.055 -10.984 -3.477 1 96.5 342 GLY A CA 1
ATOM 2589 C C . GLY A 1 342 ? -8.703 -9.641 -3.764 1 96.5 342 GLY A C 1
ATOM 2590 O O . GLY A 1 342 ? -8.078 -8.758 -4.355 1 96.5 342 GLY A O 1
ATOM 2591 N N . TYR A 1 343 ? -9.906 -9.461 -3.33 1 96.69 343 TYR A N 1
ATOM 2592 C CA . TYR A 1 343 ? -10.633 -8.219 -3.592 1 96.69 343 TYR A CA 1
ATOM 2593 C C . TYR A 1 343 ? -10.039 -7.066 -2.797 1 96.69 343 TYR A C 1
ATOM 2595 O O . TYR A 1 343 ? -10.156 -5.902 -3.199 1 96.69 343 TYR A O 1
ATOM 2603 N N . GLY A 1 344 ? -9.414 -7.391 -1.68 1 97.56 344 GLY A N 1
ATOM 2604 C CA . GLY A 1 344 ? -8.75 -6.359 -0.896 1 97.56 344 GLY A CA 1
ATOM 2605 C C . GLY A 1 344 ? -7.566 -5.734 -1.61 1 97.56 344 GLY A C 1
ATOM 2606 O O . GLY A 1 344 ? -7.07 -4.684 -1.198 1 97.56 344 GLY A O 1
ATOM 2607 N N . PHE A 1 345 ? -7.129 -6.379 -2.645 1 97.75 345 PHE A N 1
ATOM 2608 C CA . PHE A 1 345 ? -5.965 -5.938 -3.404 1 97.75 345 PHE A CA 1
ATOM 2609 C C . PHE A 1 345 ? -6.395 -5.219 -4.68 1 97.75 345 PHE A C 1
ATOM 2611 O O . PHE A 1 345 ? -5.555 -4.871 -5.516 1 97.75 345 PHE A O 1
ATOM 2618 N N . MET A 1 346 ? -7.723 -5.031 -4.875 1 97.56 346 MET A N 1
ATOM 2619 C CA . MET A 1 346 ? -8.281 -4.301 -6.008 1 97.56 346 MET A CA 1
ATOM 2620 C C . MET A 1 346 ? -8.641 -2.873 -5.613 1 97.56 346 MET A C 1
ATOM 2622 O O . MET A 1 346 ? -9.32 -2.654 -4.605 1 97.56 346 MET A O 1
ATOM 2626 N N . ASN A 1 347 ? -8.281 -1.912 -6.449 1 96.25 347 ASN A N 1
ATOM 2627 C CA . ASN A 1 347 ? -8.453 -0.498 -6.129 1 96.25 347 ASN A CA 1
ATOM 2628 C C . ASN A 1 347 ? -9.93 -0.118 -6.027 1 96.25 347 ASN A C 1
ATOM 2630 O O . ASN A 1 347 ? -10.266 0.923 -5.461 1 96.25 347 ASN A O 1
ATOM 2634 N N . GLU A 1 348 ? -10.766 -0.984 -6.562 1 93.88 348 GLU A N 1
ATOM 2635 C CA . GLU A 1 348 ? -12.203 -0.729 -6.527 1 93.88 348 GLU A CA 1
ATOM 2636 C C . GLU A 1 348 ? -12.734 -0.756 -5.098 1 93.88 348 GLU A C 1
ATOM 2638 O O . GLU A 1 348 ? -13.766 -0.154 -4.801 1 93.88 348 GLU A O 1
ATOM 2643 N N . TYR A 1 349 ? -12.094 -1.407 -4.23 1 96.38 349 TYR A N 1
ATOM 2644 C CA . TYR A 1 349 ? -12.57 -1.559 -2.859 1 96.38 349 TYR A CA 1
ATOM 2645 C C . TYR A 1 349 ? -11.898 -0.548 -1.937 1 96.38 349 TYR A C 1
ATOM 2647 O O . TYR A 1 349 ? -10.703 -0.271 -2.072 1 96.38 349 TYR A O 1
ATOM 2655 N N . PRO A 1 350 ? -12.625 -0.035 -0.933 1 97.69 350 PRO A N 1
ATOM 2656 C CA . PRO A 1 350 ? -12.094 1.022 -0.072 1 97.69 350 PRO A CA 1
ATOM 2657 C C . PRO A 1 350 ? -10.875 0.572 0.726 1 97.69 350 PRO A C 1
ATOM 2659 O O . PRO A 1 350 ? -9.977 1.375 0.992 1 97.69 350 PRO A O 1
ATOM 2662 N N . VAL A 1 351 ? -10.836 -0.718 1.108 1 98.5 351 VAL A N 1
ATOM 2663 C CA . VAL A 1 351 ? -9.758 -1.182 1.976 1 98.5 351 VAL A CA 1
ATOM 2664 C C . VAL A 1 351 ? -8.43 -1.124 1.225 1 98.5 351 VAL A C 1
ATOM 2666 O O . VAL A 1 351 ? -7.367 -0.958 1.836 1 98.5 351 VAL A O 1
ATOM 2669 N N . ALA A 1 352 ? -8.477 -1.254 -0.106 1 98.25 352 ALA A N 1
ATOM 2670 C CA . ALA A 1 352 ? -7.27 -1.097 -0.916 1 98.25 352 ALA A CA 1
ATOM 2671 C C . ALA A 1 352 ? -6.711 0.318 -0.798 1 98.25 352 ALA A C 1
ATOM 2673 O O . ALA A 1 352 ? -5.496 0.506 -0.719 1 98.25 352 ALA A O 1
ATOM 2674 N N . ARG A 1 353 ? -7.598 1.319 -0.823 1 97.75 353 ARG A N 1
ATOM 2675 C CA . ARG A 1 353 ? -7.191 2.709 -0.647 1 97.75 353 ARG A CA 1
ATOM 2676 C C . ARG A 1 353 ? -6.672 2.953 0.765 1 97.75 353 ARG A C 1
ATOM 2678 O O . ARG A 1 353 ? -5.68 3.666 0.954 1 97.75 353 ARG A O 1
ATOM 2685 N N . PHE A 1 354 ? -7.402 2.328 1.802 1 98.75 354 PHE A N 1
ATOM 2686 C CA . PHE A 1 354 ? -6.957 2.467 3.184 1 98.75 354 PHE A CA 1
ATOM 2687 C C . PHE A 1 354 ? -5.523 1.979 3.342 1 98.75 354 PHE A C 1
ATOM 2689 O O . PHE A 1 354 ? -4.703 2.643 3.98 1 98.75 354 PHE A O 1
ATOM 2696 N N . TYR A 1 355 ? -5.23 0.882 2.717 1 98.75 355 TYR A N 1
ATOM 2697 C CA . TYR A 1 355 ? -3.902 0.286 2.82 1 98.75 355 TYR A CA 1
ATOM 2698 C C . TYR A 1 355 ? -2.846 1.195 2.201 1 98.75 355 TYR A C 1
ATOM 2700 O O . TYR A 1 355 ? -1.811 1.463 2.816 1 98.75 355 TYR A O 1
ATOM 2708 N N . ARG A 1 356 ? -3.064 1.684 1.028 1 98.31 356 ARG A N 1
ATOM 2709 C CA . ARG A 1 356 ? -2.125 2.576 0.359 1 98.31 356 ARG A CA 1
ATOM 2710 C C . ARG A 1 356 ? -1.918 3.855 1.162 1 98.31 356 ARG A C 1
ATOM 2712 O O . ARG A 1 356 ? -0.79 4.336 1.296 1 98.31 356 ARG A O 1
ATOM 2719 N N . ASP A 1 357 ? -2.977 4.348 1.737 1 98.56 357 ASP A N 1
ATOM 2720 C CA . ASP A 1 357 ? -2.953 5.648 2.4 1 98.56 357 ASP A CA 1
ATOM 2721 C C . ASP A 1 357 ? -2.275 5.559 3.766 1 98.56 357 ASP A C 1
ATOM 2723 O O . ASP A 1 357 ? -1.664 6.523 4.227 1 98.56 357 ASP A O 1
ATOM 2727 N N . ALA A 1 358 ? -2.391 4.434 4.43 1 98.75 358 ALA A N 1
ATOM 2728 C CA . ALA A 1 358 ? -2.07 4.316 5.852 1 98.75 358 ALA A CA 1
ATOM 2729 C C . ALA A 1 358 ? -0.594 4.609 6.105 1 98.75 358 ALA A C 1
ATOM 2731 O O . ALA A 1 358 ? -0.233 5.145 7.156 1 98.75 358 ALA A O 1
ATOM 2732 N N . LYS A 1 359 ? 0.215 4.309 5.113 1 98.56 359 LYS A N 1
ATOM 2733 C CA . LYS A 1 359 ? 1.653 4.359 5.359 1 98.56 359 LYS A CA 1
ATOM 2734 C C . LYS A 1 359 ? 2.113 5.789 5.645 1 98.56 359 LYS A C 1
ATOM 2736 O O . LYS A 1 359 ? 2.961 6.012 6.512 1 98.56 359 LYS A O 1
ATOM 2741 N N . ILE A 1 360 ? 1.563 6.742 4.977 1 98.5 360 ILE A N 1
ATOM 2742 C CA . ILE A 1 360 ? 2.029 8.125 5.094 1 98.5 360 ILE A CA 1
ATOM 2743 C C . ILE A 1 360 ? 1.736 8.648 6.5 1 98.5 360 ILE A C 1
ATOM 2745 O O . ILE A 1 360 ? 2.377 9.594 6.961 1 98.5 360 ILE A O 1
ATOM 2749 N N . LEU A 1 361 ? 0.832 8.031 7.219 1 98.69 361 LEU A N 1
ATOM 2750 C CA . LEU A 1 361 ? 0.435 8.5 8.539 1 98.69 361 LEU A CA 1
ATOM 2751 C C . LEU A 1 361 ? 1.531 8.227 9.57 1 98.69 361 LEU A C 1
ATOM 2753 O O . LEU A 1 361 ? 1.604 8.898 10.602 1 98.69 361 LEU A O 1
ATOM 2757 N N . GLU A 1 362 ? 2.416 7.281 9.289 1 98.5 362 GLU A N 1
ATOM 2758 C CA . GLU A 1 362 ? 3.568 7.008 10.141 1 98.5 362 GLU A CA 1
ATOM 2759 C C . GLU A 1 362 ? 4.742 7.918 9.789 1 98.5 362 GLU A C 1
ATOM 2761 O O . GLU A 1 362 ? 5.754 7.938 10.492 1 98.5 362 GLU A O 1
ATOM 2766 N N . ILE A 1 363 ? 4.605 8.727 8.734 1 98 363 ILE A N 1
ATOM 2767 C CA . ILE A 1 363 ? 5.742 9.461 8.188 1 98 363 ILE A CA 1
ATOM 2768 C C . ILE A 1 363 ? 5.473 10.961 8.273 1 98 363 ILE A C 1
ATOM 2770 O O . ILE A 1 363 ? 6.293 11.711 8.812 1 98 363 ILE A O 1
ATOM 2774 N N . GLY A 1 364 ? 4.297 11.336 7.812 1 95.56 364 GLY A N 1
ATOM 2775 C CA . GLY A 1 364 ? 3.973 12.75 7.676 1 95.56 364 GLY A CA 1
ATOM 2776 C C . GLY A 1 364 ? 3.771 13.445 9.008 1 95.56 364 GLY A C 1
ATOM 2777 O O . GLY A 1 364 ? 3.352 12.82 9.984 1 95.56 364 GLY A O 1
ATOM 2778 N N . GLU A 1 365 ? 4.09 14.789 9.008 1 93.56 365 GLU A N 1
ATOM 2779 C CA . GLU A 1 365 ? 3.914 15.672 10.156 1 93.56 365 GLU A CA 1
ATOM 2780 C C . GLU A 1 365 ? 4.602 15.102 11.398 1 93.56 365 GLU A C 1
ATOM 2782 O O . GLU A 1 365 ? 4.059 15.164 12.5 1 93.56 365 GLU A O 1
ATOM 2787 N N . GLY A 1 366 ? 5.742 14.516 11.156 1 94.31 366 GLY A N 1
ATOM 2788 C CA . GLY A 1 366 ? 6.539 13.875 12.195 1 94.31 366 GLY A CA 1
ATOM 2789 C C . GLY A 1 366 ? 6.461 12.367 12.164 1 94.31 366 GLY A C 1
ATOM 2790 O O . GLY A 1 366 ? 5.426 11.781 12.5 1 94.31 366 GLY A O 1
ATOM 2791 N N . THR A 1 367 ? 7.566 11.734 11.828 1 97.06 367 THR A N 1
ATOM 2792 C CA . THR A 1 367 ? 7.625 10.281 11.703 1 97.06 367 THR A CA 1
ATOM 2793 C C . THR A 1 367 ? 7.41 9.609 13.062 1 97.06 367 THR A C 1
ATOM 2795 O O . THR A 1 367 ? 7.488 10.266 14.102 1 97.06 367 THR A O 1
ATOM 2798 N N . SER A 1 368 ? 7.148 8.328 13.016 1 97.88 368 SER A N 1
ATOM 2799 C CA . SER A 1 368 ? 7.039 7.535 14.234 1 97.88 368 SER A CA 1
ATOM 2800 C C . SER A 1 368 ? 8.289 7.68 15.094 1 97.88 368 SER A C 1
ATOM 2802 O O . SER A 1 368 ? 8.203 7.719 16.328 1 97.88 368 SER A O 1
ATOM 2804 N N . GLU A 1 369 ? 9.484 7.75 14.508 1 96.5 369 GLU A N 1
ATOM 2805 C CA . GLU A 1 369 ? 10.75 7.934 15.219 1 96.5 369 GLU A CA 1
ATOM 2806 C C . GLU A 1 369 ? 10.797 9.281 15.93 1 96.5 369 GLU A C 1
ATOM 2808 O O . GLU A 1 369 ? 11.234 9.375 17.078 1 96.5 369 GLU A O 1
ATOM 2813 N N . VAL A 1 370 ? 10.32 10.32 15.227 1 95.62 370 VAL A N 1
ATOM 2814 C CA . VAL A 1 370 ? 10.281 11.648 15.836 1 95.62 370 VAL A CA 1
ATOM 2815 C C . VAL A 1 370 ? 9.344 11.625 17.047 1 95.62 370 VAL A C 1
ATOM 2817 O O . VAL A 1 370 ? 9.656 12.203 18.094 1 95.62 370 VAL A O 1
ATOM 2820 N N . GLN A 1 371 ? 8.156 10.992 16.906 1 97.75 371 GLN A N 1
ATOM 2821 C CA . GLN A 1 371 ? 7.246 10.898 18.047 1 97.75 371 GLN A CA 1
ATOM 2822 C C . GLN A 1 371 ? 7.918 10.211 19.234 1 97.75 371 GLN A C 1
ATOM 2824 O O . GLN A 1 371 ? 7.766 10.641 20.375 1 97.75 371 GLN A O 1
ATOM 2829 N N . ARG A 1 372 ? 8.633 9.117 18.969 1 97.19 372 ARG A N 1
ATOM 2830 C CA . ARG A 1 372 ? 9.336 8.406 20.016 1 97.19 372 ARG A CA 1
ATOM 2831 C C . ARG A 1 372 ? 10.383 9.297 20.688 1 97.19 372 ARG A C 1
ATOM 2833 O O . ARG A 1 372 ? 10.531 9.273 21.906 1 97.19 372 ARG A O 1
ATOM 2840 N N . MET A 1 373 ? 11.102 10.062 19.922 1 95.44 373 MET A N 1
ATOM 2841 C CA . MET A 1 373 ? 12.086 10.992 20.453 1 95.44 373 MET A CA 1
ATOM 2842 C C . MET A 1 373 ? 11.414 12.023 21.359 1 95.44 373 MET A C 1
ATOM 2844 O O . MET A 1 373 ? 11.922 12.344 22.438 1 95.44 373 MET A O 1
ATOM 2848 N N . LEU A 1 374 ? 10.273 12.555 20.906 1 95.25 374 LEU A N 1
ATOM 2849 C CA . LEU A 1 374 ? 9.547 13.562 21.688 1 95.25 374 LEU A CA 1
ATOM 2850 C C . LEU A 1 374 ? 9.055 12.977 23 1 95.25 374 LEU A C 1
ATOM 2852 O O . LEU A 1 374 ? 9.156 13.625 24.047 1 95.25 374 LEU A O 1
ATOM 2856 N N . ILE A 1 375 ? 8.523 11.773 22.984 1 96.88 375 ILE A N 1
ATOM 2857 C CA . ILE A 1 375 ? 8.055 11.094 24.188 1 96.88 375 ILE A CA 1
ATOM 2858 C C . ILE A 1 375 ? 9.227 10.883 25.156 1 96.88 375 ILE A C 1
ATOM 2860 O O . ILE A 1 375 ? 9.125 11.203 26.328 1 96.88 375 ILE A O 1
ATOM 2864 N N . ALA A 1 376 ? 10.375 10.406 24.594 1 96.69 376 ALA A N 1
ATOM 2865 C CA . ALA A 1 376 ? 11.562 10.164 25.422 1 96.69 376 ALA A CA 1
ATOM 2866 C C . ALA A 1 376 ? 12.047 11.453 26.078 1 96.69 376 ALA A C 1
ATOM 2868 O O . ALA A 1 376 ? 12.406 11.453 27.25 1 96.69 376 ALA A O 1
ATOM 2869 N N . ARG A 1 377 ? 12.07 12.5 25.312 1 95.12 377 ARG A N 1
ATOM 2870 C CA . ARG A 1 377 ? 12.477 13.797 25.828 1 95.12 377 ARG A CA 1
ATOM 2871 C C . ARG A 1 377 ? 11.57 14.234 26.984 1 95.12 377 ARG A C 1
ATOM 2873 O O . ARG A 1 377 ? 12.047 14.719 28.016 1 95.12 377 ARG A O 1
ATOM 2880 N N . GLN A 1 378 ? 10.289 14.062 26.797 1 95.12 378 GLN A N 1
ATOM 2881 C CA . GLN A 1 378 ? 9.32 14.461 27.812 1 95.12 378 GLN A CA 1
ATOM 2882 C C . GLN A 1 378 ? 9.43 13.578 29.047 1 95.12 378 GLN A C 1
ATOM 2884 O O . GLN A 1 378 ? 9.062 14 30.156 1 95.12 378 GLN A O 1
ATOM 2889 N N . LEU A 1 379 ? 10.023 12.359 28.922 1 96.12 379 LEU A N 1
ATOM 2890 C CA . LEU A 1 379 ? 10.234 11.438 30.031 1 96.12 379 LEU A CA 1
ATOM 2891 C C . LEU A 1 379 ? 11.586 11.688 30.688 1 96.12 379 LEU A C 1
ATOM 2893 O O . LEU A 1 379 ? 11.891 11.102 31.734 1 96.12 379 LEU A O 1
ATOM 2897 N N . GLY A 1 380 ? 12.43 12.492 30.078 1 94.12 380 GLY A N 1
ATOM 2898 C CA . GLY A 1 380 ? 13.672 12.93 30.703 1 94.12 380 GLY A CA 1
ATOM 2899 C C . GLY A 1 380 ? 14.867 12.086 30.297 1 94.12 380 GLY A C 1
ATOM 2900 O O . GLY A 1 380 ? 15.914 12.141 30.938 1 94.12 380 GLY A O 1
ATOM 2901 N N . VAL A 1 381 ? 14.82 11.188 29.281 1 89 381 VAL A N 1
ATOM 2902 C CA . VAL A 1 381 ? 15.953 10.359 28.891 1 89 381 VAL A CA 1
ATOM 2903 C C . VAL A 1 381 ? 16.609 10.945 27.641 1 89 381 VAL A C 1
ATOM 2905 O O . VAL A 1 381 ? 17.688 10.492 27.219 1 89 381 VAL A O 1
ATOM 2908 N N . ALA A 1 382 ? 16.406 11.984 27.109 1 76.88 382 ALA A N 1
ATOM 2909 C CA . ALA A 1 382 ? 17.062 12.68 26 1 76.88 382 ALA A CA 1
ATOM 2910 C C . ALA A 1 382 ? 16.812 14.18 26.078 1 76.88 382 ALA A C 1
ATOM 2912 O O . ALA A 1 382 ? 15.82 14.633 26.656 1 76.88 382 ALA A O 1
ATOM 2913 N N . MET B 1 1 ? 24.109 -30.453 7.434 1 50.53 1 MET B N 1
ATOM 2914 C CA . MET B 1 1 ? 23.125 -29.531 6.867 1 50.53 1 MET B CA 1
ATOM 2915 C C . MET B 1 1 ? 23.797 -28.453 6.031 1 50.53 1 MET B C 1
ATOM 2917 O O . MET B 1 1 ? 24.703 -27.766 6.512 1 50.53 1 MET B O 1
ATOM 2921 N N . ASP B 1 2 ? 23.938 -28.688 4.793 1 61.75 2 ASP B N 1
ATOM 2922 C CA . ASP B 1 2 ? 24.656 -27.797 3.885 1 61.75 2 ASP B CA 1
ATOM 2923 C C . ASP B 1 2 ? 23.688 -26.828 3.207 1 61.75 2 ASP B C 1
ATOM 2925 O O . ASP B 1 2 ? 22.844 -27.234 2.41 1 61.75 2 ASP B O 1
ATOM 2929 N N . PHE B 1 3 ? 23.688 -25.578 3.752 1 74.94 3 PHE B N 1
ATOM 2930 C CA . PHE B 1 3 ? 22.812 -24.516 3.227 1 74.94 3 PHE B CA 1
ATOM 2931 C C . PHE B 1 3 ? 23.5 -23.766 2.092 1 74.94 3 PHE B C 1
ATOM 2933 O O . PHE B 1 3 ? 23.047 -22.703 1.678 1 74.94 3 PHE B O 1
ATOM 2940 N N . GLU B 1 4 ? 24.594 -24.453 1.666 1 83.12 4 GLU B N 1
ATOM 2941 C CA . GLU B 1 4 ? 25.297 -23.812 0.564 1 83.12 4 GLU B CA 1
ATOM 2942 C C . GLU B 1 4 ? 24.75 -24.25 -0.785 1 83.12 4 GLU B C 1
ATOM 2944 O O . GLU B 1 4 ? 24.375 -25.422 -0.962 1 83.12 4 GLU B O 1
ATOM 2949 N N . LEU B 1 5 ? 24.688 -23.328 -1.662 1 92 5 LEU B N 1
ATOM 2950 C CA . LEU B 1 5 ? 24.219 -23.625 -3.014 1 92 5 LEU B CA 1
ATOM 2951 C C . LEU B 1 5 ? 25.266 -24.406 -3.799 1 92 5 LEU B C 1
ATOM 2953 O O . LEU B 1 5 ? 26.469 -24.203 -3.615 1 92 5 LEU B O 1
ATOM 2957 N N . SER B 1 6 ? 24.875 -25.391 -4.559 1 92.81 6 SER B N 1
ATOM 2958 C CA . SER B 1 6 ? 25.781 -26 -5.523 1 92.81 6 SER B CA 1
ATOM 2959 C C . SER B 1 6 ? 26.391 -24.953 -6.453 1 92.81 6 SER B C 1
ATOM 2961 O O . SER B 1 6 ? 25.891 -23.828 -6.535 1 92.81 6 SER B O 1
ATOM 2963 N N . GLU B 1 7 ? 27.422 -25.281 -7.145 1 94.06 7 GLU B N 1
ATOM 2964 C CA . GLU B 1 7 ? 28.062 -24.375 -8.086 1 94.06 7 GLU B CA 1
ATOM 2965 C C . GLU B 1 7 ? 27.094 -23.938 -9.18 1 94.06 7 GLU B C 1
ATOM 2967 O O . GLU B 1 7 ? 27.094 -22.766 -9.586 1 94.06 7 GLU B O 1
ATOM 2972 N N . GLU B 1 8 ? 26.312 -24.875 -9.641 1 94.06 8 GLU B N 1
ATOM 2973 C CA . GLU B 1 8 ? 25.344 -24.594 -10.695 1 94.06 8 GLU B CA 1
ATOM 2974 C C . GLU B 1 8 ? 24.281 -23.625 -10.203 1 94.06 8 GLU B C 1
ATOM 2976 O O . GLU B 1 8 ? 23.938 -22.656 -10.898 1 94.06 8 GLU B O 1
ATOM 2981 N N . HIS B 1 9 ? 23.734 -23.875 -9.016 1 96 9 HIS B N 1
ATOM 2982 C CA . HIS B 1 9 ? 22.734 -23 -8.422 1 96 9 HIS B CA 1
ATOM 2983 C C . HIS B 1 9 ? 23.297 -21.609 -8.156 1 96 9 HIS B C 1
ATOM 2985 O O . HIS B 1 9 ? 22.625 -20.609 -8.398 1 96 9 HIS B O 1
ATOM 2991 N N . ALA B 1 10 ? 24.516 -21.594 -7.711 1 96.62 10 ALA B N 1
ATOM 2992 C CA . ALA B 1 10 ? 25.172 -20.312 -7.422 1 96.62 10 ALA B CA 1
ATOM 2993 C C . ALA B 1 10 ? 25.406 -19.516 -8.695 1 96.62 10 ALA B C 1
ATOM 2995 O O . ALA B 1 10 ? 25.266 -18.281 -8.703 1 96.62 10 ALA B O 1
ATOM 2996 N N . ALA B 1 11 ? 25.812 -20.203 -9.727 1 96.94 11 ALA B N 1
ATOM 2997 C CA . ALA B 1 11 ? 26.031 -19.547 -11.016 1 96.94 11 ALA B CA 1
ATOM 2998 C C . ALA B 1 11 ? 24.734 -18.984 -11.578 1 96.94 11 ALA B C 1
ATOM 3000 O O . ALA B 1 11 ? 24.719 -17.875 -12.109 1 96.94 11 ALA B O 1
ATOM 3001 N N . LEU B 1 12 ? 23.688 -19.734 -11.484 1 97.31 12 LEU B N 1
ATOM 3002 C CA . LEU B 1 12 ? 22.375 -19.266 -11.922 1 97.31 12 LEU B CA 1
ATOM 3003 C C . LEU B 1 12 ? 21.953 -18.031 -11.141 1 97.31 12 LEU B C 1
ATOM 3005 O O . LEU B 1 12 ? 21.531 -17.031 -11.727 1 97.31 12 LEU B O 1
ATOM 3009 N N . ARG B 1 13 ? 22.016 -18.141 -9.836 1 97.81 13 ARG B N 1
ATOM 3010 C CA . ARG B 1 13 ? 21.641 -17.031 -8.969 1 97.81 13 ARG B CA 1
ATOM 3011 C C . ARG B 1 13 ? 22.391 -15.758 -9.367 1 97.81 13 ARG B C 1
ATOM 3013 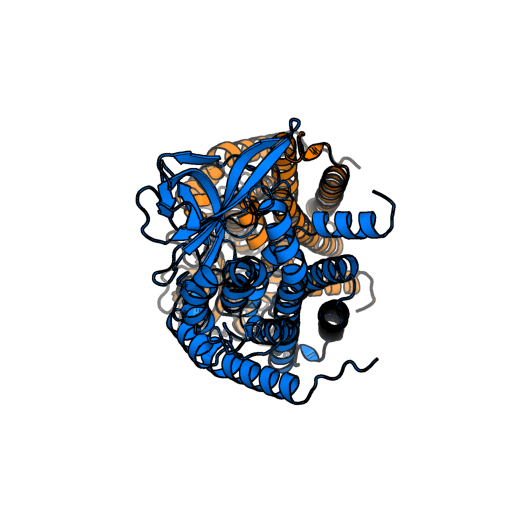O O . ARG B 1 13 ? 21.781 -14.688 -9.484 1 97.81 13 ARG B O 1
ATOM 3020 N N . ALA B 1 14 ? 23.672 -15.852 -9.602 1 98.19 14 ALA B N 1
ATOM 3021 C CA . ALA B 1 14 ? 24.5 -14.703 -9.961 1 98.19 14 ALA B CA 1
ATOM 3022 C C . ALA B 1 14 ? 24.078 -14.109 -11.297 1 98.19 14 ALA B C 1
ATOM 3024 O O . ALA B 1 14 ? 24.047 -12.891 -11.469 1 98.19 14 ALA B O 1
ATOM 3025 N N . THR B 1 15 ? 23.797 -14.961 -12.203 1 98.38 15 THR B N 1
ATOM 3026 C CA . THR B 1 15 ? 23.375 -14.531 -13.531 1 98.38 15 THR B CA 1
ATOM 3027 C C . THR B 1 15 ? 22.047 -13.781 -13.453 1 98.38 15 THR B C 1
ATOM 3029 O O . THR B 1 15 ? 21.891 -12.727 -14.078 1 98.38 15 THR B O 1
ATOM 3032 N N . VAL B 1 16 ? 21.109 -14.305 -12.727 1 98.81 16 VAL B N 1
ATOM 3033 C CA . VAL B 1 16 ? 19.797 -13.68 -12.609 1 98.81 16 VAL B CA 1
ATOM 3034 C C . VAL B 1 16 ? 19.922 -12.375 -11.82 1 98.81 16 VAL B C 1
ATOM 3036 O O . VAL B 1 16 ? 19.234 -11.391 -12.133 1 98.81 16 VAL B O 1
ATOM 3039 N N . GLU B 1 17 ? 20.734 -12.391 -10.797 1 98.69 17 GLU B N 1
ATOM 3040 C CA . GLU B 1 17 ? 21 -11.156 -10.055 1 98.69 17 GLU B CA 1
ATOM 3041 C C . GLU B 1 17 ? 21.484 -10.047 -10.984 1 98.69 17 GLU B C 1
ATOM 3043 O O . GLU B 1 17 ? 21 -8.922 -10.914 1 98.69 17 GLU B O 1
ATOM 3048 N N . ASP B 1 18 ? 22.438 -10.391 -11.82 1 98.69 18 ASP B N 1
ATOM 3049 C CA . ASP B 1 18 ? 23 -9.43 -12.758 1 98.69 18 ASP B CA 1
ATOM 3050 C C . ASP B 1 18 ? 21.938 -8.914 -13.727 1 98.69 18 ASP B C 1
ATOM 3052 O O . ASP B 1 18 ? 21.844 -7.715 -13.984 1 98.69 18 ASP B O 1
ATOM 3056 N N . PHE B 1 19 ? 21.156 -9.766 -14.227 1 98.81 19 PHE B N 1
ATOM 3057 C CA . PHE B 1 19 ? 20.062 -9.414 -15.133 1 98.81 19 PHE B CA 1
ATOM 3058 C C . PHE B 1 19 ? 19.078 -8.492 -14.445 1 98.81 19 PHE B C 1
ATOM 3060 O O . PHE B 1 19 ? 18.688 -7.461 -15 1 98.81 19 PHE B O 1
ATOM 3067 N N . ALA B 1 20 ? 18.641 -8.859 -13.219 1 98.81 20 ALA B N 1
ATOM 3068 C CA . ALA B 1 20 ? 17.656 -8.07 -12.469 1 98.81 20 ALA B CA 1
ATOM 3069 C C . ALA B 1 20 ? 18.172 -6.656 -12.219 1 98.81 20 ALA B C 1
ATOM 3071 O O . ALA B 1 20 ? 17.422 -5.684 -12.383 1 98.81 20 ALA B O 1
ATOM 3072 N N . ARG B 1 21 ? 19.422 -6.492 -11.875 1 98.19 21 ARG B N 1
ATOM 3073 C CA . ARG B 1 21 ? 19.984 -5.199 -11.508 1 98.19 21 ARG B CA 1
ATOM 3074 C C . ARG B 1 21 ? 20.25 -4.348 -12.742 1 98.19 21 ARG B C 1
ATOM 3076 O O . ARG B 1 21 ? 20.031 -3.137 -12.727 1 98.19 21 ARG B O 1
ATOM 3083 N N . LYS B 1 22 ? 20.672 -4.984 -13.82 1 98.31 22 LYS B N 1
ATOM 3084 C CA . LYS B 1 22 ? 21.172 -4.219 -14.961 1 98.31 22 LYS B CA 1
ATOM 3085 C C . LYS B 1 22 ? 20.078 -4.012 -16 1 98.31 22 LYS B C 1
ATOM 3087 O O . LYS B 1 22 ? 20.062 -2.994 -16.703 1 98.31 22 LYS B O 1
ATOM 3092 N N . GLU B 1 23 ? 19.156 -4.965 -16.078 1 98.38 23 GLU B N 1
ATOM 3093 C CA . GLU B 1 23 ? 18.203 -4.922 -17.172 1 98.38 23 GLU B CA 1
ATOM 3094 C C . GLU B 1 23 ? 16.797 -4.602 -16.672 1 98.38 23 GLU B C 1
ATOM 3096 O O . GLU B 1 23 ? 16.031 -3.932 -17.359 1 98.38 23 GLU B O 1
ATOM 3101 N N . VAL B 1 24 ? 16.469 -5.027 -15.508 1 98.75 24 VAL B N 1
ATOM 3102 C CA . VAL B 1 24 ? 15.117 -4.852 -15 1 98.75 24 VAL B CA 1
ATOM 3103 C C . VAL B 1 24 ? 15.023 -3.547 -14.211 1 98.75 24 VAL B C 1
ATOM 3105 O O . VAL B 1 24 ? 14.188 -2.688 -14.516 1 98.75 24 VAL B O 1
ATOM 3108 N N . ALA B 1 25 ? 15.906 -3.309 -13.266 1 98.5 25 ALA B N 1
ATOM 3109 C CA . ALA B 1 25 ? 15.844 -2.225 -12.289 1 98.5 25 ALA B CA 1
ATOM 3110 C C . ALA B 1 25 ? 15.75 -0.867 -12.977 1 98.5 25 ALA B C 1
ATOM 3112 O O . ALA B 1 25 ? 14.945 -0.017 -12.586 1 98.5 25 ALA B O 1
ATOM 3113 N N . PRO B 1 26 ? 16.469 -0.615 -14.047 1 98.12 26 PRO B N 1
ATOM 3114 C CA . PRO B 1 26 ? 16.484 0.737 -14.609 1 98.12 26 PRO B CA 1
ATOM 3115 C C . PRO B 1 26 ? 15.172 1.103 -15.297 1 98.12 26 PRO B C 1
ATOM 3117 O O . PRO B 1 26 ? 14.891 2.285 -15.508 1 98.12 26 PRO B O 1
ATOM 3120 N N . VAL B 1 27 ? 14.328 0.104 -15.672 1 98.25 27 VAL B N 1
ATOM 3121 C CA . VAL B 1 27 ? 13.219 0.438 -16.547 1 98.25 27 VAL B CA 1
ATOM 3122 C C . VAL B 1 27 ? 11.898 0.073 -15.875 1 98.25 27 VAL B C 1
ATOM 3124 O O . VAL B 1 27 ? 10.828 0.517 -16.312 1 98.25 27 VAL B O 1
ATOM 3127 N N . ILE B 1 28 ? 11.883 -0.715 -14.852 1 98.12 28 ILE B N 1
ATOM 3128 C CA . ILE B 1 28 ? 10.664 -1.347 -14.352 1 98.12 28 ILE B CA 1
ATOM 3129 C C . ILE B 1 28 ? 9.766 -0.296 -13.711 1 98.12 28 ILE B C 1
ATOM 3131 O O . ILE B 1 28 ? 8.539 -0.416 -13.742 1 98.12 28 ILE B O 1
ATOM 3135 N N . GLY B 1 29 ? 10.336 0.776 -13.094 1 97.5 29 GLY B N 1
ATOM 3136 C CA . GLY B 1 29 ? 9.531 1.84 -12.508 1 97.5 29 GLY B CA 1
ATOM 3137 C C . GLY B 1 29 ? 8.57 2.469 -13.5 1 97.5 29 GLY B C 1
ATOM 3138 O O . GLY B 1 29 ? 7.41 2.727 -13.164 1 97.5 29 GLY B O 1
ATOM 3139 N N . ASP B 1 30 ? 9.047 2.68 -14.664 1 97.56 30 ASP B N 1
ATOM 3140 C CA . ASP B 1 30 ? 8.211 3.275 -15.703 1 97.56 30 ASP B CA 1
ATOM 3141 C C . ASP B 1 30 ? 7.074 2.336 -16.094 1 97.56 30 ASP B C 1
ATOM 3143 O O . ASP B 1 30 ? 5.926 2.768 -16.234 1 97.56 30 ASP B O 1
ATOM 3147 N N . TYR B 1 31 ? 7.398 1.028 -16.297 1 98.06 31 TYR B N 1
ATOM 3148 C CA . TYR B 1 31 ? 6.367 0.04 -16.594 1 98.06 31 TYR B CA 1
ATOM 3149 C C . TYR B 1 31 ? 5.301 0.021 -15.508 1 98.06 31 TYR B C 1
ATOM 3151 O O . TYR B 1 31 ? 4.105 -0.066 -15.797 1 98.06 31 TYR B O 1
ATOM 3159 N N . TYR B 1 32 ? 5.805 0.119 -14.305 1 96.56 32 TYR B N 1
ATOM 3160 C CA . TYR B 1 32 ? 4.922 0.055 -13.141 1 96.56 32 TYR B CA 1
ATOM 3161 C C . TYR B 1 32 ? 3.959 1.236 -13.125 1 96.56 32 TYR B C 1
ATOM 3163 O O . TYR B 1 32 ? 2.758 1.062 -12.906 1 96.56 32 TYR B O 1
ATOM 3171 N N . GLU B 1 33 ? 4.414 2.441 -13.359 1 95.69 33 GLU B N 1
ATOM 3172 C CA . GLU B 1 33 ? 3.605 3.658 -13.359 1 95.69 33 GLU B CA 1
ATOM 3173 C C . GLU B 1 33 ? 2.559 3.629 -14.469 1 95.69 33 GLU B C 1
ATOM 3175 O O . GLU B 1 33 ? 1.434 4.098 -14.273 1 95.69 33 GLU B O 1
ATOM 3180 N N . ARG B 1 34 ? 2.924 3.02 -15.586 1 96 34 ARG B N 1
ATOM 3181 C CA . ARG B 1 34 ? 2.016 2.967 -16.734 1 96 34 ARG B CA 1
ATOM 3182 C C . ARG B 1 34 ? 1.1 1.75 -16.641 1 96 34 ARG B C 1
ATOM 3184 O O . ARG B 1 34 ? 0.192 1.59 -17.469 1 96 34 ARG B O 1
ATOM 3191 N N . CYS B 1 35 ? 1.356 0.847 -15.688 1 96.88 35 CYS B N 1
ATOM 3192 C CA . CYS B 1 35 ? 0.629 -0.407 -15.523 1 96.88 35 CYS B CA 1
ATOM 3193 C C . CYS B 1 35 ? 0.682 -1.237 -16.797 1 96.88 35 CYS B C 1
ATOM 3195 O O . CYS B 1 35 ? -0.347 -1.723 -17.266 1 96.88 35 CYS B O 1
ATOM 3197 N N . GLU B 1 36 ? 1.896 -1.326 -17.359 1 98 36 GLU B N 1
ATOM 3198 C CA . GLU B 1 36 ? 2.076 -2.037 -18.609 1 98 36 GLU B CA 1
ATOM 3199 C C . GLU B 1 36 ? 2.877 -3.322 -18.422 1 98 36 GLU B C 1
ATOM 3201 O O . GLU B 1 36 ? 3.828 -3.352 -17.641 1 98 36 GLU B O 1
ATOM 3206 N N . PHE B 1 37 ? 2.482 -4.348 -19.156 1 98.62 37 PHE B N 1
ATOM 3207 C CA . PHE B 1 37 ? 3.207 -5.613 -19.172 1 98.62 37 PHE B CA 1
ATOM 3208 C C . PHE B 1 37 ? 4.551 -5.457 -19.875 1 98.62 37 PHE B C 1
ATOM 3210 O O . PHE B 1 37 ? 4.621 -4.918 -20.969 1 98.62 37 PHE B O 1
ATOM 3217 N N . PRO B 1 38 ? 5.621 -5.91 -19.266 1 98.62 38 PRO B N 1
ATOM 3218 C CA . PRO B 1 38 ? 6.953 -5.664 -19.828 1 98.62 38 PRO B CA 1
ATOM 3219 C C . PRO B 1 38 ? 7.402 -6.758 -20.797 1 98.62 38 PRO B C 1
ATOM 3221 O O . PRO B 1 38 ? 8.312 -7.527 -20.484 1 98.62 38 PRO B O 1
ATOM 3224 N N . TYR B 1 39 ? 6.922 -6.77 -21.969 1 98.75 39 TYR B N 1
ATOM 3225 C CA . TYR B 1 39 ? 7.168 -7.781 -22.984 1 98.75 39 TYR B CA 1
ATOM 3226 C C . TYR B 1 39 ? 8.664 -7.941 -23.234 1 98.75 39 TYR B C 1
ATOM 3228 O O . TYR B 1 39 ? 9.148 -9.062 -23.406 1 98.75 39 TYR B O 1
ATOM 3236 N N . GLU B 1 40 ? 9.406 -6.82 -23.234 1 98.56 40 GLU B N 1
ATOM 3237 C CA . GLU B 1 40 ? 10.836 -6.883 -23.531 1 98.56 40 GLU B CA 1
ATOM 3238 C C . GLU B 1 40 ? 11.594 -7.617 -22.438 1 98.56 40 GLU B C 1
ATOM 3240 O O . GLU B 1 40 ? 12.477 -8.43 -22.734 1 98.56 40 GLU B O 1
ATOM 3245 N N . ILE B 1 41 ? 11.266 -7.336 -21.203 1 98.81 41 ILE B N 1
ATOM 3246 C CA . ILE B 1 41 ? 11.898 -8.016 -20.078 1 98.81 41 ILE B CA 1
ATOM 3247 C C . ILE B 1 41 ? 11.562 -9.508 -20.125 1 98.81 41 ILE B C 1
ATOM 3249 O O . ILE B 1 41 ? 12.445 -10.352 -19.938 1 98.81 41 ILE B O 1
ATOM 3253 N N . VAL B 1 42 ? 10.32 -9.875 -20.438 1 98.81 42 VAL B N 1
ATOM 3254 C CA . VAL B 1 42 ? 9.867 -11.266 -20.484 1 98.81 42 VAL B CA 1
ATOM 3255 C C . VAL B 1 42 ? 10.602 -12.008 -21.594 1 98.81 42 VAL B C 1
ATOM 3257 O O . VAL B 1 42 ? 11.039 -13.148 -21.406 1 98.81 42 VAL B O 1
ATOM 3260 N N . ALA B 1 43 ? 10.758 -11.328 -22.703 1 98.75 43 ALA B N 1
ATOM 3261 C CA . ALA B 1 43 ? 11.484 -11.93 -23.812 1 98.75 43 ALA B CA 1
ATOM 3262 C C . ALA B 1 43 ? 12.93 -12.242 -23.422 1 98.75 43 ALA B C 1
ATOM 3264 O O . ALA B 1 43 ? 13.445 -13.32 -23.75 1 98.75 43 ALA B O 1
ATOM 3265 N N . LYS B 1 44 ? 13.57 -11.32 -22.766 1 98.81 44 LYS B N 1
ATOM 3266 C CA . LYS B 1 44 ? 14.945 -11.531 -22.312 1 98.81 44 LYS B CA 1
ATOM 3267 C C . LYS B 1 44 ? 15.023 -12.688 -21.312 1 98.81 44 LYS B C 1
ATOM 3269 O O . LYS B 1 44 ? 15.961 -13.477 -21.328 1 98.81 44 LYS B O 1
ATOM 3274 N N . MET B 1 45 ? 14.039 -12.789 -20.406 1 98.88 45 MET B N 1
ATOM 3275 C CA . MET B 1 45 ? 13.969 -13.906 -19.469 1 98.88 45 MET B CA 1
ATOM 3276 C C . MET B 1 45 ? 13.852 -15.234 -20.203 1 98.88 45 MET B C 1
ATOM 3278 O O . MET B 1 45 ? 14.461 -16.234 -19.812 1 98.88 45 MET B O 1
ATOM 3282 N N . GLY B 1 46 ? 13.016 -15.219 -21.266 1 98.75 46 GLY B N 1
ATOM 3283 C CA . GLY B 1 46 ? 12.898 -16.406 -22.109 1 98.75 46 GLY B CA 1
ATOM 3284 C C . GLY B 1 46 ? 14.211 -16.797 -22.75 1 98.75 46 GLY B C 1
ATOM 3285 O O . GLY B 1 46 ? 14.594 -17.969 -22.734 1 98.75 46 GLY B O 1
ATOM 3286 N N . GLU B 1 47 ? 14.938 -15.805 -23.281 1 98.25 47 GLU B N 1
ATOM 3287 C CA . GLU B 1 47 ? 16.219 -16.047 -23.922 1 98.25 47 GLU B CA 1
ATOM 3288 C C . GLU B 1 47 ? 17.234 -16.609 -22.938 1 98.25 47 GLU B C 1
ATOM 3290 O O . GLU B 1 47 ? 18.078 -17.438 -23.312 1 98.25 47 GLU B O 1
ATOM 3295 N N . MET B 1 48 ? 17.109 -16.203 -21.688 1 98.25 48 MET B N 1
ATOM 3296 C CA . MET B 1 48 ? 18.016 -16.672 -20.641 1 98.25 48 MET B CA 1
ATOM 3297 C C . MET B 1 48 ? 17.641 -18.094 -20.203 1 98.25 48 MET B C 1
ATOM 3299 O O . MET B 1 48 ? 18.422 -18.75 -19.5 1 98.25 48 MET B O 1
ATOM 3303 N N . GLY B 1 49 ? 16.438 -18.578 -20.609 1 98.38 49 GLY B N 1
ATOM 3304 C CA . GLY B 1 49 ? 16 -19.922 -20.281 1 98.38 49 GLY B CA 1
ATOM 3305 C C . GLY B 1 49 ? 15.289 -20 -18.938 1 98.38 49 GLY B C 1
ATOM 3306 O O . GLY B 1 49 ? 15.07 -21.094 -18.422 1 98.38 49 GLY B O 1
ATOM 3307 N N . LEU B 1 50 ? 14.883 -18.891 -18.359 1 98.81 50 LEU B N 1
ATOM 3308 C CA . LEU B 1 50 ? 14.328 -18.875 -17.016 1 98.81 50 LEU B CA 1
ATOM 3309 C C . LEU B 1 50 ? 12.992 -19.609 -16.969 1 98.81 50 LEU B C 1
ATOM 3311 O O . LEU B 1 50 ? 12.68 -20.281 -15.977 1 98.81 50 LEU B O 1
ATOM 3315 N N . PHE B 1 51 ? 12.195 -19.547 -18.016 1 98.88 51 PHE B N 1
ATOM 3316 C CA . PHE B 1 51 ? 10.883 -20.188 -18.047 1 98.88 51 PHE B CA 1
ATOM 3317 C C . PHE B 1 51 ? 11.023 -21.703 -18.172 1 98.88 51 PHE B C 1
ATOM 3319 O O . PHE B 1 51 ? 10.062 -22.438 -17.953 1 98.88 51 PHE B O 1
ATOM 3326 N N . GLY B 1 52 ? 12.164 -22.188 -18.547 1 98.75 52 GLY B N 1
ATOM 3327 C CA . GLY B 1 52 ? 12.375 -23.609 -18.766 1 98.75 52 GLY B CA 1
ATOM 3328 C C . GLY B 1 52 ? 13.164 -24.266 -17.641 1 98.75 52 GLY B C 1
ATOM 3329 O O . GLY B 1 52 ? 13.5 -25.453 -17.734 1 98.75 52 GLY B O 1
ATOM 3330 N N . LEU B 1 53 ? 13.445 -23.594 -16.562 1 98.31 53 LEU B N 1
ATOM 3331 C CA . LEU B 1 53 ? 14.383 -24.047 -15.531 1 98.31 53 LEU B CA 1
ATOM 3332 C C . LEU B 1 53 ? 14 -25.422 -15.016 1 98.31 53 LEU B C 1
ATOM 3334 O O . LEU B 1 53 ? 14.828 -26.344 -15.023 1 98.31 53 LEU B O 1
ATOM 3338 N N . PRO B 1 54 ? 12.742 -25.672 -14.602 1 97.31 54 PRO B N 1
ATOM 3339 C CA . PRO B 1 54 ? 12.438 -27 -14.047 1 97.31 54 PRO B CA 1
ATOM 3340 C C . PRO B 1 54 ? 11.891 -27.953 -15.102 1 97.31 54 PRO B C 1
ATOM 3342 O O . PRO B 1 54 ? 11.375 -29.031 -14.758 1 97.31 54 PRO B O 1
ATOM 3345 N N . ILE B 1 55 ? 11.93 -27.609 -16.406 1 98.5 55 ILE B N 1
ATOM 3346 C CA . ILE B 1 55 ? 11.375 -28.406 -17.484 1 98.5 55 ILE B CA 1
ATOM 3347 C C . ILE B 1 55 ? 12.484 -29.219 -18.156 1 98.5 55 ILE B C 1
ATOM 3349 O O . ILE B 1 55 ? 13.562 -28.672 -18.453 1 98.5 55 ILE B O 1
ATOM 3353 N N . PRO B 1 56 ? 12.32 -30.516 -18.422 1 98 56 PRO B N 1
ATOM 3354 C CA . PRO B 1 56 ? 13.328 -31.344 -19.078 1 98 56 PRO B CA 1
ATOM 3355 C C . PRO B 1 56 ? 13.703 -30.812 -20.469 1 98 56 PRO B C 1
ATOM 3357 O O . PRO B 1 56 ? 12.875 -30.203 -21.156 1 98 56 PRO B O 1
ATOM 3360 N N . GLU B 1 57 ? 14.82 -31.203 -20.891 1 97.94 57 GLU B N 1
ATOM 3361 C CA . GLU B 1 57 ? 15.336 -30.766 -22.188 1 97.94 57 GLU B CA 1
ATOM 3362 C C . GLU B 1 57 ? 14.5 -31.328 -23.344 1 97.94 57 GLU B C 1
ATOM 3364 O O . GLU B 1 57 ? 14.344 -30.672 -24.375 1 97.94 57 GLU B O 1
ATOM 3369 N N . GLU B 1 58 ? 13.969 -32.469 -23.141 1 97.56 58 GLU B N 1
ATOM 3370 C CA . GLU B 1 58 ? 13.164 -33.125 -24.172 1 97.56 58 GLU B CA 1
ATOM 3371 C C . GLU B 1 58 ? 11.922 -32.281 -24.5 1 97.56 58 GLU B C 1
ATOM 3373 O O . GLU B 1 58 ? 11.328 -32.438 -25.562 1 97.56 58 GLU B O 1
ATOM 3378 N N . TYR B 1 59 ? 11.562 -31.391 -23.609 1 98.12 59 TYR B N 1
ATOM 3379 C CA . TYR B 1 59 ? 10.414 -30.531 -23.844 1 98.12 59 TYR B CA 1
ATOM 3380 C C . TYR B 1 59 ? 10.859 -29.078 -24 1 98.12 59 TYR B C 1
ATOM 3382 O O . TYR B 1 59 ? 10.055 -28.156 -23.828 1 98.12 59 TYR B O 1
ATOM 3390 N N . GLY B 1 60 ? 12.195 -28.859 -24.203 1 97.12 60 GLY B N 1
ATOM 3391 C CA . GLY B 1 60 ? 12.703 -27.531 -24.484 1 97.12 60 GLY B CA 1
ATOM 3392 C C . GLY B 1 60 ? 13.172 -26.797 -23.234 1 97.12 60 GLY B C 1
ATOM 3393 O O . GLY B 1 60 ? 13.469 -25.594 -23.297 1 97.12 60 GLY B O 1
ATOM 3394 N N . GLY B 1 61 ? 13.188 -27.469 -22.125 1 97.69 61 GLY B N 1
ATOM 3395 C CA . GLY B 1 61 ? 13.594 -26.828 -20.906 1 97.69 61 GLY B CA 1
ATOM 3396 C C . GLY B 1 61 ? 15.094 -26.891 -20.656 1 97.69 61 GLY B C 1
ATOM 3397 O O . GLY B 1 61 ? 15.859 -27.188 -21.578 1 97.69 61 GLY B O 1
ATOM 3398 N N . MET B 1 62 ? 15.477 -26.469 -19.469 1 95.94 62 MET B N 1
ATOM 3399 C CA . MET B 1 62 ? 16.891 -26.391 -19.109 1 95.94 62 MET B CA 1
ATOM 3400 C C . MET B 1 62 ? 17.328 -27.625 -18.344 1 95.94 62 MET B C 1
ATOM 3402 O O . MET B 1 62 ? 18.516 -27.797 -18.062 1 95.94 62 MET B O 1
ATOM 3406 N N . GLY B 1 63 ? 16.391 -28.453 -17.984 1 93.75 63 GLY B N 1
ATOM 3407 C CA . GLY B 1 63 ? 16.703 -29.703 -17.312 1 93.75 63 GLY B CA 1
ATOM 3408 C C . GLY B 1 63 ? 17.078 -29.516 -15.859 1 93.75 63 GLY B C 1
ATOM 3409 O O . GLY B 1 63 ? 17.609 -30.438 -15.227 1 93.75 63 GLY B O 1
ATOM 3410 N N . GLY B 1 64 ? 16.828 -28.359 -15.336 1 92.44 64 GLY B N 1
ATOM 3411 C CA . GLY B 1 64 ? 17.078 -28.094 -13.93 1 92.44 64 GLY B CA 1
ATOM 3412 C C . GLY B 1 64 ? 15.953 -28.547 -13.023 1 92.44 64 GLY B C 1
ATOM 3413 O O . GLY B 1 64 ? 15.172 -29.422 -13.391 1 92.44 64 GLY B O 1
ATOM 3414 N N . ASP B 1 65 ? 16.031 -28.047 -11.828 1 94.56 65 ASP B N 1
ATOM 3415 C CA . ASP B 1 65 ? 15.008 -28.453 -10.867 1 94.56 65 ASP B CA 1
ATOM 3416 C C . ASP B 1 65 ? 14.195 -27.266 -10.375 1 94.56 65 ASP B C 1
ATOM 3418 O O . ASP B 1 65 ? 14.43 -26.125 -10.805 1 94.56 65 ASP B O 1
ATOM 3422 N N . TYR B 1 66 ? 13.227 -27.578 -9.602 1 95.88 66 TYR B N 1
ATOM 3423 C CA . TYR B 1 66 ? 12.273 -26.578 -9.141 1 95.88 66 TYR B CA 1
ATOM 3424 C C . TYR B 1 66 ? 12.945 -25.562 -8.219 1 95.88 66 TYR B C 1
ATOM 3426 O O . TYR B 1 66 ? 12.523 -24.406 -8.156 1 95.88 66 TYR B O 1
ATOM 3434 N N . PHE B 1 67 ? 14 -25.969 -7.488 1 97.12 67 PHE B N 1
ATOM 3435 C CA . PHE B 1 67 ? 14.727 -25.062 -6.609 1 97.12 67 PHE B CA 1
ATOM 3436 C C . PHE B 1 67 ? 15.438 -23.984 -7.414 1 97.12 67 PHE B C 1
ATOM 3438 O O . PHE B 1 67 ? 15.547 -22.844 -6.969 1 97.12 67 PHE B O 1
ATOM 3445 N N . ALA B 1 68 ? 15.938 -24.328 -8.578 1 97.62 68 ALA B N 1
ATOM 3446 C CA . ALA B 1 68 ? 16.531 -23.344 -9.477 1 97.62 68 ALA B CA 1
ATOM 3447 C C . ALA B 1 68 ? 15.547 -22.219 -9.812 1 97.62 68 ALA B C 1
ATOM 3449 O O . ALA B 1 68 ? 15.922 -21.047 -9.867 1 97.62 68 ALA B O 1
ATOM 3450 N N . LEU B 1 69 ? 14.328 -22.578 -10.07 1 98.44 69 LEU B N 1
ATOM 3451 C CA . LEU B 1 69 ? 13.289 -21.594 -10.297 1 98.44 69 LEU B CA 1
ATOM 3452 C C . LEU B 1 69 ? 13.148 -20.672 -9.086 1 98.44 69 LEU B C 1
ATOM 3454 O O . LEU B 1 69 ? 13.055 -19.453 -9.234 1 98.44 69 LEU B O 1
ATOM 3458 N N . CYS B 1 70 ? 13.164 -21.234 -7.887 1 98.56 70 CYS B N 1
ATOM 3459 C CA . CYS B 1 70 ? 13.023 -20.469 -6.66 1 98.56 70 CYS B CA 1
ATOM 3460 C C . CYS B 1 70 ? 14.148 -19.438 -6.527 1 98.56 70 CYS B C 1
ATOM 3462 O O . CYS B 1 70 ? 13.906 -18.297 -6.152 1 98.56 70 CYS B O 1
ATOM 3464 N N . LEU B 1 71 ? 15.32 -19.859 -6.855 1 98.44 71 LEU B N 1
ATOM 3465 C CA . LEU B 1 71 ? 16.469 -18.953 -6.785 1 98.44 71 LEU B CA 1
ATOM 3466 C C . LEU B 1 71 ? 16.297 -17.797 -7.766 1 98.44 71 LEU B C 1
ATOM 3468 O O . LEU B 1 71 ? 16.609 -16.656 -7.43 1 98.44 71 LEU B O 1
ATOM 3472 N N . ALA B 1 72 ? 15.852 -18.094 -8.953 1 98.81 72 ALA B N 1
ATOM 3473 C CA . ALA B 1 72 ? 15.617 -17.047 -9.953 1 98.81 72 ALA B CA 1
ATOM 3474 C C . ALA B 1 72 ? 14.555 -16.062 -9.477 1 98.81 72 ALA B C 1
ATOM 3476 O O . ALA B 1 72 ? 14.703 -14.852 -9.641 1 98.81 72 ALA B O 1
ATOM 3477 N N . LEU B 1 73 ? 13.555 -16.594 -8.906 1 98.88 73 LEU B N 1
ATOM 3478 C CA . LEU B 1 73 ? 12.453 -15.758 -8.414 1 98.88 73 LEU B CA 1
ATOM 3479 C C . LEU B 1 73 ? 12.93 -14.828 -7.305 1 98.88 73 LEU B C 1
ATOM 3481 O O . LEU B 1 73 ? 12.547 -13.656 -7.262 1 98.88 73 LEU B O 1
ATOM 3485 N N . GLU B 1 74 ? 13.711 -15.352 -6.367 1 98.81 74 GLU B N 1
ATOM 3486 C CA . GLU B 1 74 ? 14.227 -14.516 -5.289 1 98.81 74 GLU B CA 1
ATOM 3487 C C . GLU B 1 74 ? 15.039 -13.344 -5.844 1 98.81 74 GLU B 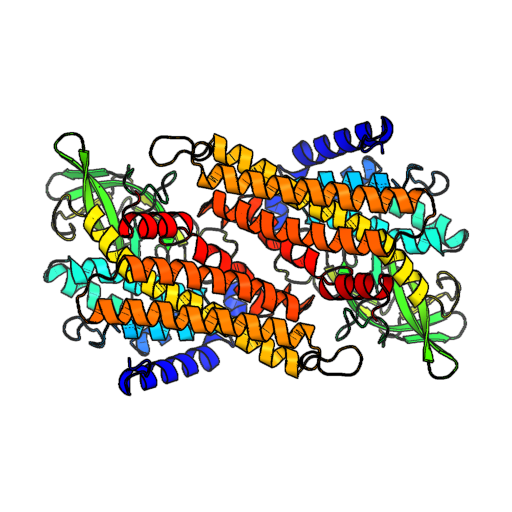C 1
ATOM 3489 O O . GLU B 1 74 ? 14.859 -12.203 -5.414 1 98.81 74 GLU B O 1
ATOM 3494 N N . GLU B 1 75 ? 15.891 -13.625 -6.801 1 98.88 75 GLU B N 1
ATOM 3495 C CA . GLU B 1 75 ? 16.75 -12.578 -7.34 1 98.88 75 GLU B CA 1
ATOM 3496 C C . GLU B 1 75 ? 15.938 -11.539 -8.117 1 98.88 75 GLU B C 1
ATOM 3498 O O . GLU B 1 75 ? 16.203 -10.344 -8.016 1 98.88 75 GLU B O 1
ATOM 3503 N N . LEU B 1 76 ? 14.977 -11.977 -8.898 1 98.94 76 LEU B N 1
ATOM 3504 C CA . LEU B 1 76 ? 14.141 -11.039 -9.648 1 98.94 76 LEU B CA 1
ATOM 3505 C C . LEU B 1 76 ? 13.336 -10.164 -8.695 1 98.94 76 LEU B C 1
ATOM 3507 O O . LEU B 1 76 ? 13.227 -8.953 -8.898 1 98.94 76 LEU B O 1
ATOM 3511 N N . ALA B 1 77 ? 12.836 -10.797 -7.625 1 98.88 77 ALA B N 1
ATOM 3512 C CA . ALA B 1 77 ? 11.938 -10.102 -6.711 1 98.88 77 ALA B CA 1
ATOM 3513 C C . ALA B 1 77 ? 12.695 -9.102 -5.844 1 98.88 77 ALA B C 1
ATOM 3515 O O . ALA B 1 77 ? 12.094 -8.203 -5.25 1 98.88 77 ALA B O 1
ATOM 3516 N N . ARG B 1 78 ? 14.016 -9.258 -5.789 1 98.5 78 ARG B N 1
ATOM 3517 C CA . ARG B 1 78 ? 14.828 -8.242 -5.121 1 98.5 78 ARG B CA 1
ATOM 3518 C C . ARG B 1 78 ? 14.664 -6.883 -5.785 1 98.5 78 ARG B C 1
ATOM 3520 O O . ARG B 1 78 ? 14.836 -5.844 -5.141 1 98.5 78 ARG B O 1
ATOM 3527 N N . VAL B 1 79 ? 14.266 -6.934 -7.027 1 98.56 79 VAL B N 1
ATOM 3528 C CA . VAL B 1 79 ? 14.156 -5.711 -7.812 1 98.56 79 VAL B CA 1
ATOM 3529 C C . VAL B 1 79 ? 12.688 -5.391 -8.078 1 98.56 79 VAL B C 1
ATOM 3531 O O . VAL B 1 79 ? 12.266 -4.238 -7.969 1 98.56 79 VAL B O 1
ATOM 3534 N N . ASP B 1 80 ? 11.914 -6.465 -8.414 1 98.56 80 ASP B N 1
ATOM 3535 C CA . ASP B 1 80 ? 10.508 -6.203 -8.719 1 98.56 80 ASP B CA 1
ATOM 3536 C C . ASP B 1 80 ? 9.68 -7.484 -8.648 1 98.56 80 ASP B C 1
ATOM 3538 O O . ASP B 1 80 ? 10.016 -8.477 -9.297 1 98.56 80 ASP B O 1
ATOM 3542 N N . SER B 1 81 ? 8.555 -7.367 -7.988 1 98.38 81 SER B N 1
ATOM 3543 C CA . SER B 1 81 ? 7.695 -8.523 -7.766 1 98.38 81 SER B CA 1
ATOM 3544 C C . SER B 1 81 ? 6.805 -8.789 -8.977 1 98.38 81 SER B C 1
ATOM 3546 O O . SER B 1 81 ? 6.387 -9.93 -9.203 1 98.38 81 SER B O 1
ATOM 3548 N N . SER B 1 82 ? 6.492 -7.773 -9.797 1 98.5 82 SER B N 1
ATOM 3549 C CA . SER B 1 82 ? 5.676 -7.988 -10.992 1 98.5 82 SER B CA 1
ATOM 3550 C C . SER B 1 82 ? 6.391 -8.898 -11.984 1 98.5 82 SER B C 1
ATOM 3552 O O . SER B 1 82 ? 5.77 -9.781 -12.586 1 98.5 82 SER B O 1
ATOM 3554 N N . VAL B 1 83 ? 7.637 -8.656 -12.141 1 98.81 83 VAL B N 1
ATOM 3555 C CA . VAL B 1 83 ? 8.438 -9.469 -13.055 1 98.81 83 VAL B CA 1
ATOM 3556 C C . VAL B 1 83 ? 8.562 -10.891 -12.508 1 98.81 83 VAL B C 1
ATOM 3558 O O . VAL B 1 83 ? 8.383 -11.859 -13.25 1 98.81 83 VAL B O 1
ATOM 3561 N N . ALA B 1 84 ? 8.836 -10.961 -11.242 1 98.88 84 ALA B N 1
ATOM 3562 C CA . ALA B 1 84 ? 9.016 -12.266 -10.609 1 98.88 84 ALA B CA 1
ATOM 3563 C C . ALA B 1 84 ? 7.746 -13.102 -10.695 1 98.88 84 ALA B C 1
ATOM 3565 O O . ALA B 1 84 ? 7.801 -14.305 -10.969 1 98.88 84 ALA B O 1
ATOM 3566 N N . ILE B 1 85 ? 6.547 -12.477 -10.461 1 98.81 85 ILE B N 1
ATOM 3567 C CA . ILE B 1 85 ? 5.309 -13.242 -10.445 1 98.81 85 ILE B CA 1
ATOM 3568 C C . ILE B 1 85 ? 4.945 -13.672 -11.859 1 98.81 85 ILE B C 1
ATOM 3570 O O . ILE B 1 85 ? 4.332 -14.727 -12.062 1 98.81 85 ILE B O 1
ATOM 3574 N N . THR B 1 86 ? 5.34 -12.883 -12.836 1 98.88 86 THR B N 1
ATOM 3575 C CA . THR B 1 86 ? 5.133 -13.289 -14.227 1 98.88 86 THR B CA 1
ATOM 3576 C C . THR B 1 86 ? 5.855 -14.602 -14.516 1 98.88 86 THR B C 1
ATOM 3578 O O . THR B 1 86 ? 5.285 -15.508 -15.133 1 98.88 86 THR B O 1
ATOM 3581 N N . LEU B 1 87 ? 7.078 -14.688 -14.023 1 98.94 87 LEU B N 1
ATOM 3582 C CA . LEU B 1 87 ? 7.84 -15.922 -14.18 1 98.94 87 LEU B CA 1
ATOM 3583 C C . LEU B 1 87 ? 7.238 -17.047 -13.336 1 98.94 87 LEU B C 1
ATOM 3585 O O . LEU B 1 87 ? 7.043 -18.156 -13.828 1 98.94 87 LEU B O 1
ATOM 3589 N N . GLU B 1 88 ? 6.973 -16.75 -12.109 1 98.81 88 GLU B N 1
ATOM 3590 C CA . GLU B 1 88 ? 6.422 -17.734 -11.188 1 98.81 88 GLU B CA 1
ATOM 3591 C C . GLU B 1 88 ? 5.133 -18.344 -11.734 1 98.81 88 GLU B C 1
ATOM 3593 O O . GLU B 1 88 ? 5.004 -19.562 -11.836 1 98.81 88 GLU B O 1
ATOM 3598 N N . ALA B 1 89 ? 4.172 -17.516 -12.125 1 98.69 89 ALA B N 1
ATOM 3599 C CA . ALA B 1 89 ? 2.885 -17.969 -12.641 1 98.69 89 ALA B CA 1
ATOM 3600 C C . ALA B 1 89 ? 3.049 -18.688 -13.977 1 98.69 89 ALA B C 1
ATOM 3602 O O . ALA B 1 89 ? 2.332 -19.656 -14.266 1 98.69 89 ALA B O 1
ATOM 3603 N N . GLY B 1 90 ? 3.977 -18.188 -14.766 1 98.75 90 GLY B N 1
ATOM 3604 C CA . GLY B 1 90 ? 4.223 -18.828 -16.047 1 98.75 90 GLY B CA 1
ATOM 3605 C C . GLY B 1 90 ? 4.715 -20.266 -15.914 1 98.75 90 GLY B C 1
ATOM 3606 O O . GLY B 1 90 ? 4.293 -21.141 -16.672 1 98.75 90 GLY B O 1
ATOM 3607 N N . VAL B 1 91 ? 5.52 -20.453 -14.945 1 98.75 91 VAL B N 1
ATOM 3608 C CA . VAL B 1 91 ? 6.156 -21.75 -14.82 1 98.75 91 VAL B CA 1
ATOM 3609 C C . VAL B 1 91 ? 5.363 -22.625 -13.852 1 98.75 91 VAL B C 1
ATOM 3611 O O . VAL B 1 91 ? 4.82 -23.672 -14.242 1 98.75 91 VAL B O 1
ATOM 3614 N N . SER B 1 92 ? 5.203 -22.141 -12.609 1 98.19 92 SER B N 1
ATOM 3615 C CA . SER B 1 92 ? 4.586 -22.953 -11.562 1 98.19 92 SER B CA 1
ATOM 3616 C C . SER B 1 92 ? 3.125 -23.25 -11.875 1 98.19 92 SER B C 1
ATOM 3618 O O . SER B 1 92 ? 2.611 -24.312 -11.516 1 98.19 92 SER B O 1
ATOM 3620 N N . LEU B 1 93 ? 2.486 -22.312 -12.492 1 98.12 93 LEU B N 1
ATOM 3621 C CA . LEU B 1 93 ? 1.049 -22.438 -12.695 1 98.12 93 LEU B CA 1
ATOM 3622 C C . LEU B 1 93 ? 0.733 -22.75 -14.156 1 98.12 93 LEU B C 1
ATOM 3624 O O . LEU B 1 93 ? -0.097 -23.625 -14.438 1 98.12 93 LEU B O 1
ATOM 3628 N N . GLY B 1 94 ? 1.416 -22.125 -15.039 1 98.56 94 GLY B N 1
ATOM 3629 C CA . GLY B 1 94 ? 1.128 -22.281 -16.453 1 98.56 94 GLY B CA 1
ATOM 3630 C C . GLY B 1 94 ? 1.678 -23.562 -17.047 1 98.56 94 GLY B C 1
ATOM 3631 O O . GLY B 1 94 ? 1.001 -24.25 -17.812 1 98.56 94 GLY B O 1
ATOM 3632 N N . GLU B 1 95 ? 2.871 -23.938 -16.672 1 98.75 95 GLU B N 1
ATOM 3633 C CA . GLU B 1 95 ? 3.572 -25.062 -17.297 1 98.75 95 GLU B CA 1
ATOM 3634 C C . GLU B 1 95 ? 3.402 -26.328 -16.484 1 98.75 95 GLU B C 1
ATOM 3636 O O . GLU B 1 95 ? 3.191 -27.406 -17.031 1 98.75 95 GLU B O 1
ATOM 3641 N N . MET B 1 96 ? 3.473 -26.266 -15.203 1 98.31 96 MET B N 1
ATOM 3642 C CA . MET B 1 96 ? 3.654 -27.422 -14.336 1 98.31 96 MET B CA 1
ATOM 3643 C C . MET B 1 96 ? 2.453 -28.359 -14.422 1 98.31 96 MET B C 1
ATOM 3645 O O . MET B 1 96 ? 2.611 -29.578 -14.414 1 98.31 96 MET B O 1
ATOM 3649 N N . PRO B 1 97 ? 1.188 -27.828 -14.508 1 98.5 97 PRO B N 1
ATOM 3650 C CA . PRO B 1 97 ? 0.077 -28.781 -14.672 1 98.5 97 PRO B CA 1
ATOM 3651 C C . PRO B 1 97 ? 0.23 -29.656 -15.914 1 98.5 97 PRO B C 1
ATOM 3653 O O . PRO B 1 97 ? -0.036 -30.859 -15.852 1 98.5 97 PRO B O 1
ATOM 3656 N N . ILE B 1 98 ? 0.669 -29.078 -16.984 1 98.75 98 ILE B N 1
ATOM 3657 C CA . ILE B 1 98 ? 0.857 -29.828 -18.219 1 98.75 98 ILE B CA 1
ATOM 3658 C C . ILE B 1 98 ? 2.041 -30.781 -18.078 1 98.75 98 ILE B C 1
ATOM 3660 O O . ILE B 1 98 ? 1.96 -31.938 -18.469 1 98.75 98 ILE B O 1
ATOM 3664 N N . TYR B 1 99 ? 3.076 -30.328 -17.484 1 98.5 99 TYR B N 1
ATOM 3665 C CA . TYR B 1 99 ? 4.277 -31.141 -17.328 1 98.5 99 TYR B CA 1
ATOM 3666 C C . TYR B 1 99 ? 4.004 -32.344 -16.438 1 98.5 99 TYR B C 1
ATOM 3668 O O . TYR B 1 99 ? 4.422 -33.469 -16.75 1 98.5 99 TYR B O 1
ATOM 3676 N N . ARG B 1 100 ? 3.305 -32.156 -15.289 1 97.94 100 ARG B N 1
ATOM 3677 C CA . ARG B 1 100 ? 3.113 -33.188 -14.289 1 97.94 100 ARG B CA 1
ATOM 3678 C C . ARG B 1 100 ? 2.014 -34.156 -14.711 1 97.94 100 ARG B C 1
ATOM 3680 O O . ARG B 1 100 ? 2.092 -35.344 -14.43 1 97.94 100 ARG B O 1
ATOM 3687 N N . PHE B 1 101 ? 1.013 -33.656 -15.445 1 98.62 101 PHE B N 1
ATOM 3688 C CA . PHE B 1 101 ? -0.174 -34.5 -15.578 1 98.62 101 PHE B CA 1
ATOM 3689 C C . PHE B 1 101 ? -0.569 -34.625 -17.047 1 98.62 101 PHE B C 1
ATOM 3691 O O . PHE B 1 101 ? -1.427 -35.438 -17.391 1 98.62 101 PHE B O 1
ATOM 3698 N N . GLY B 1 102 ? -0.01 -33.844 -17.938 1 98.69 102 GLY B N 1
ATOM 3699 C CA . GLY B 1 102 ? -0.4 -33.875 -19.328 1 98.69 102 GLY B CA 1
ATOM 3700 C C . GLY B 1 102 ? 0.031 -35.125 -20.047 1 98.69 102 GLY B C 1
ATOM 3701 O O . GLY B 1 102 ? 0.917 -35.844 -19.578 1 98.69 102 GLY B O 1
ATOM 3702 N N . THR B 1 103 ? -0.631 -35.438 -21.141 1 98.31 103 THR B N 1
ATOM 3703 C CA . THR B 1 103 ? -0.19 -36.531 -22.031 1 98.31 103 THR B CA 1
ATOM 3704 C C . THR B 1 103 ? 1.096 -36.125 -22.75 1 98.31 103 THR B C 1
ATOM 3706 O O . THR B 1 103 ? 1.48 -34.969 -22.75 1 98.31 103 THR B O 1
ATOM 3709 N N . GLU B 1 104 ? 1.704 -37.156 -23.281 1 98.38 104 GLU B N 1
ATOM 3710 C CA . GLU B 1 104 ? 2.908 -36.875 -24.047 1 98.38 104 GLU B CA 1
ATOM 3711 C C . GLU B 1 104 ? 2.611 -35.906 -25.203 1 98.38 104 GLU B C 1
ATOM 3713 O O . GLU B 1 104 ? 3.422 -35.031 -25.516 1 98.38 104 GLU B O 1
ATOM 3718 N N . GLU B 1 105 ? 1.498 -36.062 -25.812 1 98.38 105 GLU B N 1
ATOM 3719 C CA . GLU B 1 105 ? 1.093 -35.188 -26.906 1 98.38 105 GLU B CA 1
ATOM 3720 C C . GLU B 1 105 ? 0.928 -33.75 -26.422 1 98.38 105 GLU B C 1
ATOM 3722 O O . GLU B 1 105 ? 1.369 -32.812 -27.078 1 98.38 105 GLU B O 1
ATOM 3727 N N . GLN B 1 106 ? 0.282 -33.562 -25.312 1 98.69 106 GLN B N 1
ATOM 3728 C CA . GLN B 1 106 ? 0.097 -32.25 -24.734 1 98.69 106 GLN B CA 1
ATOM 3729 C C . GLN B 1 106 ? 1.437 -31.594 -24.375 1 98.69 106 GLN B C 1
ATOM 3731 O O . GLN B 1 106 ? 1.656 -30.422 -24.641 1 98.69 106 GLN B O 1
ATOM 3736 N N . LYS B 1 107 ? 2.32 -32.375 -23.797 1 98.81 107 LYS B N 1
ATOM 3737 C CA . LYS B 1 107 ? 3.639 -31.875 -23.422 1 98.81 107 LYS B CA 1
ATOM 3738 C C . LYS B 1 107 ? 4.418 -31.391 -24.641 1 98.81 107 LYS B C 1
ATOM 3740 O O . LYS B 1 107 ? 4.977 -30.297 -24.641 1 98.81 107 LYS B O 1
ATOM 3745 N N . GLN B 1 108 ? 4.371 -32.219 -25.641 1 98.5 108 GLN B N 1
ATOM 3746 C CA . GLN B 1 108 ? 5.102 -31.875 -26.859 1 98.5 108 GLN B CA 1
ATOM 3747 C C . GLN B 1 108 ? 4.496 -30.656 -27.547 1 98.5 108 GLN B C 1
ATOM 3749 O O . GLN B 1 108 ? 5.215 -29.859 -28.156 1 98.5 108 GLN B O 1
ATOM 3754 N N . GLN B 1 109 ? 3.297 -30.531 -27.422 1 98.5 109 GLN B N 1
ATOM 3755 C CA . GLN B 1 109 ? 2.602 -29.453 -28.109 1 98.5 109 GLN B CA 1
ATOM 3756 C C . GLN B 1 109 ? 2.852 -28.109 -27.406 1 98.5 109 GLN B C 1
ATOM 3758 O O . GLN B 1 109 ? 3.051 -27.094 -28.078 1 98.5 109 GLN B O 1
ATOM 3763 N N . TRP B 1 110 ? 2.818 -28.047 -26.094 1 98.75 110 TRP B N 1
ATOM 3764 C CA . TRP B 1 110 ? 2.693 -26.766 -25.406 1 98.75 110 TRP B CA 1
ATOM 3765 C C . TRP B 1 110 ? 4.004 -26.391 -24.719 1 98.75 110 TRP B C 1
ATOM 3767 O O . TRP B 1 110 ? 4.387 -25.219 -24.719 1 98.75 110 TRP B O 1
ATOM 3777 N N . LEU B 1 111 ? 4.758 -27.297 -24.156 1 98.88 111 LEU B N 1
ATOM 3778 C CA . LEU B 1 111 ? 5.832 -26.984 -23.219 1 98.88 111 LEU B CA 1
ATOM 3779 C C . LEU B 1 111 ? 6.996 -26.312 -23.938 1 98.88 111 LEU B C 1
ATOM 3781 O O . LEU B 1 111 ? 7.625 -25.406 -23.375 1 98.88 111 LEU B O 1
ATOM 3785 N N . PRO B 1 112 ? 7.32 -26.703 -25.188 1 98.75 112 PRO B N 1
ATOM 3786 C CA . PRO B 1 112 ? 8.484 -26.078 -25.812 1 98.75 112 PRO B CA 1
ATOM 3787 C C . PRO B 1 112 ? 8.352 -24.547 -25.922 1 98.75 112 PRO B C 1
ATOM 3789 O O . PRO B 1 112 ? 9.273 -23.828 -25.547 1 98.75 112 PRO B O 1
ATOM 3792 N N . ASP B 1 113 ? 7.223 -24.016 -26.328 1 98.81 113 ASP B N 1
ATOM 3793 C CA . ASP B 1 113 ? 7.031 -22.578 -26.453 1 98.81 113 ASP B CA 1
ATOM 3794 C C . ASP B 1 113 ? 6.914 -21.906 -25.078 1 98.81 113 ASP B C 1
ATOM 3796 O O . ASP B 1 113 ? 7.363 -20.781 -24.891 1 98.81 113 ASP B O 1
ATOM 3800 N N . LEU B 1 114 ? 6.266 -22.578 -24.156 1 98.88 114 LEU B N 1
ATOM 3801 C CA . LEU B 1 114 ? 6.125 -22.047 -22.812 1 98.88 114 LEU B CA 1
ATOM 3802 C C . LEU B 1 114 ? 7.48 -21.984 -22.109 1 98.88 114 LEU B C 1
ATOM 3804 O O . LEU B 1 114 ? 7.824 -20.969 -21.5 1 98.88 114 LEU B O 1
ATOM 3808 N N . ALA B 1 115 ? 8.289 -23.047 -22.25 1 98.69 115 ALA B N 1
ATOM 3809 C CA . ALA B 1 115 ? 9.594 -23.141 -21.609 1 98.69 115 ALA B CA 1
ATOM 3810 C C . ALA B 1 115 ? 10.57 -22.109 -22.203 1 98.69 115 ALA B C 1
ATOM 3812 O O . ALA B 1 115 ? 11.477 -21.656 -21.5 1 98.69 115 ALA B O 1
ATOM 3813 N N . ALA B 1 116 ? 10.312 -21.75 -23.422 1 98.38 116 ALA B N 1
ATOM 3814 C CA . ALA B 1 116 ? 11.18 -20.781 -24.094 1 98.38 116 ALA B CA 1
ATOM 3815 C C . ALA B 1 116 ? 10.75 -19.359 -23.766 1 98.38 116 ALA B C 1
ATOM 3817 O O . ALA B 1 116 ? 11.461 -18.406 -24.078 1 98.38 116 ALA B O 1
ATOM 3818 N N . GLY B 1 117 ? 9.648 -19.203 -23.156 1 98.38 117 GLY B N 1
ATOM 3819 C CA . GLY B 1 117 ? 9.141 -17.875 -22.828 1 98.38 117 GLY B CA 1
ATOM 3820 C C . GLY B 1 117 ? 8.539 -17.156 -24.016 1 98.38 117 GLY B C 1
ATOM 3821 O O . GLY B 1 117 ? 8.242 -15.961 -23.938 1 98.38 117 GLY B O 1
ATOM 3822 N N . ARG B 1 118 ? 8.375 -17.859 -25.094 1 98.69 118 ARG B N 1
ATOM 3823 C CA . ARG B 1 118 ? 7.734 -17.297 -26.266 1 98.69 118 ARG B CA 1
ATOM 3824 C C . ARG B 1 118 ? 6.23 -17.156 -26.062 1 98.69 118 ARG B C 1
ATOM 3826 O O . ARG B 1 118 ? 5.598 -16.25 -26.625 1 98.69 118 ARG B O 1
ATOM 3833 N N . LYS B 1 119 ? 5.645 -18.031 -25.312 1 98.81 119 LYS B N 1
ATOM 3834 C CA . LYS B 1 119 ? 4.25 -18 -24.891 1 98.81 119 LYS B CA 1
ATOM 3835 C C . LYS B 1 119 ? 4.129 -18.188 -23.375 1 98.81 119 LYS B C 1
ATOM 3837 O O . LYS B 1 119 ? 5.074 -18.625 -22.734 1 98.81 119 LYS B O 1
ATOM 3842 N N . LEU B 1 120 ? 3.02 -17.766 -22.875 1 98.88 120 LEU B N 1
ATOM 3843 C CA . LEU B 1 120 ? 2.719 -17.953 -21.469 1 98.88 120 LEU B CA 1
ATOM 3844 C C . LEU B 1 120 ? 1.466 -18.812 -21.281 1 98.88 120 LEU B C 1
ATOM 3846 O O . LEU B 1 120 ? 0.585 -18.812 -22.141 1 98.88 120 LEU B O 1
ATOM 3850 N N . GLY B 1 121 ? 1.413 -19.562 -20.297 1 98.75 121 GLY B N 1
ATOM 3851 C CA . GLY B 1 121 ? 0.212 -20.25 -19.859 1 98.75 121 GLY B CA 1
ATOM 3852 C C . GLY B 1 121 ? -0.338 -19.703 -18.547 1 98.75 121 GLY B C 1
ATOM 3853 O O . GLY B 1 121 ? 0.369 -19.016 -17.812 1 98.75 121 GLY B O 1
ATOM 3854 N N . ALA B 1 122 ? -1.588 -19.938 -18.297 1 98.69 122 ALA B N 1
ATOM 3855 C CA . ALA B 1 122 ? -2.238 -19.453 -17.094 1 98.69 122 ALA B CA 1
ATOM 3856 C C . ALA B 1 122 ? -3.037 -20.562 -16.406 1 98.69 122 ALA B C 1
ATOM 3858 O O . ALA B 1 122 ? -3.229 -21.641 -16.984 1 98.69 122 ALA B O 1
ATOM 3859 N N . PHE B 1 123 ? -3.424 -20.297 -15.188 1 97.5 123 PHE B N 1
ATOM 3860 C CA . PHE B 1 123 ? -3.99 -21.234 -14.227 1 97.5 123 PHE B CA 1
ATOM 3861 C C . PHE B 1 123 ? -5.363 -20.766 -13.758 1 97.5 123 PHE B C 1
ATOM 3863 O O . PHE B 1 123 ? -5.469 -19.828 -12.969 1 97.5 123 PHE B O 1
ATOM 3870 N N . GLY B 1 124 ? -6.418 -21.438 -14.289 1 98.12 124 GLY B N 1
ATOM 3871 C CA . GLY B 1 124 ? -7.773 -20.984 -14.016 1 98.12 124 GLY B CA 1
ATOM 3872 C C . GLY B 1 124 ? -8.461 -21.781 -12.922 1 98.12 124 GLY B C 1
ATOM 3873 O O . GLY B 1 124 ? -9.281 -22.656 -13.203 1 98.12 124 GLY B O 1
ATOM 3874 N N . LEU B 1 125 ? -8.273 -21.359 -11.672 1 97.12 125 LEU B N 1
ATOM 3875 C CA . LEU B 1 125 ? -8.844 -22.062 -10.516 1 97.12 125 LEU B CA 1
ATOM 3876 C C . LEU B 1 125 ? -9.883 -21.188 -9.82 1 97.12 125 LEU B C 1
ATOM 3878 O O . LEU B 1 125 ? -11.047 -21.562 -9.711 1 97.12 125 LEU B O 1
ATOM 3882 N N . THR B 1 126 ? -9.477 -20.016 -9.43 1 96.44 126 THR B N 1
ATOM 3883 C CA . THR B 1 126 ? -10.281 -19.141 -8.586 1 96.44 126 THR B CA 1
ATOM 3884 C C . THR B 1 126 ? -11.484 -18.609 -9.359 1 96.44 126 THR B C 1
ATOM 3886 O O . THR B 1 126 ? -11.375 -18.281 -10.539 1 96.44 126 THR B O 1
ATOM 3889 N N . GLU B 1 127 ? -12.602 -18.594 -8.758 1 96.56 127 GLU B N 1
ATOM 3890 C CA . GLU B 1 127 ? -13.828 -18.031 -9.328 1 96.56 127 GLU B CA 1
ATOM 3891 C C . GLU B 1 127 ? -14.375 -16.906 -8.469 1 96.56 127 GLU B C 1
ATOM 3893 O O . GLU B 1 127 ? -14.016 -16.781 -7.297 1 96.56 127 GLU B O 1
ATOM 3898 N N . PRO B 1 128 ? -15.234 -16.125 -9.211 1 91.44 128 PRO B N 1
ATOM 3899 C CA . PRO B 1 128 ? -15.891 -15.117 -8.383 1 91.44 128 PRO B CA 1
ATOM 3900 C C . PRO B 1 128 ? -16.641 -15.719 -7.195 1 91.44 128 PRO B C 1
ATOM 3902 O O . PRO B 1 128 ? -17.391 -16.688 -7.359 1 91.44 128 PRO B O 1
ATOM 3905 N N . GLY B 1 129 ? -16.5 -15.227 -6.035 1 85.69 129 GLY B N 1
ATOM 3906 C CA . GLY B 1 129 ? -17.125 -15.75 -4.84 1 85.69 129 GLY B CA 1
ATOM 3907 C C . GLY B 1 129 ? -16.359 -16.891 -4.207 1 85.69 129 GLY B C 1
ATOM 3908 O O . GLY B 1 129 ? -16.703 -17.359 -3.121 1 85.69 129 GLY B O 1
ATOM 3909 N N . GLY B 1 130 ? -15.461 -17.375 -4.988 1 88.81 130 GLY B N 1
ATOM 3910 C CA . GLY B 1 130 ? -14.594 -18.406 -4.434 1 88.81 130 GLY B CA 1
ATOM 3911 C C . GLY B 1 130 ? -13.406 -17.844 -3.676 1 88.81 130 GLY B C 1
ATOM 3912 O O . GLY B 1 130 ? -13.562 -16.938 -2.852 1 88.81 130 GLY B O 1
ATOM 3913 N N . GLY B 1 131 ? -12.148 -18.234 -3.854 1 88.81 131 GLY B N 1
ATOM 3914 C CA . GLY B 1 131 ? -10.922 -17.953 -3.127 1 88.81 131 GLY B CA 1
ATOM 3915 C C . GLY B 1 131 ? -10.328 -19.172 -2.463 1 88.81 131 GLY B C 1
ATOM 3916 O O . GLY B 1 131 ? -10.102 -20.203 -3.115 1 88.81 131 GLY B O 1
ATOM 3917 N N . SER B 1 132 ? -10.227 -19.031 -1.209 1 86.81 132 SER B N 1
ATOM 3918 C CA . SER B 1 132 ? -9.672 -20.172 -0.476 1 86.81 132 SER B CA 1
ATOM 3919 C C . SER B 1 132 ? -10.57 -21.391 -0.585 1 86.81 132 SER B C 1
ATOM 3921 O O . SER B 1 132 ? -10.094 -22.531 -0.485 1 86.81 132 SER B O 1
ATOM 3923 N N . ASP B 1 133 ? -11.844 -21.156 -0.841 1 89.38 133 ASP B N 1
ATOM 3924 C CA . ASP B 1 133 ? -12.797 -22.25 -1.044 1 89.38 133 ASP B CA 1
ATOM 3925 C C . ASP B 1 133 ? -12.859 -22.656 -2.512 1 89.38 133 ASP B C 1
ATOM 3927 O O . ASP B 1 133 ? -13.93 -22.672 -3.119 1 89.38 133 ASP B O 1
ATOM 3931 N N . ALA B 1 134 ? -11.789 -23.125 -3.037 1 84 134 ALA B N 1
ATOM 3932 C CA . ALA B 1 134 ? -11.656 -23.406 -4.465 1 84 134 ALA B CA 1
ATOM 3933 C C . ALA B 1 134 ? -12.445 -24.656 -4.855 1 84 134 ALA B C 1
ATOM 3935 O O . ALA B 1 134 ? -12.789 -24.844 -6.027 1 84 134 ALA B O 1
ATOM 3936 N N . GLY B 1 135 ? -12.781 -25.5 -3.936 1 87.12 135 GLY B N 1
ATOM 3937 C CA . GLY B 1 135 ? -13.578 -26.688 -4.211 1 87.12 135 GLY B CA 1
ATOM 3938 C C . GLY B 1 135 ? -15.016 -26.359 -4.57 1 87.12 135 GLY B C 1
ATOM 3939 O O . GLY B 1 135 ? -15.734 -27.219 -5.09 1 87.12 135 GLY B O 1
ATOM 3940 N N . ALA B 1 136 ? -15.398 -25.156 -4.367 1 88.44 136 ALA B N 1
ATOM 3941 C CA . ALA B 1 136 ? -16.766 -24.734 -4.66 1 88.44 136 ALA B CA 1
ATOM 3942 C C . ALA B 1 136 ? -16.906 -24.297 -6.113 1 88.44 136 ALA B C 1
ATOM 3944 O O . ALA B 1 136 ? -17.844 -23.562 -6.461 1 88.44 136 ALA B O 1
ATOM 3945 N N . THR B 1 137 ? -16.094 -24.812 -6.941 1 93.88 137 THR B N 1
ATOM 3946 C CA . THR B 1 137 ? -16.062 -24.5 -8.367 1 93.88 137 THR B CA 1
ATOM 3947 C C . THR B 1 137 ? -17.453 -24.625 -8.977 1 93.88 137 THR B C 1
ATOM 3949 O O . THR B 1 137 ? -18.141 -25.625 -8.75 1 93.88 137 THR B O 1
ATOM 3952 N N . ARG B 1 138 ? -17.859 -23.594 -9.75 1 95.25 138 ARG B N 1
ATOM 3953 C CA . ARG B 1 138 ? -19.172 -23.578 -10.391 1 95.25 138 ARG B CA 1
ATOM 3954 C C . ARG B 1 138 ? -19.031 -23.719 -11.906 1 95.25 138 ARG B C 1
ATOM 3956 O O . ARG B 1 138 ? -20 -24.078 -12.586 1 95.25 138 ARG B O 1
ATOM 3963 N N . THR B 1 139 ? -17.875 -23.375 -12.461 1 98.38 139 THR B N 1
ATOM 3964 C CA . THR B 1 139 ? -17.641 -23.594 -13.883 1 98.38 139 THR B CA 1
ATOM 3965 C C . THR B 1 139 ? -17.922 -25.031 -14.266 1 98.38 139 THR B C 1
ATOM 3967 O O . THR B 1 139 ? -17.531 -25.953 -13.547 1 98.38 139 THR B O 1
ATOM 3970 N N . THR B 1 140 ? -18.578 -25.219 -15.398 1 98.62 140 THR B N 1
ATOM 3971 C CA . THR B 1 140 ? -18.938 -26.578 -15.812 1 98.62 140 THR B CA 1
ATOM 3972 C C . THR B 1 140 ? -18.328 -26.906 -17.172 1 98.62 140 THR B C 1
ATOM 3974 O O . THR B 1 140 ? -18.031 -26 -17.953 1 98.62 140 THR B O 1
ATOM 3977 N N . ALA B 1 141 ? -18.078 -28.156 -17.375 1 98.75 141 ALA B N 1
ATOM 3978 C CA . ALA B 1 141 ? -17.703 -28.688 -18.672 1 98.75 141 ALA B CA 1
ATOM 3979 C C . ALA B 1 141 ? -18.438 -30 -18.953 1 98.75 141 ALA B C 1
ATOM 3981 O O . ALA B 1 141 ? -18.375 -30.938 -18.156 1 98.75 141 ALA B O 1
ATOM 3982 N N . ARG B 1 142 ? -19.125 -30.047 -20.031 1 98.06 142 ARG B N 1
ATOM 3983 C CA . ARG B 1 142 ? -19.812 -31.25 -20.453 1 98.06 142 ARG B CA 1
ATOM 3984 C C . ARG B 1 142 ? -19.266 -31.766 -21.781 1 98.06 142 ARG B C 1
ATOM 3986 O O . ARG B 1 142 ? -18.969 -30.984 -22.688 1 98.06 142 ARG B O 1
ATOM 3993 N N . LEU B 1 143 ? -19.203 -33.062 -21.859 1 97.25 143 LEU B N 1
ATOM 3994 C CA . LEU B 1 143 ? -18.734 -33.656 -23.125 1 97.25 143 LEU B CA 1
ATOM 3995 C C . LEU B 1 143 ? -19.891 -33.781 -24.109 1 97.25 143 LEU B C 1
ATOM 3997 O O . LEU B 1 143 ? -20.906 -34.438 -23.812 1 97.25 143 LEU B O 1
ATOM 4001 N N . GLU B 1 144 ? -19.75 -33.125 -25.203 1 97.25 144 GLU B N 1
ATOM 4002 C CA . GLU B 1 144 ? -20.719 -33.156 -26.297 1 97.25 144 GLU B CA 1
ATOM 4003 C C . GLU B 1 144 ? -20.047 -33.406 -27.641 1 97.25 144 GLU B C 1
ATOM 4005 O O . GLU B 1 144 ? -19.281 -32.531 -28.109 1 97.25 144 GLU B O 1
ATOM 4010 N N . ASP B 1 145 ? -20.344 -34.5 -28.359 1 95.88 145 ASP B N 1
ATOM 4011 C CA . ASP B 1 145 ? -19.875 -34.812 -29.703 1 95.88 145 ASP B CA 1
ATOM 4012 C C . ASP B 1 145 ? -18.359 -34.688 -29.797 1 95.88 145 ASP B C 1
ATOM 4014 O O . ASP B 1 145 ? -17.828 -34.062 -30.703 1 95.88 145 ASP B O 1
ATOM 4018 N N . GLY B 1 146 ? -17.641 -35.156 -28.734 1 97.12 146 GLY B N 1
ATOM 4019 C CA . GLY B 1 146 ? -16.188 -35.219 -28.766 1 97.12 146 GLY B CA 1
ATOM 4020 C C . GLY B 1 146 ? -15.523 -33.938 -28.266 1 97.12 146 GLY B C 1
ATOM 4021 O O . GLY B 1 146 ? -14.289 -33.844 -28.266 1 97.12 146 GLY B O 1
ATOM 4022 N N . ASP B 1 147 ? -16.406 -32.969 -27.828 1 98.38 147 ASP B N 1
ATOM 4023 C CA . ASP B 1 147 ? -15.859 -31.719 -27.312 1 98.38 147 ASP B CA 1
ATOM 4024 C C . ASP B 1 147 ? -16.328 -31.453 -25.891 1 98.38 147 ASP B C 1
ATOM 4026 O O . ASP B 1 147 ? -17.453 -31.797 -25.531 1 98.38 147 ASP B O 1
ATOM 4030 N N . TRP B 1 148 ? -15.422 -30.875 -25.109 1 98.69 148 TRP B N 1
ATOM 4031 C CA . TRP B 1 148 ? -15.859 -30.25 -23.875 1 98.69 148 TRP B CA 1
ATOM 4032 C C . TRP B 1 148 ? -16.531 -28.906 -24.141 1 98.69 148 TRP B C 1
ATOM 4034 O O . TRP B 1 148 ? -15.992 -28.062 -24.859 1 98.69 148 TRP B O 1
ATOM 4044 N N . VAL B 1 149 ? -17.703 -28.719 -23.625 1 98.81 149 VAL B N 1
ATOM 4045 C CA . VAL B 1 149 ? -18.391 -27.422 -23.656 1 98.81 149 VAL B CA 1
ATOM 4046 C C . VAL B 1 149 ? -18.328 -26.781 -22.281 1 98.81 149 VAL B C 1
ATOM 4048 O O . VAL B 1 149 ? -18.938 -27.266 -21.328 1 98.81 149 VAL B O 1
ATOM 4051 N N . ILE B 1 150 ? -17.609 -25.672 -22.219 1 98.88 150 ILE B N 1
ATOM 4052 C CA . ILE B 1 150 ? -17.266 -25.078 -20.922 1 98.88 150 ILE B CA 1
ATOM 4053 C C . ILE B 1 150 ? -18.062 -23.797 -20.719 1 98.88 150 ILE B C 1
ATOM 4055 O O . ILE B 1 150 ? -18.156 -22.953 -21.625 1 98.88 150 ILE B O 1
ATOM 4059 N N . ASN B 1 151 ? -18.734 -23.625 -19.578 1 98.88 151 ASN B N 1
ATOM 4060 C CA . ASN B 1 151 ? -19.484 -22.438 -19.156 1 98.88 151 ASN B CA 1
ATOM 4061 C C . ASN B 1 151 ? -19.109 -22.016 -17.75 1 98.88 151 ASN B C 1
ATOM 4063 O O . ASN B 1 151 ? -19.078 -22.844 -16.828 1 98.88 151 ASN B O 1
ATOM 4067 N N . GLY B 1 152 ? -18.812 -20.797 -17.609 1 98.5 152 GLY B N 1
ATOM 4068 C CA . GLY B 1 152 ? -18.5 -20.281 -16.297 1 98.5 152 GLY B CA 1
ATOM 4069 C C . GLY B 1 152 ? -17.547 -19.109 -16.312 1 98.5 152 GLY B C 1
ATOM 4070 O O . GLY B 1 152 ? -17.531 -18.328 -17.281 1 98.5 152 GLY B O 1
ATOM 4071 N N . SER B 1 153 ? -16.828 -18.859 -15.203 1 98.38 153 SER B N 1
ATOM 4072 C CA . SER B 1 153 ? -15.906 -17.734 -15.094 1 98.38 153 SER B CA 1
ATOM 4073 C C . SER B 1 153 ? -14.789 -18.031 -14.102 1 98.38 153 SER B C 1
ATOM 4075 O O . SER B 1 153 ? -14.938 -18.891 -13.227 1 98.38 153 SER B O 1
ATOM 4077 N N . LYS B 1 154 ? -13.711 -17.5 -14.312 1 98.31 154 LYS B N 1
ATOM 4078 C CA . LYS B 1 154 ? -12.578 -17.484 -13.398 1 98.31 154 LYS B CA 1
ATOM 4079 C C . LYS B 1 154 ? -12.18 -16.062 -13.039 1 98.31 154 LYS B C 1
ATOM 4081 O O . LYS B 1 154 ? -12.516 -15.117 -13.766 1 98.31 154 LYS B O 1
ATOM 4086 N N . ALA B 1 155 ? -11.484 -15.906 -11.875 1 97.56 155 ALA B N 1
ATOM 4087 C CA . ALA B 1 155 ? -11.117 -14.586 -11.383 1 97.56 155 ALA B CA 1
ATOM 4088 C C . ALA B 1 155 ? -9.664 -14.562 -10.914 1 97.56 155 ALA B C 1
ATOM 4090 O O . ALA B 1 155 ? -9.156 -15.562 -10.398 1 97.56 155 ALA B O 1
ATOM 4091 N N . PHE B 1 156 ? -9.008 -13.398 -11.094 1 97.81 156 PHE B N 1
ATOM 4092 C CA . PHE B 1 156 ? -7.652 -13.133 -10.633 1 97.81 156 PHE B CA 1
ATOM 4093 C C . PHE B 1 156 ? -6.652 -14.031 -11.352 1 97.81 156 PHE B C 1
ATOM 4095 O O . PHE B 1 156 ? -5.746 -14.586 -10.727 1 97.81 156 PHE B O 1
ATOM 4102 N N . ILE B 1 157 ? -6.781 -14.195 -12.578 1 98.44 157 ILE B N 1
ATOM 4103 C CA . ILE B 1 157 ? -5.922 -15.133 -13.289 1 98.44 157 ILE B CA 1
ATOM 4104 C C . ILE B 1 157 ? -4.73 -14.391 -13.891 1 98.44 157 ILE B C 1
ATOM 4106 O O . ILE B 1 157 ? -4.891 -13.609 -14.836 1 98.44 157 ILE B O 1
ATOM 4110 N N . THR B 1 158 ? -3.576 -14.633 -13.352 1 98.5 158 THR B N 1
ATOM 4111 C CA . THR B 1 158 ? -2.322 -14.023 -13.781 1 98.5 158 THR B CA 1
ATOM 4112 C C . THR B 1 158 ? -1.895 -14.562 -15.141 1 98.5 158 THR B C 1
ATOM 4114 O O . THR B 1 158 ? -2.084 -15.742 -15.438 1 98.5 158 THR B O 1
ATOM 4117 N N . ASN B 1 159 ? -1.316 -13.781 -15.992 1 98.69 159 ASN B N 1
ATOM 4118 C CA . ASN B 1 159 ? -0.753 -14.102 -17.297 1 98.69 159 ASN B CA 1
ATOM 4119 C C . ASN B 1 159 ? -1.828 -14.578 -18.266 1 98.69 159 ASN B C 1
ATOM 4121 O O . ASN B 1 159 ? -1.54 -15.328 -19.203 1 98.69 159 ASN B O 1
ATOM 4125 N N . SER B 1 160 ? -3.068 -14.172 -18.125 1 98.69 160 SER B N 1
ATOM 4126 C CA . SER B 1 160 ? -4.156 -14.797 -18.859 1 98.69 160 SER B CA 1
ATOM 4127 C C . SER B 1 160 ? -4.621 -13.906 -20.016 1 98.69 160 SER B C 1
ATOM 4129 O O . SER B 1 160 ? -5.422 -14.32 -20.844 1 98.69 160 SER B O 1
ATOM 4131 N N . GLY B 1 161 ? -4.109 -12.672 -20.047 1 98.12 161 GLY B N 1
ATOM 4132 C CA . GLY B 1 161 ? -4.633 -11.758 -21.031 1 98.12 161 GLY B CA 1
ATOM 4133 C C . GLY B 1 161 ? -3.549 -11.023 -21.812 1 98.12 161 GLY B C 1
ATOM 4134 O O . GLY B 1 161 ? -3.777 -9.938 -22.328 1 98.12 161 GLY B O 1
ATOM 4135 N N . THR B 1 162 ? -2.342 -11.508 -21.844 1 98.25 162 THR B N 1
ATOM 4136 C CA . THR B 1 162 ? -1.276 -10.891 -22.625 1 98.25 162 THR B CA 1
ATOM 4137 C C . THR B 1 162 ? -1.381 -11.297 -24.094 1 98.25 162 THR B C 1
ATOM 4139 O O . THR B 1 162 ? -2.107 -12.234 -24.438 1 98.25 162 THR B O 1
ATOM 4142 N N . ASP B 1 163 ? -0.58 -10.656 -24.938 1 98.12 163 ASP B N 1
ATOM 4143 C CA . ASP B 1 163 ? -0.537 -10.992 -26.359 1 98.12 163 ASP B CA 1
ATOM 4144 C C . ASP B 1 163 ? 0.136 -12.352 -26.578 1 98.12 163 ASP B C 1
ATOM 4146 O O . ASP B 1 163 ? 0.011 -12.938 -27.656 1 98.12 163 ASP B O 1
ATOM 4150 N N . ILE B 1 164 ? 0.83 -12.805 -25.562 1 98.69 164 ILE B N 1
ATOM 4151 C CA . ILE B 1 164 ? 1.572 -14.039 -25.766 1 98.69 164 ILE B CA 1
ATOM 4152 C C . ILE B 1 164 ? 0.994 -15.148 -24.891 1 98.69 164 ILE B C 1
ATOM 4154 O O . ILE B 1 164 ? 1.606 -16.203 -24.734 1 98.69 164 ILE B O 1
ATOM 4158 N N . THR B 1 165 ? -0.139 -14.914 -24.281 1 98.88 165 THR B N 1
ATOM 4159 C CA . THR B 1 165 ? -0.82 -15.984 -23.578 1 98.88 165 THR B CA 1
ATOM 4160 C C . THR B 1 165 ? -1.344 -17.031 -24.547 1 98.88 165 THR B C 1
ATOM 4162 O O . THR B 1 165 ? -2.109 -16.719 -25.453 1 98.88 165 THR B O 1
ATOM 4165 N N . ALA B 1 166 ? -0.959 -18.266 -24.312 1 98.81 166 ALA B N 1
ATOM 4166 C CA . ALA B 1 166 ? -1.311 -19.312 -25.266 1 98.81 166 ALA B CA 1
ATOM 4167 C C . ALA B 1 166 ? -2.527 -20.109 -24.797 1 98.81 166 ALA B C 1
ATOM 4169 O O . ALA B 1 166 ? -3.309 -20.609 -25.609 1 98.81 166 ALA B O 1
ATOM 4170 N N . LEU B 1 167 ? -2.646 -20.25 -23.516 1 98.88 167 LEU B N 1
ATOM 4171 C CA . LEU B 1 167 ? -3.699 -21.109 -22.984 1 98.88 167 LEU B CA 1
ATOM 4172 C C . LEU B 1 167 ? -3.943 -20.828 -21.5 1 98.88 167 LEU B C 1
ATOM 4174 O O . LEU B 1 167 ? -3.1 -20.234 -20.844 1 98.88 167 LEU B O 1
ATOM 4178 N N . VAL B 1 168 ? -5.066 -21.219 -21.047 1 98.88 168 VAL B N 1
ATOM 4179 C CA . VAL B 1 168 ? -5.391 -21.328 -19.625 1 98.88 168 VAL B CA 1
ATOM 4180 C C . VAL B 1 168 ? -5.879 -22.75 -19.312 1 98.88 168 VAL B C 1
ATOM 4182 O O . VAL B 1 168 ? -6.758 -23.266 -20 1 98.88 168 VAL B O 1
ATOM 4185 N N . THR B 1 169 ? -5.258 -23.406 -18.391 1 98.88 169 THR B N 1
ATOM 4186 C CA . THR B 1 169 ? -5.832 -24.641 -17.875 1 98.88 169 THR B CA 1
ATOM 4187 C C . THR B 1 169 ? -6.875 -24.344 -16.797 1 98.88 169 THR B C 1
ATOM 4189 O O . THR B 1 169 ? -6.566 -23.719 -15.773 1 98.88 169 THR B O 1
ATOM 4192 N N . VAL B 1 170 ? -8.117 -24.812 -17.016 1 98.62 170 VAL B N 1
ATOM 4193 C CA . VAL B 1 170 ? -9.219 -24.406 -16.156 1 98.62 170 VAL B CA 1
ATOM 4194 C C . VAL B 1 170 ? -9.82 -25.625 -15.461 1 98.62 170 VAL B C 1
ATOM 4196 O O . VAL B 1 170 ? -9.93 -26.688 -16.062 1 98.62 170 VAL B O 1
ATOM 4199 N N . THR B 1 171 ? -10.156 -25.453 -14.188 1 98.19 171 THR B N 1
ATOM 4200 C CA . THR B 1 171 ? -10.938 -26.484 -13.523 1 98.19 171 THR B CA 1
ATOM 4201 C C . THR B 1 171 ? -12.43 -26.297 -13.797 1 98.19 171 THR B C 1
ATOM 4203 O O . THR B 1 171 ? -12.906 -25.156 -13.875 1 98.19 171 THR B O 1
ATOM 4206 N N . ALA B 1 172 ? -13.102 -27.375 -13.938 1 98.56 172 ALA B N 1
ATOM 4207 C CA . ALA B 1 172 ? -14.539 -27.359 -14.195 1 98.56 172 ALA B CA 1
ATOM 4208 C C . ALA B 1 172 ? -15.211 -28.609 -13.672 1 98.56 172 ALA B C 1
ATOM 4210 O O . ALA B 1 172 ? -14.586 -29.688 -13.617 1 98.56 172 ALA B O 1
ATOM 4211 N N . VAL B 1 173 ? -16.422 -28.453 -13.273 1 98.31 173 VAL B N 1
ATOM 4212 C CA . VAL B 1 173 ? -17.234 -29.594 -12.875 1 98.31 173 VAL B CA 1
ATOM 4213 C C . VAL B 1 173 ? -17.625 -30.406 -14.109 1 98.31 173 VAL B C 1
ATOM 4215 O O . VAL B 1 173 ? -18.281 -29.891 -15.008 1 98.31 173 VAL B O 1
ATOM 4218 N N . THR B 1 174 ? -17.234 -31.672 -14.117 1 98 174 THR B N 1
ATOM 4219 C CA . THR B 1 174 ? -17.469 -32.5 -15.289 1 98 174 THR B CA 1
ATOM 4220 C C . THR B 1 174 ? -18.453 -33.625 -14.969 1 98 174 THR B C 1
ATOM 4222 O O . THR B 1 174 ? -18.812 -34.406 -15.844 1 98 174 THR B O 1
ATOM 4225 N N . GLY B 1 175 ? -18.828 -33.656 -13.766 1 95.69 175 GLY B N 1
ATOM 4226 C CA . GLY B 1 175 ? -19.781 -34.688 -13.312 1 95.69 175 GLY B CA 1
ATOM 4227 C C . GLY B 1 175 ? -19.969 -34.688 -11.805 1 95.69 175 GLY B C 1
ATOM 4228 O O . GLY B 1 175 ? -19.641 -33.719 -11.125 1 95.69 175 GLY B O 1
ATOM 4229 N N . GLU B 1 176 ? -20.688 -35.625 -11.391 1 93.12 176 GLU B N 1
ATOM 4230 C CA . GLU B 1 176 ? -20.906 -35.875 -9.969 1 93.12 176 GLU B CA 1
ATOM 4231 C C . GLU B 1 176 ? -20.719 -37.344 -9.609 1 93.12 176 GLU B C 1
ATOM 4233 O O . GLU B 1 176 ? -21.109 -38.219 -10.367 1 93.12 176 GLU B O 1
ATOM 4238 N N . HIS B 1 177 ? -20.016 -37.531 -8.602 1 88.88 177 HIS B N 1
ATOM 4239 C CA . HIS B 1 177 ? -19.797 -38.875 -8.102 1 88.88 177 HIS B CA 1
ATOM 4240 C C . HIS B 1 177 ? -20.094 -38.969 -6.605 1 88.88 177 HIS B C 1
ATOM 4242 O O . HIS B 1 177 ? -19.438 -38.281 -5.805 1 88.88 177 HIS B O 1
ATOM 4248 N N . ASP B 1 178 ? -21.031 -39.844 -6.133 1 89.88 178 ASP B N 1
ATOM 4249 C CA . ASP B 1 178 ? -21.406 -40.062 -4.742 1 89.88 178 ASP B CA 1
ATOM 4250 C C . ASP B 1 178 ? -21.734 -38.75 -4.035 1 89.88 178 ASP B C 1
ATOM 4252 O O . ASP B 1 178 ? -21.25 -38.5 -2.93 1 89.88 178 ASP B O 1
ATOM 4256 N N . GLY B 1 179 ? -22.359 -37.875 -4.754 1 87.62 179 GLY B N 1
ATOM 4257 C CA . GLY B 1 179 ? -22.828 -36.625 -4.164 1 87.62 179 GLY B CA 1
ATOM 4258 C C . GLY B 1 179 ? -21.75 -35.531 -4.164 1 87.62 179 GLY B C 1
ATOM 4259 O O . GLY B 1 179 ? -22 -34.438 -3.693 1 87.62 179 GLY B O 1
ATOM 4260 N N . ARG B 1 180 ? -20.766 -35.938 -4.465 1 90.12 180 ARG B N 1
ATOM 4261 C CA . ARG B 1 180 ? -19.656 -34.969 -4.539 1 90.12 180 ARG B CA 1
ATOM 4262 C C . ARG B 1 180 ? -19.359 -34.594 -5.984 1 90.12 180 ARG B C 1
ATOM 4264 O O . ARG B 1 180 ? -19.453 -35.438 -6.883 1 90.12 180 ARG B O 1
ATOM 4271 N N . LYS B 1 181 ? -18.859 -33.281 -6.254 1 94.38 181 LYS B N 1
ATOM 4272 C CA . LYS B 1 181 ? -18.531 -32.75 -7.582 1 94.38 181 LYS B CA 1
ATOM 4273 C C . LYS B 1 181 ? -17.281 -33.438 -8.133 1 94.38 181 LYS B C 1
ATOM 4275 O O . LYS B 1 181 ? -16.281 -33.594 -7.426 1 94.38 181 LYS B O 1
ATOM 4280 N N . GLU B 1 182 ? -17.422 -33.906 -9.352 1 95.75 182 GLU B N 1
ATOM 4281 C CA . GLU B 1 182 ? -16.25 -34.312 -10.133 1 95.75 182 GLU B CA 1
ATOM 4282 C C . GLU B 1 182 ? -15.617 -33.094 -10.82 1 95.75 182 GLU B C 1
ATOM 4284 O O . GLU B 1 182 ? -16.234 -32.5 -11.703 1 95.75 182 GLU B O 1
ATOM 4289 N N . ILE B 1 183 ? -14.414 -32.719 -10.367 1 97.69 183 ILE B N 1
ATOM 4290 C CA . ILE B 1 183 ? -13.758 -31.531 -10.938 1 97.69 183 ILE B CA 1
ATOM 4291 C C . ILE B 1 183 ? -12.539 -31.969 -11.758 1 97.69 183 ILE B C 1
ATOM 4293 O O . ILE B 1 183 ? -11.68 -32.688 -11.258 1 97.69 183 ILE B O 1
ATOM 4297 N N . SER B 1 184 ? -12.523 -31.609 -12.984 1 98.44 184 SER B N 1
ATOM 4298 C CA . SER B 1 184 ? -11.438 -31.953 -13.906 1 98.44 184 SER B CA 1
ATOM 4299 C C . SER B 1 184 ? -10.68 -30.703 -14.336 1 98.44 184 SER B C 1
ATOM 4301 O O . SER B 1 184 ? -11.109 -29.578 -14.07 1 98.44 184 SER B O 1
ATOM 4303 N N . ALA B 1 185 ? -9.508 -30.859 -14.93 1 98.69 185 ALA B N 1
ATOM 4304 C CA . ALA B 1 185 ? -8.695 -29.797 -15.508 1 98.69 185 ALA B CA 1
ATOM 4305 C C . ALA B 1 185 ? -8.672 -29.875 -17.031 1 98.69 185 ALA B C 1
ATOM 4307 O O . ALA B 1 185 ? -8.43 -30.938 -17.594 1 98.69 185 ALA B O 1
ATOM 4308 N N . ILE B 1 186 ? -8.945 -28.75 -17.688 1 98.88 186 ILE B N 1
ATOM 4309 C CA . ILE B 1 186 ? -9.086 -28.734 -19.141 1 98.88 186 ILE B CA 1
ATOM 4310 C C . ILE B 1 186 ? -8.312 -27.562 -19.719 1 98.88 186 ILE B C 1
ATOM 4312 O O . ILE B 1 186 ? -8.453 -26.422 -19.266 1 98.88 186 ILE B O 1
ATOM 4316 N N . ILE B 1 187 ? -7.508 -27.812 -20.75 1 98.94 187 ILE B N 1
ATOM 4317 C CA . ILE B 1 187 ? -6.773 -26.766 -21.453 1 98.94 187 ILE B CA 1
ATOM 4318 C C . ILE B 1 187 ? -7.719 -26 -22.375 1 98.94 187 ILE B C 1
ATOM 4320 O O . ILE B 1 187 ? -8.406 -26.594 -23.203 1 98.94 187 ILE B O 1
ATOM 4324 N N . VAL B 1 188 ? -7.777 -24.719 -22.234 1 98.88 188 VAL B N 1
ATOM 4325 C CA . VAL B 1 188 ? -8.508 -23.844 -23.141 1 98.88 188 VAL B CA 1
ATOM 4326 C C . VAL B 1 188 ? -7.535 -22.891 -23.828 1 98.88 188 VAL B C 1
ATOM 4328 O O . VAL B 1 188 ? -7.059 -21.922 -23.234 1 98.88 188 VAL B O 1
ATOM 4331 N N . PRO B 1 189 ? -7.25 -23.094 -25.109 1 98.88 189 PRO B N 1
ATOM 4332 C CA . PRO B 1 189 ? -6.34 -22.203 -25.828 1 98.88 189 PRO B CA 1
ATOM 4333 C C . PRO B 1 189 ? -6.895 -20.797 -25.984 1 98.88 189 PRO B C 1
ATOM 4335 O O . PRO B 1 189 ? -8.102 -20.625 -26.172 1 98.88 189 PRO B O 1
ATOM 4338 N N . SER B 1 190 ? -5.957 -19.859 -25.922 1 98.5 190 SER B N 1
ATOM 4339 C CA . SER B 1 190 ? -6.34 -18.484 -26.234 1 98.5 190 SER B CA 1
ATOM 4340 C C . SER B 1 190 ? -6.965 -18.391 -27.625 1 98.5 190 SER B C 1
ATOM 4342 O O . SER B 1 190 ? -6.504 -19.016 -28.562 1 98.5 190 SER B O 1
ATOM 4344 N N . GLY B 1 191 ? -8.055 -17.531 -27.703 1 97.69 191 GLY B N 1
ATOM 4345 C CA . GLY B 1 191 ? -8.711 -17.344 -28.984 1 97.69 191 GLY B CA 1
ATOM 4346 C C . GLY B 1 191 ? -9.867 -18.312 -29.203 1 97.69 191 GLY B C 1
ATOM 4347 O O . GLY B 1 191 ? -10.625 -18.156 -30.156 1 97.69 191 GLY B O 1
ATOM 4348 N N . THR B 1 192 ? -9.984 -19.344 -28.328 1 98.5 192 THR B N 1
ATOM 4349 C CA . THR B 1 192 ? -11.133 -20.234 -28.438 1 98.5 192 THR B CA 1
ATOM 4350 C C . THR B 1 192 ? -12.438 -19.438 -28.422 1 98.5 192 THR B C 1
ATOM 4352 O O . THR B 1 192 ? -12.617 -18.547 -27.594 1 98.5 192 THR B O 1
ATOM 4355 N N . ALA B 1 193 ? -13.344 -19.781 -29.375 1 98.44 193 ALA B N 1
ATOM 4356 C CA . ALA B 1 193 ? -14.641 -19.109 -29.406 1 98.44 193 ALA B CA 1
ATOM 4357 C C . ALA B 1 193 ? -15.383 -19.266 -28.078 1 98.44 193 ALA B C 1
ATOM 4359 O O . ALA B 1 193 ? -15.43 -20.359 -27.516 1 98.44 193 ALA B O 1
ATOM 4360 N N . GLY B 1 194 ? -15.945 -18.109 -27.625 1 98.62 194 GLY B N 1
ATOM 4361 C CA . GLY B 1 194 ? -16.672 -18.125 -26.359 1 98.62 194 GLY B CA 1
ATOM 4362 C C . GLY B 1 194 ? -15.797 -17.828 -25.156 1 98.62 194 GLY B C 1
ATOM 4363 O O . GLY B 1 194 ? -16.297 -17.594 -24.062 1 98.62 194 GLY B O 1
ATOM 4364 N N . PHE B 1 195 ? -14.508 -17.906 -25.344 1 98.69 195 PHE B N 1
ATOM 4365 C CA . PHE B 1 195 ? -13.555 -17.562 -24.297 1 98.69 195 PHE B CA 1
ATOM 4366 C C . PHE B 1 195 ? -13.219 -16.078 -24.328 1 98.69 195 PHE B C 1
ATOM 4368 O O . PHE B 1 195 ? -12.648 -15.586 -25.312 1 98.69 195 PHE B O 1
ATOM 4375 N N . THR B 1 196 ? -13.586 -15.359 -23.234 1 98.44 196 THR B N 1
ATOM 4376 C CA . THR B 1 196 ? -13.359 -13.922 -23.203 1 98.44 196 THR B CA 1
ATOM 4377 C C . THR B 1 196 ? -12.492 -13.547 -22 1 98.44 196 THR B C 1
ATOM 4379 O O . THR B 1 196 ? -12.703 -14.039 -20.891 1 98.44 196 THR B O 1
ATOM 4382 N N . VAL B 1 197 ? -11.531 -12.711 -22.25 1 98.5 197 VAL B N 1
ATOM 4383 C CA . VAL B 1 197 ? -10.68 -12.117 -21.234 1 98.5 197 VAL B CA 1
ATOM 4384 C C . VAL B 1 197 ? -11.156 -10.703 -20.922 1 98.5 197 VAL B C 1
ATOM 4386 O O . VAL B 1 197 ? -11.242 -9.852 -21.812 1 98.5 197 VAL B O 1
ATOM 4389 N N . SER B 1 198 ? -11.477 -10.445 -19.688 1 97.81 198 SER B N 1
ATOM 4390 C CA . SER B 1 198 ? -11.93 -9.125 -19.281 1 97.81 198 SER B CA 1
ATOM 4391 C C . SER B 1 198 ? -10.789 -8.109 -19.297 1 97.81 198 SER B C 1
ATOM 4393 O O . SER B 1 198 ? -9.641 -8.477 -19.547 1 97.81 198 SER B O 1
ATOM 4395 N N . GLU B 1 199 ? -11.18 -6.863 -19.109 1 96.69 199 GLU B N 1
ATOM 4396 C CA . GLU B 1 199 ? -10.164 -5.836 -18.906 1 96.69 199 GLU B CA 1
ATOM 4397 C C . GLU B 1 199 ? -9.258 -6.18 -17.734 1 96.69 199 GLU B C 1
ATOM 4399 O O . GLU B 1 199 ? -9.688 -6.84 -16.781 1 96.69 199 GLU B O 1
ATOM 4404 N N . LYS B 1 200 ? -8.07 -5.688 -17.844 1 96.75 200 LYS B N 1
ATOM 4405 C CA . LYS B 1 200 ? -7.109 -5.918 -16.766 1 96.75 200 LYS B CA 1
ATOM 4406 C C . LYS B 1 200 ? -7.613 -5.34 -15.453 1 96.75 200 LYS B C 1
ATOM 4408 O O . LYS B 1 200 ? -8.211 -4.262 -15.422 1 96.75 200 LYS B O 1
ATOM 4413 N N . TYR B 1 201 ? -7.359 -6.043 -14.359 1 96.5 201 TYR B N 1
ATOM 4414 C CA . TYR B 1 201 ? -7.703 -5.531 -13.031 1 96.5 201 TYR B CA 1
ATOM 4415 C C . TYR B 1 201 ? -6.906 -4.273 -12.711 1 96.5 201 TYR B C 1
ATOM 4417 O O . TYR B 1 201 ? -5.719 -4.184 -13.031 1 96.5 201 TYR B O 1
ATOM 4425 N N . SER B 1 202 ? -7.559 -3.252 -12.109 1 96.88 202 SER B N 1
ATOM 4426 C CA . SER B 1 202 ? -6.863 -2.178 -11.414 1 96.88 202 SER B CA 1
ATOM 4427 C C . SER B 1 202 ? -6.445 -2.609 -10.008 1 96.88 202 SER B C 1
ATOM 4429 O O . SER B 1 202 ? -7.289 -2.74 -9.117 1 96.88 202 SER B O 1
ATOM 4431 N N . LYS B 1 203 ? -5.129 -2.807 -9.805 1 97.62 203 LYS B N 1
ATOM 4432 C CA . LYS B 1 203 ? -4.641 -3.428 -8.578 1 97.62 203 LYS B CA 1
ATOM 4433 C C . LYS B 1 203 ? -3.818 -2.443 -7.754 1 97.62 203 LYS B C 1
ATOM 4435 O O . LYS B 1 203 ? -3.26 -1.485 -8.289 1 97.62 203 LYS B O 1
ATOM 4440 N N . VAL B 1 204 ? -3.678 -2.727 -6.488 1 97.5 204 VAL B N 1
ATOM 4441 C CA . VAL B 1 204 ? -2.844 -1.978 -5.555 1 97.5 204 VAL B CA 1
ATOM 4442 C C . VAL B 1 204 ? -1.379 -2.074 -5.977 1 97.5 204 VAL B C 1
ATOM 4444 O O . VAL B 1 204 ? -0.645 -1.085 -5.93 1 97.5 204 VAL B O 1
ATOM 4447 N N . GLY B 1 205 ? -0.978 -3.209 -6.336 1 97.81 205 GLY B N 1
ATOM 4448 C CA . GLY B 1 205 ? 0.385 -3.527 -6.734 1 97.81 205 GLY B CA 1
ATOM 4449 C C . GLY B 1 205 ? 0.455 -4.531 -7.867 1 97.81 205 GLY B C 1
ATOM 4450 O O . GLY B 1 205 ? -0.548 -4.797 -8.531 1 97.81 205 GLY B O 1
ATOM 4451 N N . TRP B 1 206 ? 1.74 -5.023 -8.117 1 98.12 206 TRP B N 1
ATOM 4452 C CA . TRP B 1 206 ? 1.947 -5.883 -9.281 1 98.12 206 TRP B CA 1
ATOM 4453 C C . TRP B 1 206 ? 1.413 -5.219 -10.547 1 98.12 206 TRP B C 1
ATOM 4455 O O . TRP B 1 206 ? 0.739 -5.863 -11.352 1 98.12 206 TRP B O 1
ATOM 4465 N N . SER B 1 207 ? 1.735 -3.965 -10.625 1 97.31 207 SER B N 1
ATOM 4466 C CA . SER B 1 207 ? 1.113 -3.162 -11.68 1 97.31 207 SER B CA 1
ATOM 4467 C C . SER B 1 207 ? 1.684 -3.506 -13.047 1 97.31 207 SER B C 1
ATOM 4469 O O . SER B 1 207 ? 1.062 -3.221 -14.078 1 97.31 207 SER B O 1
ATOM 4471 N N . ALA B 1 208 ? 2.848 -4.16 -13.07 1 98.12 208 ALA B N 1
ATOM 4472 C CA . ALA B 1 208 ? 3.443 -4.523 -14.352 1 98.12 208 ALA B CA 1
ATOM 4473 C C . ALA B 1 208 ? 3.162 -5.984 -14.688 1 98.12 208 ALA B C 1
ATOM 4475 O O . ALA B 1 208 ? 3.674 -6.508 -15.688 1 98.12 208 ALA B O 1
ATOM 4476 N N . SER B 1 209 ? 2.453 -6.684 -13.875 1 98.19 209 SER B N 1
ATOM 4477 C CA . SER B 1 209 ? 2.006 -8.047 -14.156 1 98.19 209 SER B CA 1
ATOM 4478 C C . SER B 1 209 ? 0.579 -8.055 -14.703 1 98.19 209 SER B C 1
ATOM 4480 O O . SER B 1 209 ? -0.2 -7.137 -14.422 1 98.19 209 SER B O 1
ATOM 4482 N N . ASP B 1 210 ? 0.25 -9.047 -15.43 1 98.38 210 ASP B N 1
ATOM 4483 C CA . ASP B 1 210 ? -1.035 -9.203 -16.109 1 98.38 210 ASP B CA 1
ATOM 4484 C C . ASP B 1 210 ? -1.982 -10.078 -15.281 1 98.38 210 ASP B C 1
ATOM 4486 O O . ASP B 1 210 ? -1.615 -11.172 -14.859 1 98.38 210 ASP B O 1
ATOM 4490 N N . THR B 1 211 ? -3.205 -9.641 -14.953 1 98.38 211 THR B N 1
ATOM 4491 C CA . THR B 1 211 ? -4.215 -10.398 -14.234 1 98.38 211 THR B CA 1
ATOM 4492 C C . THR B 1 211 ? -5.617 -10.023 -14.695 1 98.38 211 THR B C 1
ATOM 4494 O O . THR B 1 211 ? -5.934 -8.836 -14.828 1 98.38 211 THR B O 1
ATOM 4497 N N . HIS B 1 212 ? -6.488 -11.055 -14.922 1 98.38 212 HIS B N 1
ATOM 4498 C CA . HIS B 1 212 ? -7.801 -10.781 -15.492 1 98.38 212 HIS B CA 1
ATOM 4499 C C . HIS B 1 212 ? -8.867 -11.695 -14.898 1 98.38 212 HIS B C 1
ATOM 4501 O O . HIS B 1 212 ? -8.539 -12.719 -14.281 1 98.38 212 HIS B O 1
ATOM 4507 N N . GLU B 1 213 ? -10.102 -11.25 -15.078 1 98.06 213 GLU B N 1
ATOM 4508 C CA . GLU B 1 213 ? -11.25 -12.141 -15.016 1 98.06 213 GLU B CA 1
ATOM 4509 C C . GLU B 1 213 ? -11.5 -12.812 -16.375 1 98.06 213 GLU B C 1
ATOM 4511 O O . GLU B 1 213 ? -11.281 -12.203 -17.422 1 98.06 213 GLU B O 1
ATOM 4516 N N . LEU B 1 214 ? -11.953 -14.031 -16.297 1 98.75 214 LEU B N 1
ATOM 4517 C CA . LEU B 1 214 ? -12.211 -14.797 -17.516 1 98.75 214 LEU B CA 1
ATOM 4518 C C . LEU B 1 214 ? -13.664 -15.258 -17.562 1 98.75 214 LEU B C 1
ATOM 4520 O O . LEU B 1 214 ? -14.258 -15.57 -16.531 1 98.75 214 LEU B O 1
ATOM 4524 N N . PHE B 1 215 ? -14.156 -15.367 -18.781 1 98.75 215 PHE B N 1
ATOM 4525 C CA . PHE B 1 215 ? -15.508 -15.867 -19 1 98.75 215 PHE B CA 1
ATOM 4526 C C . PHE B 1 215 ? -15.523 -16.938 -20.094 1 98.75 215 PHE B C 1
ATOM 4528 O O . PHE B 1 215 ? -14.82 -16.812 -21.094 1 98.75 215 PHE B O 1
ATOM 4535 N N . PHE B 1 216 ? -16.297 -17.906 -19.844 1 98.81 216 PHE B N 1
ATOM 4536 C CA . PHE B 1 216 ? -16.531 -18.984 -20.797 1 98.81 216 PHE B CA 1
ATOM 4537 C C . PHE B 1 216 ? -18.031 -19.109 -21.109 1 98.81 216 PHE B C 1
ATOM 4539 O O . PHE B 1 216 ? -18.828 -19.359 -20.219 1 98.81 216 PHE B O 1
ATOM 4546 N N . ASP B 1 217 ? -18.328 -18.938 -22.312 1 98.75 217 ASP B N 1
ATOM 4547 C CA . ASP B 1 217 ? -19.703 -19.062 -22.812 1 98.75 217 ASP B CA 1
ATOM 4548 C C . ASP B 1 217 ? -19.781 -20.062 -23.953 1 98.75 217 ASP B C 1
ATOM 4550 O O . ASP B 1 217 ? -19.531 -19.719 -25.109 1 98.75 217 ASP B O 1
ATOM 4554 N N . ASP B 1 218 ? -20.172 -21.219 -23.672 1 98.44 218 ASP B N 1
ATOM 4555 C CA . ASP B 1 218 ? -20.234 -22.344 -24.594 1 98.44 218 ASP B CA 1
ATOM 4556 C C . ASP B 1 218 ? -18.906 -22.516 -25.359 1 98.44 218 ASP B C 1
ATOM 4558 O O . ASP B 1 218 ? -18.906 -22.641 -26.578 1 98.44 218 ASP B O 1
ATOM 4562 N N . CYS B 1 219 ? -17.844 -22.422 -24.609 1 98.25 219 CYS B N 1
ATOM 4563 C CA . CYS B 1 219 ? -16.516 -22.641 -25.172 1 98.25 219 CYS B CA 1
ATOM 4564 C C . CYS B 1 219 ? -16.312 -24.125 -25.5 1 98.25 219 CYS B C 1
ATOM 4566 O O . CYS B 1 219 ? -16.484 -24.984 -24.625 1 98.25 219 CYS B O 1
ATOM 4568 N N . ARG B 1 220 ? -15.883 -24.375 -26.703 1 98.44 220 ARG B N 1
ATOM 4569 C CA . ARG B 1 220 ? -15.727 -25.766 -27.125 1 98.44 220 ARG B CA 1
ATOM 4570 C C . ARG B 1 220 ? -14.258 -26.094 -27.391 1 98.44 220 ARG B C 1
ATOM 4572 O O . ARG B 1 220 ? -13.578 -25.375 -28.125 1 98.44 220 ARG B O 1
ATOM 4579 N N . VAL B 1 221 ? -13.812 -27.109 -26.766 1 98.81 221 VAL B N 1
ATOM 4580 C CA . VAL B 1 221 ? -12.469 -27.625 -27 1 98.81 221 VAL B CA 1
ATOM 4581 C C . VAL B 1 221 ? -12.508 -29.141 -27.109 1 98.81 221 VAL B C 1
ATOM 4583 O O . VAL B 1 221 ? -13.383 -29.797 -26.531 1 98.81 221 VAL B O 1
ATOM 4586 N N . PRO B 1 222 ? -11.562 -29.734 -27.766 1 98.62 222 PRO B N 1
ATOM 4587 C CA . PRO B 1 222 ? -11.57 -31.188 -27.953 1 98.62 222 PRO B CA 1
ATOM 4588 C C . PRO B 1 222 ? -11.469 -31.953 -26.641 1 98.62 222 PRO B C 1
ATOM 4590 O O . PRO B 1 222 ? -10.836 -31.469 -25.688 1 98.62 222 PRO B O 1
ATOM 4593 N N . GLU B 1 223 ? -11.969 -33.156 -26.594 1 98.44 223 GLU B N 1
ATOM 4594 C CA . GLU B 1 223 ? -11.906 -34.031 -25.438 1 98.44 223 GLU B CA 1
ATOM 4595 C C . GLU B 1 223 ? -10.461 -34.281 -25 1 98.44 223 GLU B C 1
ATOM 4597 O O . GLU B 1 223 ? -10.188 -34.406 -23.812 1 98.44 223 GLU B O 1
ATOM 4602 N N . ALA B 1 224 ? -9.555 -34.25 -25.969 1 98.31 224 ALA B N 1
ATOM 4603 C CA . ALA B 1 224 ? -8.141 -34.531 -25.719 1 98.31 224 ALA B CA 1
ATOM 4604 C C . ALA B 1 224 ? -7.5 -33.438 -24.891 1 98.31 224 ALA B C 1
ATOM 4606 O O . ALA B 1 224 ? -6.391 -33.594 -24.391 1 98.31 224 ALA B O 1
ATOM 4607 N N . ASN B 1 225 ? -8.281 -32.344 -24.625 1 98.81 225 ASN B N 1
ATOM 4608 C CA . ASN B 1 225 ? -7.75 -31.234 -23.859 1 98.81 225 ASN B CA 1
ATOM 4609 C C . ASN B 1 225 ? -7.828 -31.5 -22.359 1 98.81 225 ASN B C 1
ATOM 4611 O O . ASN B 1 225 ? -7.297 -30.719 -21.562 1 98.81 225 ASN B O 1
ATOM 4615 N N . LEU B 1 226 ? -8.422 -32.562 -21.969 1 98.75 226 LEU B N 1
ATOM 4616 C CA . LEU B 1 226 ? -8.406 -32.969 -20.578 1 98.75 226 LEU B CA 1
ATOM 4617 C C . LEU B 1 226 ? -6.98 -33.219 -20.094 1 98.75 226 LEU B C 1
ATOM 4619 O O . LEU B 1 226 ? -6.211 -33.906 -20.766 1 98.75 226 LEU B O 1
ATOM 4623 N N . VAL B 1 227 ? -6.609 -32.594 -19.062 1 98.75 227 VAL B N 1
ATOM 4624 C CA . VAL B 1 227 ? -5.289 -32.781 -18.484 1 98.75 227 VAL B CA 1
ATOM 4625 C C . VAL B 1 227 ? -5.379 -33.812 -17.344 1 98.75 227 VAL B C 1
ATOM 4627 O O . VAL B 1 227 ? -6.09 -33.562 -16.359 1 98.75 227 VAL B O 1
ATOM 4630 N N . GLY B 1 228 ? -4.621 -34.844 -17.438 1 98.12 228 GLY B N 1
ATOM 4631 C CA . GLY B 1 228 ? -4.68 -35.875 -16.406 1 98.12 228 GL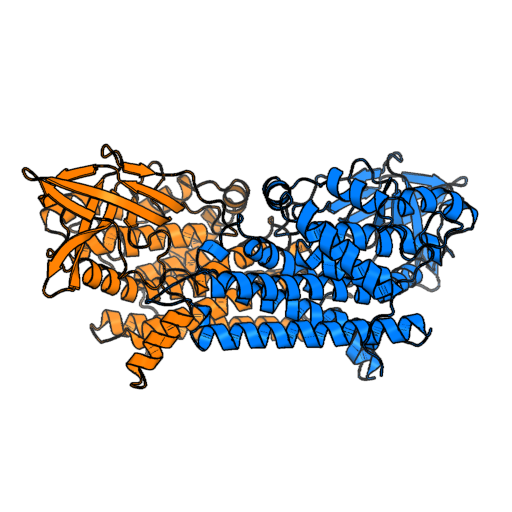Y B CA 1
ATOM 4632 C C . GLY B 1 228 ? -5.965 -36.688 -16.453 1 98.12 228 GLY B C 1
ATOM 4633 O O . GLY B 1 228 ? -6.469 -37 -17.531 1 98.12 228 GLY B O 1
ATOM 4634 N N . GLU B 1 229 ? -6.414 -37.094 -15.227 1 97.06 229 GLU B N 1
ATOM 4635 C CA . GLU B 1 229 ? -7.578 -37.969 -15.117 1 97.06 229 GLU B CA 1
ATOM 4636 C C . GLU B 1 229 ? -8.844 -37.156 -14.82 1 97.06 229 GLU B C 1
ATOM 4638 O O . GLU B 1 229 ? -8.828 -36.25 -13.992 1 97.06 229 GLU B O 1
ATOM 4643 N N . ARG B 1 230 ? -9.883 -37.531 -15.625 1 96.94 230 ARG B N 1
ATOM 4644 C CA . ARG B 1 230 ? -11.172 -36.938 -15.344 1 96.94 230 ARG B CA 1
ATOM 4645 C C . ARG B 1 230 ? -11.547 -37.062 -13.875 1 96.94 230 ARG B C 1
ATOM 4647 O O . ARG B 1 230 ? -11.398 -38.156 -13.289 1 96.94 230 ARG B O 1
ATOM 4654 N N . GLY B 1 231 ? -11.945 -35.969 -13.266 1 96.56 231 GLY B N 1
ATOM 4655 C CA . GLY B 1 231 ? -12.375 -35.969 -11.875 1 96.56 231 GLY B CA 1
ATOM 4656 C C . GLY B 1 231 ? -11.234 -35.75 -10.898 1 96.56 231 GLY B C 1
ATOM 4657 O O . GLY B 1 231 ? -11.461 -35.594 -9.695 1 96.56 231 GLY B O 1
ATOM 4658 N N . ARG B 1 232 ? -10.031 -35.594 -11.422 1 97.25 232 ARG B N 1
ATOM 4659 C CA . ARG B 1 232 ? -8.883 -35.438 -10.531 1 97.25 232 ARG B CA 1
ATOM 4660 C C . ARG B 1 232 ? -8.273 -34.062 -10.656 1 97.25 232 ARG B C 1
ATOM 4662 O O . ARG B 1 232 ? -7.234 -33.781 -10.055 1 97.25 232 ARG B O 1
ATOM 4669 N N . GLY B 1 233 ? -8.938 -33.219 -11.43 1 97.06 233 GLY B N 1
ATOM 4670 C CA . GLY B 1 233 ? -8.398 -31.891 -11.711 1 97.06 233 GLY B CA 1
ATOM 4671 C C . GLY B 1 233 ? -8.141 -31.078 -10.469 1 97.06 233 GLY B C 1
ATOM 4672 O O . GLY B 1 233 ? -7.117 -30.391 -10.359 1 97.06 233 GLY B O 1
ATOM 4673 N N . TYR B 1 234 ? -9.062 -31.125 -9.523 1 95.38 234 TYR B N 1
ATOM 4674 C CA . TYR B 1 234 ? -8.914 -30.359 -8.297 1 95.38 234 TYR B CA 1
ATOM 4675 C C . TYR B 1 234 ? -7.707 -30.828 -7.496 1 95.38 234 TYR B C 1
ATOM 4677 O O . TYR B 1 234 ? -6.887 -30.031 -7.059 1 95.38 234 TYR B O 1
ATOM 4685 N N . ALA B 1 235 ? -7.574 -32.094 -7.289 1 95.75 235 ALA B N 1
ATOM 4686 C CA . ALA B 1 235 ? -6.438 -32.656 -6.574 1 95.75 235 ALA B CA 1
ATOM 4687 C C . ALA B 1 235 ? -5.125 -32.344 -7.281 1 95.75 235 ALA B C 1
ATOM 4689 O O . ALA B 1 235 ? -4.113 -32.062 -6.629 1 95.75 235 ALA B O 1
ATOM 4690 N N . GLN B 1 236 ? -5.129 -32.406 -8.609 1 97.06 236 GLN B N 1
ATOM 4691 C CA . GLN B 1 236 ? -3.955 -32.094 -9.406 1 97.06 236 GLN B CA 1
ATOM 4692 C C . GLN B 1 236 ? -3.525 -30.641 -9.172 1 97.06 236 GLN B C 1
ATOM 4694 O O . GLN B 1 236 ? -2.344 -30.359 -8.945 1 97.06 236 GLN B O 1
ATOM 4699 N N . PHE B 1 237 ? -4.512 -29.719 -9.195 1 96.31 237 PHE B N 1
ATOM 4700 C CA . PHE B 1 237 ? -4.219 -28.297 -9 1 96.31 237 PHE B CA 1
ATOM 4701 C C . PHE B 1 237 ? -3.689 -28.047 -7.598 1 96.31 237 PHE B C 1
ATOM 4703 O O . PHE B 1 237 ? -2.75 -27.266 -7.414 1 96.31 237 PHE B O 1
ATOM 4710 N N . LEU B 1 238 ? -4.234 -28.688 -6.57 1 94 238 LEU B N 1
ATOM 4711 C CA . LEU B 1 238 ? -3.766 -28.5 -5.199 1 94 238 LEU B CA 1
ATOM 4712 C C . LEU B 1 238 ? -2.312 -28.953 -5.062 1 94 238 LEU B C 1
ATOM 4714 O O . LEU B 1 238 ? -1.535 -28.328 -4.332 1 94 238 LEU B O 1
ATOM 4718 N N . SER B 1 239 ? -1.999 -30.031 -5.785 1 95.25 239 SER B N 1
ATOM 4719 C CA . SER B 1 239 ? -0.619 -30.5 -5.75 1 95.25 239 SER B CA 1
ATOM 4720 C C . SER B 1 239 ? 0.33 -29.484 -6.375 1 95.25 239 SER B C 1
ATOM 4722 O O . SER B 1 239 ? 1.446 -29.297 -5.891 1 95.25 239 SER B O 1
ATOM 4724 N N . ILE B 1 240 ? -0.075 -28.828 -7.426 1 96.5 240 ILE B N 1
ATOM 4725 C CA . ILE B 1 240 ? 0.704 -27.781 -8.07 1 96.5 240 ILE B CA 1
ATOM 4726 C C . ILE B 1 240 ? 0.925 -26.625 -7.094 1 96.5 240 ILE B C 1
ATOM 4728 O O . ILE B 1 240 ? 2.025 -26.078 -7.012 1 96.5 240 ILE B O 1
ATOM 4732 N N . LEU B 1 241 ? -0.09 -26.297 -6.336 1 95.56 241 LEU B N 1
ATOM 4733 C CA . LEU B 1 241 ? -0.019 -25.172 -5.398 1 95.56 241 LEU B CA 1
ATOM 4734 C C . LEU B 1 241 ? 0.914 -25.5 -4.234 1 95.56 241 LEU B C 1
ATOM 4736 O O . LEU B 1 241 ? 1.493 -24.594 -3.627 1 95.56 241 LEU B O 1
ATOM 4740 N N . ASP B 1 242 ? 1.112 -26.734 -3.906 1 94.25 242 ASP B N 1
ATOM 4741 C CA . ASP B 1 242 ? 2.062 -27.109 -2.867 1 94.25 242 ASP B CA 1
ATOM 4742 C C . ASP B 1 242 ? 3.486 -26.719 -3.256 1 94.25 242 ASP B C 1
ATOM 4744 O O . ASP B 1 242 ? 4.211 -26.125 -2.457 1 94.25 242 ASP B O 1
ATOM 4748 N N . GLU B 1 243 ? 3.84 -27.062 -4.453 1 95.12 243 GLU B N 1
ATOM 4749 C CA . GLU B 1 243 ? 5.145 -26.656 -4.961 1 95.12 243 GLU B CA 1
ATOM 4750 C C . GLU B 1 243 ? 5.211 -25.125 -5.117 1 95.12 243 GLU B C 1
ATOM 4752 O O . GLU B 1 243 ? 6.234 -24.516 -4.812 1 95.12 243 GLU B O 1
ATOM 4757 N N . GLY B 1 244 ? 4.117 -24.594 -5.551 1 96.75 244 GLY B N 1
ATOM 4758 C CA . GLY B 1 244 ? 4.016 -23.156 -5.773 1 96.75 244 GLY B CA 1
ATOM 4759 C C . GLY B 1 244 ? 4.254 -22.344 -4.516 1 96.75 244 GLY B C 1
ATOM 4760 O O . GLY B 1 244 ? 4.805 -21.234 -4.582 1 96.75 244 GLY B O 1
ATOM 4761 N N . ARG B 1 245 ? 3.891 -22.922 -3.379 1 97.75 245 ARG B N 1
ATOM 4762 C CA . ARG B 1 245 ? 4.082 -22.234 -2.105 1 97.75 245 ARG B CA 1
ATOM 4763 C C . ARG B 1 245 ? 5.559 -21.984 -1.838 1 97.75 245 ARG B C 1
ATOM 4765 O O . ARG B 1 245 ? 5.926 -20.938 -1.296 1 97.75 245 ARG B O 1
ATOM 4772 N N . ILE B 1 246 ? 6.402 -22.906 -2.219 1 98.19 246 ILE B N 1
ATOM 4773 C CA . ILE B 1 246 ? 7.84 -22.703 -2.061 1 98.19 246 ILE B CA 1
ATOM 4774 C C . ILE B 1 246 ? 8.32 -21.609 -2.994 1 98.19 246 ILE B C 1
ATOM 4776 O O . ILE B 1 246 ? 9.125 -20.766 -2.604 1 98.19 246 ILE B O 1
ATOM 4780 N N . ALA B 1 247 ? 7.797 -21.594 -4.164 1 98.62 247 ALA B N 1
ATOM 4781 C CA . ALA B 1 247 ? 8.156 -20.578 -5.145 1 98.62 247 ALA B CA 1
ATOM 4782 C C . ALA B 1 247 ? 7.719 -19.188 -4.684 1 98.62 247 ALA B C 1
ATOM 4784 O O . ALA B 1 247 ? 8.469 -18.219 -4.809 1 98.62 247 ALA B O 1
ATOM 4785 N N . ILE B 1 248 ? 6.523 -19.078 -4.18 1 98.81 248 ILE B N 1
ATOM 4786 C CA . ILE B 1 248 ? 6.012 -17.797 -3.691 1 98.81 248 ILE B CA 1
ATOM 4787 C C . ILE B 1 248 ? 6.824 -17.344 -2.475 1 98.81 248 ILE B C 1
ATOM 4789 O O . ILE B 1 248 ? 7.066 -16.156 -2.287 1 98.81 248 ILE B O 1
ATOM 4793 N N . ALA B 1 249 ? 7.207 -18.312 -1.632 1 98.88 249 ALA B N 1
ATOM 4794 C CA . ALA B 1 249 ? 8.086 -18 -0.511 1 98.88 249 ALA B CA 1
ATOM 4795 C C . ALA B 1 249 ? 9.398 -17.391 -1 1 98.88 249 ALA B C 1
ATOM 4797 O O . ALA B 1 249 ? 9.867 -16.391 -0.461 1 98.88 249 ALA B O 1
ATOM 4798 N N . ALA B 1 250 ? 9.969 -18 -2 1 98.88 250 ALA B N 1
ATOM 4799 C CA . ALA B 1 250 ? 11.211 -17.5 -2.572 1 98.88 250 ALA B CA 1
ATOM 4800 C C . ALA B 1 250 ? 11.031 -16.078 -3.109 1 98.88 250 ALA B C 1
ATOM 4802 O O . ALA B 1 250 ? 11.867 -15.203 -2.863 1 98.88 250 ALA B O 1
ATOM 4803 N N . LEU B 1 251 ? 9.969 -15.875 -3.834 1 98.94 251 LEU B N 1
ATOM 4804 C CA . LEU B 1 251 ? 9.633 -14.555 -4.344 1 98.94 251 LEU B CA 1
ATOM 4805 C C . LEU B 1 251 ? 9.508 -13.547 -3.205 1 98.94 251 LEU B C 1
ATOM 4807 O O . LEU B 1 251 ? 10.047 -12.445 -3.281 1 98.94 251 LEU B O 1
ATOM 4811 N N . SER B 1 252 ? 8.836 -13.938 -2.131 1 98.94 252 SER B N 1
ATOM 4812 C CA . SER B 1 252 ? 8.641 -13.086 -0.962 1 98.94 252 SER B CA 1
ATOM 4813 C C . SER B 1 252 ? 9.969 -12.742 -0.301 1 98.94 252 SER B C 1
ATOM 4815 O O . SER B 1 252 ? 10.172 -11.602 0.139 1 98.94 252 SER B O 1
ATOM 4817 N N . VAL B 1 253 ? 10.844 -13.727 -0.222 1 98.88 253 VAL B N 1
ATOM 4818 C CA . VAL B 1 253 ? 12.172 -13.492 0.333 1 98.88 253 VAL B CA 1
ATOM 4819 C C . VAL B 1 253 ? 12.922 -12.477 -0.525 1 98.88 253 VAL B C 1
ATOM 4821 O O . VAL B 1 253 ? 13.625 -11.617 -0.001 1 98.88 253 VAL B O 1
ATOM 4824 N N . GLY B 1 254 ? 12.797 -12.609 -1.802 1 98.94 254 GLY B N 1
ATOM 4825 C CA . GLY B 1 254 ? 13.414 -11.633 -2.686 1 98.94 254 GLY B CA 1
ATOM 4826 C C . GLY B 1 254 ? 12.977 -10.211 -2.4 1 98.94 254 GLY B C 1
ATOM 4827 O O . GLY B 1 254 ? 13.812 -9.312 -2.273 1 98.94 254 GLY B O 1
ATOM 4828 N N . LEU B 1 255 ? 11.672 -10.023 -2.324 1 98.94 255 LEU B N 1
ATOM 4829 C CA . LEU B 1 255 ? 11.156 -8.695 -2.006 1 98.94 255 LEU B CA 1
ATOM 4830 C C . LEU B 1 255 ? 11.68 -8.211 -0.661 1 98.94 255 LEU B C 1
ATOM 4832 O O . LEU B 1 255 ? 12.133 -7.07 -0.54 1 98.94 255 LEU B O 1
ATOM 4836 N N . ALA B 1 256 ? 11.656 -9.102 0.348 1 98.94 256 ALA B N 1
ATOM 4837 C CA . ALA B 1 256 ? 12.156 -8.75 1.671 1 98.94 256 ALA B CA 1
ATOM 4838 C C . ALA B 1 256 ? 13.625 -8.344 1.606 1 98.94 256 ALA B C 1
ATOM 4840 O O . ALA B 1 256 ? 14.031 -7.363 2.238 1 98.94 256 ALA B O 1
ATOM 4841 N N . GLN B 1 257 ? 14.375 -9.086 0.863 1 98.88 257 GLN B N 1
ATOM 4842 C CA . GLN B 1 257 ? 15.797 -8.797 0.714 1 98.88 257 GLN B CA 1
ATOM 4843 C C . GLN B 1 257 ? 16.016 -7.484 -0.032 1 98.88 257 GLN B C 1
ATOM 4845 O O . GLN B 1 257 ? 16.938 -6.727 0.293 1 98.88 257 GLN B O 1
ATOM 4850 N N . GLY B 1 258 ? 15.25 -7.254 -1.075 1 98.88 258 GLY B N 1
ATOM 4851 C CA . GLY B 1 258 ? 15.312 -5.965 -1.749 1 98.88 258 GLY B CA 1
ATOM 4852 C C . GLY B 1 258 ? 15.117 -4.789 -0.812 1 98.88 258 GLY B C 1
ATOM 4853 O O . GLY B 1 258 ? 15.789 -3.768 -0.937 1 98.88 258 GLY B O 1
ATOM 4854 N N . CYS B 1 259 ? 14.219 -4.898 0.101 1 98.94 259 CYS B N 1
ATOM 4855 C CA . CYS B 1 259 ? 13.984 -3.869 1.11 1 98.94 259 CYS B CA 1
ATOM 4856 C C . CYS B 1 259 ? 15.234 -3.629 1.941 1 98.94 259 CYS B C 1
ATOM 4858 O O . CYS B 1 259 ? 15.594 -2.48 2.221 1 98.94 259 CYS B O 1
ATOM 4860 N N . VAL B 1 260 ? 15.875 -4.73 2.346 1 98.88 260 VAL B N 1
ATOM 4861 C CA . VAL B 1 260 ? 17.109 -4.613 3.111 1 98.88 260 VAL B CA 1
ATOM 4862 C C . VAL B 1 260 ? 18.156 -3.869 2.291 1 98.88 260 VAL B C 1
ATOM 4864 O O . VAL B 1 260 ? 18.766 -2.908 2.771 1 98.88 260 VAL B O 1
ATOM 4867 N N . ASP B 1 261 ? 18.328 -4.297 1.081 1 98.69 261 ASP B N 1
ATOM 4868 C CA . ASP B 1 261 ? 19.359 -3.74 0.208 1 98.69 261 ASP B CA 1
ATOM 4869 C C . ASP B 1 261 ? 19.156 -2.24 0.007 1 98.69 261 ASP B C 1
ATOM 4871 O O . ASP B 1 261 ? 20.094 -1.454 0.174 1 98.69 261 ASP B O 1
ATOM 4875 N N . GLU B 1 262 ? 17.984 -1.855 -0.355 1 98.69 262 GLU B N 1
ATOM 4876 C CA . GLU B 1 262 ? 17.672 -0.446 -0.584 1 98.69 262 GLU B CA 1
ATOM 4877 C C . GLU B 1 262 ? 17.844 0.37 0.694 1 98.69 262 GLU B C 1
ATOM 4879 O O . GLU B 1 262 ? 18.312 1.51 0.651 1 98.69 262 GLU B O 1
ATOM 4884 N N . SER B 1 263 ? 17.438 -0.181 1.792 1 98.81 263 SER B N 1
ATOM 4885 C CA . SER B 1 263 ? 17.516 0.53 3.064 1 98.81 263 SER B CA 1
ATOM 4886 C C . SER B 1 263 ? 18.969 0.772 3.463 1 98.81 263 SER B C 1
ATOM 4888 O O . SER B 1 263 ? 19.312 1.846 3.963 1 98.81 263 SER B O 1
ATOM 4890 N N . ILE B 1 264 ? 19.781 -0.25 3.275 1 98.62 264 ILE B N 1
ATOM 4891 C CA . ILE B 1 264 ? 21.203 -0.099 3.572 1 98.62 264 ILE B CA 1
ATOM 4892 C C . ILE B 1 264 ? 21.812 0.994 2.691 1 98.62 264 ILE B C 1
ATOM 4894 O O . ILE B 1 264 ? 22.5 1.885 3.184 1 98.62 264 ILE B O 1
ATOM 4898 N N . ARG B 1 265 ? 21.578 0.926 1.396 1 98.06 265 ARG B N 1
ATOM 4899 C CA . ARG B 1 265 ? 22.078 1.932 0.467 1 98.06 265 ARG B CA 1
ATOM 4900 C C . ARG B 1 265 ? 21.641 3.332 0.883 1 98.06 265 ARG B C 1
ATOM 4902 O O . ARG B 1 265 ? 22.469 4.234 1.014 1 98.06 265 ARG B O 1
ATOM 4909 N N . TYR B 1 266 ? 20.391 3.518 1.141 1 98 266 TYR B N 1
ATOM 4910 C CA . TYR B 1 266 ? 19.828 4.82 1.463 1 98 266 TYR B CA 1
ATOM 4911 C C . TYR B 1 266 ? 20.359 5.336 2.795 1 98 266 TYR B C 1
ATOM 4913 O O . TYR B 1 266 ? 20.656 6.523 2.936 1 98 266 TYR B O 1
ATOM 4921 N N . ALA B 1 267 ? 20.453 4.457 3.773 1 97.88 267 ALA B N 1
ATOM 4922 C CA . ALA B 1 267 ? 20.906 4.832 5.113 1 97.88 267 ALA B CA 1
ATOM 4923 C C . ALA B 1 267 ? 22.344 5.336 5.09 1 97.88 267 ALA B C 1
ATOM 4925 O O . ALA B 1 267 ? 22.734 6.148 5.926 1 97.88 267 ALA B O 1
ATOM 4926 N N . ARG B 1 268 ? 23.094 4.836 4.121 1 97.44 268 ARG B N 1
ATOM 4927 C CA . ARG B 1 268 ? 24.484 5.262 3.982 1 97.44 268 ARG B CA 1
ATOM 4928 C C . ARG B 1 268 ? 24.578 6.629 3.307 1 97.44 268 ARG B C 1
ATOM 4930 O O . ARG B 1 268 ? 25.5 7.402 3.584 1 97.44 268 ARG B O 1
ATOM 4937 N N . GLU B 1 269 ? 23.609 6.965 2.5 1 95.81 269 GLU B N 1
ATOM 4938 C CA . GLU B 1 269 ? 23.672 8.148 1.644 1 95.81 269 GLU B CA 1
ATOM 4939 C C . GLU B 1 269 ? 22.906 9.312 2.254 1 95.81 269 GLU B C 1
ATOM 4941 O O . GLU B 1 269 ? 23.344 10.461 2.18 1 95.81 269 GLU B O 1
ATOM 4946 N N . ARG B 1 270 ? 21.797 9.062 2.809 1 95.94 270 ARG B N 1
ATOM 4947 C CA . ARG B 1 270 ? 20.906 10.094 3.344 1 95.94 270 ARG B CA 1
ATOM 4948 C C . ARG B 1 270 ? 21.469 10.672 4.641 1 95.94 270 ARG B C 1
ATOM 4950 O O . ARG B 1 270 ? 21.812 9.93 5.559 1 95.94 270 ARG B O 1
ATOM 4957 N N . GLU B 1 271 ? 21.562 11.992 4.684 1 95.06 271 GLU B N 1
ATOM 4958 C CA . GLU B 1 271 ? 22.016 12.648 5.902 1 95.06 271 GLU B CA 1
ATOM 4959 C C . GLU B 1 271 ? 20.875 13.438 6.559 1 95.06 271 GLU B C 1
ATOM 4961 O O . GLU B 1 271 ? 20.031 14.016 5.871 1 95.06 271 GLU B O 1
ATOM 4966 N N . ALA B 1 272 ? 20.797 13.406 7.836 1 92.69 272 ALA B N 1
ATOM 4967 C CA . ALA B 1 272 ? 19.922 14.211 8.688 1 92.69 272 ALA B CA 1
ATOM 4968 C C . ALA B 1 272 ? 20.578 14.469 10.047 1 92.69 272 ALA B C 1
ATOM 4970 O O . ALA B 1 272 ? 21.25 13.594 10.594 1 92.69 272 ALA B O 1
ATOM 4971 N N . PHE B 1 273 ? 20.344 15.703 10.555 1 93.38 273 PHE B N 1
ATOM 4972 C CA . PHE B 1 273 ? 20.875 16.109 11.852 1 93.38 273 PHE B CA 1
ATOM 4973 C C . PHE B 1 273 ? 22.391 15.953 11.883 1 93.38 273 PHE B C 1
ATOM 4975 O O . PHE B 1 273 ? 22.953 15.508 12.883 1 93.38 273 PHE B O 1
ATOM 4982 N N . GLY B 1 274 ? 23.047 16.109 10.734 1 91.88 274 GLY B N 1
ATOM 4983 C CA . GLY B 1 274 ? 24.484 16.312 10.672 1 91.88 274 GLY B CA 1
ATOM 4984 C C . GLY B 1 274 ? 25.25 15.047 10.344 1 91.88 274 GLY B C 1
ATOM 4985 O O . GLY B 1 274 ? 26.484 15.055 10.273 1 91.88 274 GLY B O 1
ATOM 4986 N N . GLN B 1 275 ? 24.516 13.93 10.156 1 95.25 275 GLN B N 1
ATOM 4987 C CA . GLN B 1 275 ? 25.203 12.688 9.828 1 95.25 275 GLN B CA 1
ATOM 4988 C C . GLN B 1 275 ? 24.312 11.766 8.992 1 95.25 275 GLN B C 1
ATOM 4990 O O . GLN B 1 275 ? 23.125 12.016 8.852 1 95.25 275 GLN B O 1
ATOM 4995 N N . ALA B 1 276 ? 25.031 10.766 8.422 1 96.75 276 ALA B N 1
ATOM 4996 C CA . ALA B 1 276 ? 24.266 9.75 7.715 1 96.75 276 ALA B CA 1
ATOM 4997 C C . ALA B 1 276 ? 23.234 9.086 8.641 1 96.75 276 ALA B C 1
ATOM 4999 O O . ALA B 1 276 ? 23.547 8.797 9.797 1 96.75 276 ALA B O 1
ATOM 5000 N N . ILE B 1 277 ? 22.062 8.805 8.156 1 97.19 277 ILE B N 1
ATOM 5001 C CA . ILE B 1 277 ? 21 8.336 9.047 1 97.19 277 ILE B CA 1
ATOM 5002 C C . ILE B 1 277 ? 21.328 6.926 9.531 1 97.19 277 ILE B C 1
ATOM 5004 O O . ILE B 1 277 ? 20.828 6.488 10.57 1 97.19 277 ILE B O 1
ATOM 5008 N N . GLY B 1 278 ? 22.234 6.164 8.82 1 97.56 278 GLY B N 1
ATOM 5009 C CA . GLY B 1 278 ? 22.641 4.832 9.242 1 97.56 278 GLY B CA 1
ATOM 5010 C C . GLY B 1 278 ? 23.406 4.824 10.547 1 97.56 278 GLY B C 1
ATOM 5011 O O . GLY B 1 278 ? 23.578 3.773 11.164 1 97.56 278 GLY B O 1
ATOM 5012 N N . ARG B 1 279 ? 23.828 5.953 11.023 1 97.25 279 ARG B N 1
ATOM 5013 C CA . ARG B 1 279 ? 24.594 6.055 12.258 1 97.25 279 ARG B CA 1
ATOM 5014 C C . ARG B 1 279 ? 23.672 6.09 13.469 1 97.25 279 ARG B C 1
ATOM 5016 O O . ARG B 1 279 ? 24.109 5.906 14.602 1 97.25 279 ARG B O 1
ATOM 5023 N N . TYR B 1 280 ? 22.391 6.301 13.297 1 96.75 280 TYR B N 1
ATOM 5024 C CA . TYR B 1 280 ? 21.438 6.32 14.406 1 96.75 280 TYR B CA 1
ATOM 5025 C C . TYR B 1 280 ? 20.984 4.91 14.766 1 96.75 280 TYR B C 1
ATOM 5027 O O . TYR B 1 280 ? 20.656 4.117 13.883 1 96.75 280 TYR B O 1
ATOM 5035 N N . GLN B 1 281 ? 20.875 4.582 16.062 1 96.25 281 GLN B N 1
ATOM 5036 C CA . GLN B 1 281 ? 20.531 3.252 16.547 1 96.25 281 GLN B CA 1
ATOM 5037 C C . GLN B 1 281 ? 19.156 2.818 16.062 1 96.25 281 GLN B C 1
ATOM 5039 O O . GLN B 1 281 ? 18.938 1.645 15.75 1 96.25 281 GLN B O 1
ATOM 5044 N N . ALA B 1 282 ? 18.25 3.75 16 1 96.38 282 ALA B N 1
ATOM 5045 C CA . ALA B 1 282 ? 16.891 3.424 15.578 1 96.38 282 ALA B CA 1
ATOM 5046 C C . ALA B 1 282 ? 16.891 2.842 14.164 1 96.38 282 ALA B C 1
ATOM 5048 O O . ALA B 1 282 ? 16.125 1.915 13.867 1 96.38 282 ALA B O 1
ATOM 5049 N N . ILE B 1 283 ? 17.719 3.404 13.297 1 97.88 283 ILE B N 1
ATOM 5050 C CA . ILE B 1 283 ? 17.828 2.938 11.922 1 97.88 283 ILE B CA 1
ATOM 5051 C C . ILE B 1 283 ? 18.594 1.618 11.875 1 97.88 283 ILE B C 1
ATOM 5053 O O . ILE B 1 283 ? 18.203 0.688 11.172 1 97.88 283 ILE B O 1
ATOM 5057 N N . GLN B 1 284 ? 19.656 1.478 12.648 1 97.81 284 GLN B N 1
ATOM 5058 C CA . GLN B 1 284 ? 20.453 0.258 12.711 1 97.81 284 GLN B CA 1
ATOM 5059 C C . GLN B 1 284 ? 19.609 -0.934 13.148 1 97.81 284 GLN B C 1
ATOM 5061 O O . GLN B 1 284 ? 19.672 -2.006 12.547 1 97.81 284 GLN B O 1
ATOM 5066 N N . PHE B 1 285 ? 18.781 -0.771 14.211 1 98 285 PHE B N 1
ATOM 5067 C CA . PHE B 1 285 ? 17.969 -1.859 14.734 1 98 285 PHE B CA 1
ATOM 5068 C C . PHE B 1 285 ? 16.891 -2.27 13.734 1 98 285 PHE B C 1
ATOM 5070 O O . PHE B 1 285 ? 16.625 -3.459 13.555 1 98 285 PHE B O 1
ATOM 5077 N N . LYS B 1 286 ? 16.297 -1.237 13.109 1 98.19 286 LYS B N 1
ATOM 5078 C CA . LYS B 1 286 ? 15.281 -1.538 12.102 1 98.19 286 LYS B CA 1
ATOM 5079 C C . LYS B 1 286 ? 15.875 -2.371 10.969 1 98.19 286 LYS B C 1
ATOM 5081 O O . LYS B 1 286 ? 15.281 -3.371 10.547 1 98.19 286 LYS B O 1
ATOM 5086 N N . ILE B 1 287 ? 17.031 -2.031 10.445 1 98.69 287 ILE B N 1
ATOM 5087 C CA . ILE B 1 287 ? 17.688 -2.746 9.352 1 98.69 287 ILE B CA 1
ATOM 5088 C C . ILE B 1 287 ? 18.094 -4.141 9.82 1 98.69 287 ILE B C 1
ATOM 5090 O O . ILE B 1 287 ? 17.953 -5.117 9.078 1 98.69 287 ILE B O 1
ATOM 5094 N N . ALA B 1 288 ? 18.578 -4.285 11.047 1 98.75 288 ALA B N 1
ATOM 5095 C CA . ALA B 1 288 ? 18.938 -5.586 11.609 1 98.75 288 ALA B CA 1
ATOM 5096 C C . ALA B 1 288 ? 17.719 -6.508 11.664 1 98.75 288 ALA B C 1
ATOM 5098 O O . ALA B 1 288 ? 17.812 -7.68 11.289 1 98.75 288 ALA B O 1
ATOM 5099 N N . ASP B 1 289 ? 16.625 -5.957 12.133 1 98.62 289 ASP B N 1
ATOM 5100 C CA . ASP B 1 289 ? 15.391 -6.738 12.195 1 98.62 289 ASP B CA 1
ATOM 5101 C C . ASP B 1 289 ? 14.945 -7.18 10.805 1 98.62 289 ASP B C 1
ATOM 5103 O O . ASP B 1 289 ? 14.477 -8.305 10.625 1 98.62 289 ASP B O 1
ATOM 5107 N N . MET B 1 290 ? 15.047 -6.309 9.852 1 98.81 290 MET B N 1
ATOM 5108 C CA . MET B 1 290 ? 14.703 -6.652 8.469 1 98.81 290 MET B CA 1
ATOM 5109 C C . MET B 1 290 ? 15.57 -7.805 7.965 1 98.81 290 MET B C 1
ATOM 5111 O O . MET B 1 290 ? 15.062 -8.727 7.328 1 98.81 290 MET B O 1
ATOM 5115 N N . GLU B 1 291 ? 16.797 -7.758 8.281 1 98.75 291 GLU B N 1
ATOM 5116 C CA . GLU B 1 291 ? 17.719 -8.812 7.875 1 98.75 291 GLU B CA 1
ATOM 5117 C C . GLU B 1 291 ? 17.375 -10.133 8.555 1 98.75 291 GLU B C 1
ATOM 5119 O O . GLU B 1 291 ? 17.438 -11.195 7.934 1 98.75 291 GLU B O 1
ATOM 5124 N N . VAL B 1 292 ? 17.078 -10.094 9.852 1 98.81 292 VAL B N 1
ATOM 5125 C CA . VAL B 1 292 ? 16.672 -11.281 10.594 1 98.81 292 VAL B CA 1
ATOM 5126 C C . VAL B 1 292 ? 15.5 -11.953 9.898 1 98.81 292 VAL B C 1
ATOM 5128 O O . VAL B 1 292 ? 15.5 -13.172 9.688 1 98.81 292 VAL B O 1
ATOM 5131 N N . ARG B 1 293 ? 14.508 -11.164 9.445 1 98.81 293 ARG B N 1
ATOM 5132 C CA . ARG B 1 293 ? 13.312 -11.688 8.797 1 98.81 293 ARG B CA 1
ATOM 5133 C C . ARG B 1 293 ? 13.648 -12.305 7.445 1 98.81 293 ARG B C 1
ATOM 5135 O O . ARG B 1 293 ? 13.242 -13.43 7.152 1 98.81 293 ARG B O 1
ATOM 5142 N N . ALA B 1 294 ? 14.445 -11.586 6.613 1 98.69 294 ALA B N 1
ATOM 5143 C CA . ALA B 1 294 ? 14.789 -12.078 5.281 1 98.69 294 ALA B CA 1
ATOM 5144 C C . ALA B 1 294 ? 15.617 -13.352 5.371 1 98.69 294 ALA B C 1
ATOM 5146 O O . ALA B 1 294 ? 15.352 -14.328 4.656 1 98.69 294 ALA B O 1
ATOM 5147 N N . HIS B 1 295 ? 16.547 -13.383 6.297 1 97.88 295 HIS B N 1
ATOM 5148 C CA . HIS B 1 295 ? 17.453 -14.523 6.453 1 97.88 295 HIS B CA 1
ATOM 5149 C C . HIS B 1 295 ? 16.688 -15.766 6.902 1 97.88 295 HIS B C 1
ATOM 5151 O O . HIS B 1 295 ? 16.875 -16.844 6.332 1 97.88 295 HIS B O 1
ATOM 5157 N N . THR B 1 296 ? 15.875 -15.648 7.91 1 98.06 296 THR B N 1
ATOM 5158 C CA . THR B 1 296 ? 15.156 -16.781 8.461 1 98.06 296 THR B CA 1
ATOM 5159 C C . THR B 1 296 ? 14.125 -17.312 7.461 1 98.06 296 THR B C 1
ATOM 5161 O O . THR B 1 296 ? 13.922 -18.516 7.344 1 98.06 296 THR B O 1
ATOM 5164 N N . ALA B 1 297 ? 13.516 -16.406 6.754 1 98.69 297 ALA B N 1
ATOM 5165 C CA . ALA B 1 297 ? 12.57 -16.812 5.719 1 98.69 297 ALA B CA 1
ATOM 5166 C C . ALA B 1 297 ? 13.266 -17.578 4.605 1 98.69 297 ALA B C 1
ATOM 5168 O O . ALA B 1 297 ? 12.727 -18.562 4.078 1 98.69 297 ALA B O 1
ATOM 5169 N N . ARG B 1 298 ? 14.469 -17.109 4.223 1 98.12 298 ARG B N 1
ATOM 5170 C CA . ARG B 1 298 ? 15.242 -17.812 3.201 1 98.12 298 ARG B CA 1
ATOM 5171 C C . ARG B 1 298 ? 15.57 -19.234 3.641 1 98.12 298 ARG B C 1
ATOM 5173 O O . ARG B 1 298 ? 15.43 -20.172 2.861 1 98.12 298 ARG B O 1
ATOM 5180 N N . LEU B 1 299 ? 15.961 -19.391 4.918 1 97.25 299 LEU B N 1
ATOM 5181 C CA . LEU B 1 299 ? 16.25 -20.719 5.438 1 97.25 299 LEU B CA 1
ATOM 5182 C C . LEU B 1 299 ? 15.016 -21.609 5.371 1 97.25 299 LEU B C 1
ATOM 5184 O O . LEU B 1 299 ? 15.125 -22.812 5.086 1 97.25 299 LEU B O 1
ATOM 5188 N N . ALA B 1 300 ? 13.883 -21.062 5.594 1 97.75 300 ALA B N 1
ATOM 5189 C CA . ALA B 1 300 ? 12.641 -21.828 5.609 1 97.75 300 ALA B CA 1
ATOM 5190 C C . ALA B 1 300 ? 12.312 -22.375 4.223 1 97.75 300 ALA B C 1
ATOM 5192 O O . ALA B 1 300 ? 11.992 -23.562 4.074 1 97.75 300 ALA B O 1
ATOM 5193 N N . TYR B 1 301 ? 12.422 -21.5 3.178 1 97.62 301 TYR B N 1
ATOM 5194 C CA . TYR B 1 301 ? 12.016 -22.031 1.886 1 97.62 301 TYR B CA 1
ATOM 5195 C C . TYR B 1 301 ? 13.094 -22.953 1.307 1 97.62 301 TYR B C 1
ATOM 5197 O O . TYR B 1 301 ? 12.789 -23.875 0.555 1 97.62 301 TYR B O 1
ATOM 5205 N N . TYR B 1 302 ? 14.391 -22.766 1.684 1 97.12 302 TYR B N 1
ATOM 5206 C CA . TYR B 1 302 ? 15.438 -23.719 1.318 1 97.12 302 TYR B CA 1
ATOM 5207 C C . TYR B 1 302 ? 15.133 -25.094 1.887 1 97.12 302 TYR B C 1
ATOM 5209 O O . TYR B 1 302 ? 15.273 -26.109 1.189 1 97.12 302 TYR B O 1
ATOM 5217 N N . ALA B 1 303 ? 14.773 -25.125 3.168 1 96.12 303 ALA B N 1
ATOM 5218 C CA . ALA B 1 303 ? 14.484 -26.391 3.828 1 96.12 303 ALA B CA 1
ATOM 5219 C C . ALA B 1 303 ? 13.312 -27.109 3.154 1 96.12 303 ALA B C 1
ATOM 5221 O O . ALA B 1 303 ? 13.352 -28.328 2.955 1 96.12 303 ALA B O 1
ATOM 5222 N N . ALA B 1 304 ? 12.281 -26.391 2.84 1 97.25 304 ALA B N 1
ATOM 5223 C CA . ALA B 1 304 ? 11.125 -26.969 2.154 1 97.25 304 ALA B CA 1
ATOM 5224 C C . ALA B 1 304 ? 11.516 -27.5 0.781 1 97.25 304 ALA B C 1
ATOM 5226 O O . ALA B 1 304 ? 11.117 -28.609 0.399 1 97.25 304 ALA B O 1
ATOM 5227 N N . ALA B 1 305 ? 12.305 -26.719 0.062 1 96.69 305 ALA B N 1
ATOM 5228 C CA . ALA B 1 305 ? 12.75 -27.109 -1.27 1 96.69 305 ALA B CA 1
ATOM 5229 C C . ALA B 1 305 ? 13.617 -28.375 -1.202 1 96.69 305 ALA B C 1
ATOM 5231 O O . ALA B 1 305 ? 13.523 -29.25 -2.068 1 96.69 305 ALA B O 1
ATOM 5232 N N . ALA B 1 306 ? 14.5 -28.438 -0.218 1 95.12 306 ALA B N 1
ATOM 5233 C CA . ALA B 1 306 ? 15.367 -29.609 -0.056 1 95.12 306 ALA B CA 1
ATOM 5234 C C . ALA B 1 306 ? 14.547 -30.875 0.117 1 95.12 306 ALA B C 1
ATOM 5236 O O . ALA B 1 306 ? 14.859 -31.906 -0.473 1 95.12 306 ALA B O 1
ATOM 5237 N N . LYS B 1 307 ? 13.5 -30.844 0.925 1 96.12 307 LYS B N 1
ATOM 5238 C CA . LYS B 1 307 ? 12.617 -31.984 1.109 1 96.12 307 LYS B CA 1
ATOM 5239 C C . LYS B 1 307 ? 11.914 -32.344 -0.194 1 96.12 307 LYS B C 1
ATOM 5241 O O . LYS B 1 307 ? 11.828 -33.531 -0.548 1 96.12 307 LYS B O 1
ATOM 5246 N N . MET B 1 308 ? 11.445 -31.344 -0.852 1 95.44 308 MET B N 1
ATOM 5247 C CA . MET B 1 308 ? 10.758 -31.562 -2.125 1 95.44 308 MET B CA 1
ATOM 5248 C C . MET B 1 308 ? 11.68 -32.281 -3.117 1 95.44 308 MET B C 1
ATOM 5250 O O . MET B 1 308 ? 11.273 -33.25 -3.758 1 95.44 308 MET B O 1
ATOM 5254 N N . LEU B 1 309 ? 12.93 -31.859 -3.219 1 93.44 309 LEU B N 1
ATOM 5255 C CA . LEU B 1 309 ? 13.883 -32.406 -4.172 1 93.44 309 LEU B CA 1
ATOM 5256 C C . LEU B 1 309 ? 14.242 -33.844 -3.822 1 93.44 309 LEU B C 1
ATOM 5258 O O . LEU B 1 309 ? 14.547 -34.656 -4.707 1 93.44 309 LEU B O 1
ATOM 5262 N N . ARG B 1 310 ? 14.109 -34.156 -2.562 1 95.12 310 ARG B N 1
ATOM 5263 C CA . ARG B 1 310 ? 14.43 -35.531 -2.125 1 95.12 310 ARG B CA 1
ATOM 5264 C C . ARG B 1 310 ? 13.203 -36.438 -2.221 1 95.12 310 ARG B C 1
ATOM 5266 O O . ARG B 1 310 ? 13.266 -37.594 -1.867 1 95.12 310 ARG B O 1
ATOM 5273 N N . GLY B 1 311 ? 12.07 -35.938 -2.635 1 95.19 311 GLY B N 1
ATOM 5274 C CA . GLY B 1 311 ? 10.852 -36.719 -2.75 1 95.19 311 GLY B CA 1
ATOM 5275 C C . GLY B 1 311 ? 10.195 -37 -1.41 1 95.19 311 GLY B C 1
ATOM 5276 O O . GLY B 1 311 ? 9.414 -37.969 -1.283 1 95.19 311 GLY B O 1
ATOM 5277 N N . GLU B 1 312 ? 10.531 -36.219 -0.402 1 96.62 312 GLU B N 1
ATOM 5278 C CA . GLU B 1 312 ? 9.938 -36.312 0.926 1 96.62 312 GLU B CA 1
ATOM 5279 C C . GLU B 1 312 ? 8.711 -35.438 1.063 1 96.62 312 GLU B C 1
ATOM 5281 O O . GLU B 1 312 ? 8.539 -34.469 0.299 1 96.62 312 GLU B O 1
ATOM 5286 N N . PRO B 1 313 ? 7.816 -35.844 2.002 1 96.25 313 PRO B N 1
ATOM 5287 C CA . PRO B 1 313 ? 6.711 -34.938 2.262 1 96.25 313 PRO B CA 1
ATOM 5288 C C . PRO B 1 313 ? 7.191 -33.531 2.682 1 96.25 313 PRO B C 1
ATOM 5290 O O . PRO B 1 313 ? 8.07 -33.438 3.539 1 96.25 313 PRO B O 1
ATOM 5293 N N . PHE B 1 314 ? 6.656 -32.469 2.059 1 96.88 314 PHE B N 1
ATOM 5294 C CA . PHE B 1 314 ? 7.172 -31.141 2.324 1 96.88 314 PHE B CA 1
ATOM 5295 C C . PHE B 1 314 ? 6.031 -30.156 2.543 1 96.88 314 PHE B C 1
ATOM 5297 O O . PHE B 1 314 ? 6.262 -28.953 2.66 1 96.88 314 PHE B O 1
ATOM 5304 N N . LYS B 1 315 ? 4.859 -30.562 2.613 1 96.75 315 LYS B N 1
ATOM 5305 C CA . LYS B 1 315 ? 3.688 -29.703 2.625 1 96.75 315 LYS B CA 1
ATOM 5306 C C . LYS B 1 315 ? 3.707 -28.766 3.832 1 96.75 315 LYS B C 1
ATOM 5308 O O . LYS B 1 315 ? 3.449 -27.562 3.703 1 96.75 315 LYS B O 1
ATOM 5313 N N . LYS B 1 316 ? 3.996 -29.297 5.008 1 97.12 316 LYS B N 1
ATOM 5314 C CA . LYS B 1 316 ? 4.051 -28.469 6.215 1 97.12 316 LYS B CA 1
ATOM 5315 C C . LYS B 1 316 ? 5.137 -27.406 6.102 1 97.12 316 LYS B C 1
ATOM 5317 O O . LYS B 1 316 ? 4.891 -26.234 6.383 1 97.12 316 LYS B O 1
ATOM 5322 N N . GLU B 1 317 ? 6.352 -27.812 5.695 1 97.44 317 GLU B N 1
ATOM 5323 C CA . GLU B 1 317 ? 7.48 -26.906 5.559 1 97.44 317 GLU B CA 1
ATOM 5324 C C . GLU B 1 317 ? 7.203 -25.844 4.5 1 97.44 317 GLU B C 1
ATOM 5326 O O . GLU B 1 317 ? 7.609 -24.688 4.652 1 97.44 317 GLU B O 1
ATOM 5331 N N . ALA B 1 318 ? 6.504 -26.234 3.418 1 98.25 318 ALA B N 1
ATOM 5332 C CA . ALA B 1 318 ? 6.133 -25.281 2.373 1 98.25 318 ALA B CA 1
ATOM 5333 C C . ALA B 1 318 ? 5.172 -24.219 2.908 1 98.25 318 ALA B C 1
ATOM 5335 O O . ALA B 1 318 ? 5.332 -23.031 2.625 1 98.25 318 ALA B O 1
ATOM 5336 N N . ALA B 1 319 ? 4.195 -24.641 3.674 1 98.38 319 ALA B N 1
ATOM 5337 C CA . ALA B 1 319 ? 3.236 -23.719 4.273 1 98.38 319 ALA B CA 1
ATOM 5338 C C . ALA B 1 319 ? 3.926 -22.766 5.242 1 98.38 319 ALA B C 1
ATOM 5340 O O . ALA B 1 319 ? 3.629 -21.578 5.262 1 98.38 319 ALA B O 1
ATOM 5341 N N . ILE B 1 320 ? 4.875 -23.266 6.094 1 98.62 320 ILE B N 1
ATOM 5342 C CA . ILE B 1 320 ? 5.641 -22.453 7.027 1 98.62 320 ILE B CA 1
ATOM 5343 C C . ILE B 1 320 ? 6.457 -21.422 6.254 1 98.62 320 ILE B C 1
ATOM 5345 O O . ILE B 1 320 ? 6.457 -20.234 6.594 1 98.62 320 ILE B O 1
ATOM 5349 N N . ALA B 1 321 ? 7.098 -21.875 5.184 1 98.62 321 ALA B N 1
ATOM 5350 C CA . ALA B 1 321 ? 7.941 -21 4.379 1 98.62 321 ALA B CA 1
ATOM 5351 C C . ALA B 1 321 ? 7.125 -19.859 3.773 1 98.62 321 ALA B C 1
ATOM 5353 O O . ALA B 1 321 ? 7.527 -18.703 3.84 1 98.62 321 ALA B O 1
ATOM 5354 N N . LYS B 1 322 ? 6.02 -20.219 3.15 1 98.75 322 LYS B N 1
ATOM 5355 C CA . LYS B 1 322 ? 5.164 -19.219 2.537 1 98.75 322 LYS B CA 1
ATOM 5356 C C . LYS B 1 322 ? 4.68 -18.203 3.574 1 98.75 322 LYS B C 1
ATOM 5358 O O . LYS B 1 322 ? 4.691 -17 3.324 1 98.75 322 LYS B O 1
ATOM 5363 N N . LEU B 1 323 ? 4.273 -18.656 4.754 1 98.69 323 LEU B N 1
ATOM 5364 C CA . LEU B 1 323 ? 3.75 -17.781 5.809 1 98.69 323 LEU B CA 1
ATOM 5365 C C . LEU B 1 323 ? 4.828 -16.844 6.316 1 98.69 323 LEU B C 1
ATOM 5367 O O . LEU B 1 323 ? 4.625 -15.617 6.348 1 98.69 323 LEU B O 1
ATOM 5371 N N . VAL B 1 324 ? 6.02 -17.359 6.668 1 98.69 324 VAL B N 1
ATOM 5372 C CA . VAL B 1 324 ? 7.055 -16.531 7.277 1 98.69 324 VAL B CA 1
ATOM 5373 C C . VAL B 1 324 ? 7.645 -15.594 6.234 1 98.69 324 VAL B C 1
ATOM 5375 O O . VAL B 1 324 ? 7.98 -14.445 6.543 1 98.69 324 VAL B O 1
ATOM 5378 N N . ALA B 1 325 ? 7.77 -16.031 5.012 1 98.88 325 ALA B N 1
ATOM 5379 C CA . ALA B 1 325 ? 8.367 -15.219 3.957 1 98.88 325 ALA B CA 1
ATOM 5380 C C . ALA B 1 325 ? 7.441 -14.078 3.559 1 98.88 325 ALA B C 1
ATOM 5382 O O . ALA B 1 325 ? 7.895 -12.945 3.348 1 98.88 325 ALA B O 1
ATOM 5383 N N . SER B 1 326 ? 6.145 -14.391 3.396 1 98.88 326 SER B N 1
ATOM 5384 C CA . SER B 1 326 ? 5.199 -13.336 3.049 1 98.88 326 SER B CA 1
ATOM 5385 C C . SER B 1 326 ? 5.105 -12.289 4.156 1 98.88 326 SER B C 1
ATOM 5387 O O . SER B 1 326 ? 5.027 -11.094 3.879 1 98.88 326 SER B O 1
ATOM 5389 N N . ASN B 1 327 ? 5.137 -12.688 5.457 1 98.69 327 ASN B N 1
ATOM 5390 C CA . ASN B 1 327 ? 5.195 -11.75 6.574 1 98.69 327 ASN B CA 1
ATOM 5391 C C . ASN B 1 327 ? 6.453 -10.898 6.52 1 98.69 327 ASN B C 1
ATOM 5393 O O . ASN B 1 327 ? 6.402 -9.688 6.777 1 98.69 327 ASN B O 1
ATOM 5397 N N . ALA B 1 328 ? 7.574 -11.578 6.23 1 98.88 328 ALA B N 1
ATOM 5398 C CA . ALA B 1 328 ? 8.836 -10.852 6.129 1 98.88 328 ALA B CA 1
ATOM 5399 C C . ALA B 1 328 ? 8.766 -9.773 5.055 1 98.88 328 ALA B C 1
ATOM 5401 O O . ALA B 1 328 ? 9.219 -8.648 5.266 1 98.88 328 ALA B O 1
ATOM 5402 N N . ALA B 1 329 ? 8.211 -10.148 3.906 1 98.94 329 ALA B N 1
ATOM 5403 C CA . ALA B 1 329 ? 8.07 -9.188 2.818 1 98.94 329 ALA B CA 1
ATOM 5404 C C . ALA B 1 329 ? 7.238 -7.984 3.252 1 98.94 329 ALA B C 1
ATOM 5406 O O . ALA B 1 329 ? 7.625 -6.836 3.02 1 98.94 329 ALA B O 1
ATOM 5407 N N . MET 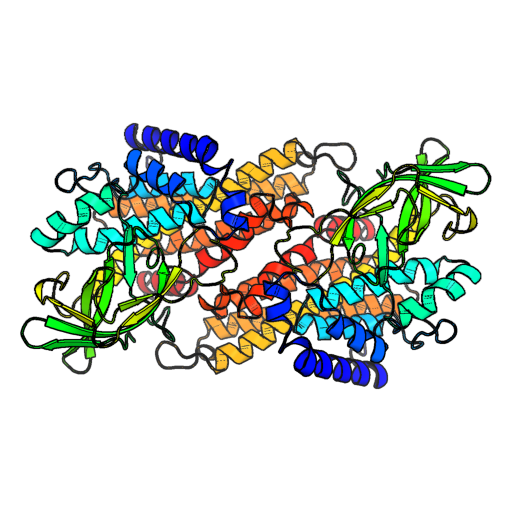B 1 330 ? 6.109 -8.195 3.881 1 98.75 330 MET B N 1
ATOM 5408 C CA . MET B 1 330 ? 5.195 -7.145 4.312 1 98.75 330 MET B CA 1
ATOM 5409 C C . MET B 1 330 ? 5.852 -6.25 5.363 1 98.75 330 MET B C 1
ATOM 5411 O O . MET B 1 330 ? 5.816 -5.023 5.254 1 98.75 330 MET B O 1
ATOM 5415 N N . ASP B 1 331 ? 6.465 -6.863 6.367 1 98.81 331 ASP B N 1
ATOM 5416 C CA . ASP B 1 331 ? 7.07 -6.109 7.461 1 98.81 331 ASP B CA 1
ATOM 5417 C C . ASP B 1 331 ? 8.289 -5.324 6.977 1 98.81 331 ASP B C 1
ATOM 5419 O O . ASP B 1 331 ? 8.484 -4.168 7.359 1 98.81 331 ASP B O 1
ATOM 5423 N N . ASN B 1 332 ? 9.117 -5.996 6.184 1 98.94 332 ASN B N 1
ATOM 5424 C CA . ASN B 1 332 ? 10.289 -5.309 5.66 1 98.94 332 ASN B CA 1
ATOM 5425 C C . ASN B 1 332 ? 9.898 -4.148 4.746 1 98.94 332 ASN B C 1
ATOM 5427 O O . ASN B 1 332 ? 10.562 -3.109 4.738 1 98.94 332 ASN B O 1
ATOM 5431 N N . ALA B 1 333 ? 8.891 -4.352 3.928 1 98.94 333 ALA B N 1
ATOM 5432 C CA . ALA B 1 333 ? 8.477 -3.271 3.037 1 98.94 333 ALA B CA 1
ATOM 5433 C C . ALA B 1 333 ? 7.965 -2.072 3.832 1 98.94 333 ALA B C 1
ATOM 5435 O O . ALA B 1 333 ? 8.258 -0.923 3.488 1 98.94 333 ALA B O 1
ATOM 5436 N N . ARG B 1 334 ? 7.203 -2.314 4.871 1 98.75 334 ARG B N 1
ATOM 5437 C CA . ARG B 1 334 ? 6.758 -1.253 5.77 1 98.75 334 ARG B CA 1
ATOM 5438 C C . ARG B 1 334 ? 7.949 -0.494 6.348 1 98.75 334 ARG B C 1
ATOM 5440 O O . ARG B 1 334 ? 7.973 0.739 6.332 1 98.75 334 ARG B O 1
ATOM 5447 N N . ASP B 1 335 ? 8.906 -1.185 6.836 1 98.81 335 ASP B N 1
ATOM 5448 C CA . ASP B 1 335 ? 10.078 -0.579 7.469 1 98.81 335 ASP B CA 1
ATOM 5449 C C . ASP B 1 335 ? 10.93 0.177 6.449 1 98.81 335 ASP B C 1
ATOM 5451 O O . ASP B 1 335 ? 11.461 1.245 6.75 1 98.81 335 ASP B O 1
ATOM 5455 N N . ALA B 1 336 ? 11.117 -0.457 5.262 1 98.88 336 ALA B N 1
ATOM 5456 C CA . ALA B 1 336 ? 11.922 0.195 4.23 1 98.88 336 ALA B CA 1
ATOM 5457 C C . ALA B 1 336 ? 11.32 1.539 3.832 1 98.88 336 ALA B C 1
ATOM 5459 O O . ALA B 1 336 ? 12.031 2.537 3.713 1 98.88 336 ALA B O 1
ATOM 5460 N N . THR B 1 337 ? 10.047 1.566 3.613 1 98.69 337 THR B N 1
ATOM 5461 C CA . THR B 1 337 ? 9.359 2.812 3.289 1 98.69 337 THR B CA 1
ATOM 5462 C C . THR B 1 337 ? 9.539 3.836 4.41 1 98.69 337 THR B C 1
ATOM 5464 O O . THR B 1 337 ? 9.711 5.027 4.145 1 98.69 337 THR B O 1
ATOM 5467 N N . GLN B 1 338 ? 9.484 3.357 5.637 1 98.62 338 GLN B N 1
ATOM 5468 C CA . GLN B 1 338 ? 9.664 4.223 6.797 1 98.62 338 GLN B CA 1
ATOM 5469 C C . GLN B 1 338 ? 11.055 4.852 6.805 1 98.62 338 GLN B C 1
ATOM 5471 O O . GLN B 1 338 ? 11.203 6.039 7.09 1 98.62 338 GLN B O 1
ATOM 5476 N N . ILE B 1 339 ? 12.039 4.082 6.496 1 98.38 339 ILE B N 1
ATOM 5477 C CA . ILE B 1 339 ? 13.422 4.543 6.488 1 98.38 339 ILE B CA 1
ATOM 5478 C C . ILE B 1 339 ? 13.594 5.637 5.438 1 98.38 339 ILE B C 1
ATOM 5480 O O . ILE B 1 339 ? 14.305 6.621 5.668 1 98.38 339 ILE B O 1
ATOM 5484 N N . PHE B 1 340 ? 12.906 5.512 4.312 1 97.94 340 PHE B N 1
ATOM 5485 C CA . PHE B 1 340 ? 13.016 6.477 3.223 1 97.94 340 PHE B CA 1
ATOM 5486 C C . PHE B 1 340 ? 12.234 7.742 3.539 1 97.94 340 PHE B C 1
ATOM 5488 O O . PHE B 1 340 ? 12.406 8.766 2.879 1 97.94 340 PHE B O 1
ATOM 5495 N N . GLY B 1 341 ? 11.336 7.742 4.57 1 96.69 341 GLY B N 1
ATOM 5496 C CA . GLY B 1 341 ? 10.531 8.906 4.902 1 96.69 341 GLY B CA 1
ATOM 5497 C C . GLY B 1 341 ? 9.57 9.305 3.795 1 96.69 341 GLY B C 1
ATOM 5498 O O . GLY B 1 341 ? 8.883 8.453 3.229 1 96.69 341 GLY B O 1
ATOM 5499 N N . GLY B 1 342 ? 9.406 10.586 3.537 1 96.56 342 GLY B N 1
ATOM 5500 C CA . GLY B 1 342 ? 8.516 11.07 2.496 1 96.56 342 GLY B CA 1
ATOM 5501 C C . GLY B 1 342 ? 8.789 10.453 1.14 1 96.56 342 GLY B C 1
ATOM 5502 O O . GLY B 1 342 ? 7.855 10.164 0.384 1 96.56 342 GLY B O 1
ATOM 5503 N N . TYR B 1 343 ? 10.023 10.211 0.836 1 96.69 343 TYR B N 1
ATOM 5504 C CA . TYR B 1 343 ? 10.391 9.656 -0.461 1 96.69 343 TYR B CA 1
ATOM 5505 C C . TYR B 1 343 ? 9.953 8.203 -0.58 1 96.69 343 TYR B C 1
ATOM 5507 O O . TYR B 1 343 ? 9.727 7.703 -1.686 1 96.69 343 TYR B O 1
ATOM 5515 N N . GLY B 1 344 ? 9.828 7.531 0.553 1 97.56 344 GLY B N 1
ATOM 5516 C CA . GLY B 1 344 ? 9.336 6.164 0.542 1 97.56 344 GLY B CA 1
ATOM 5517 C C . GLY B 1 344 ? 7.891 6.051 0.106 1 97.56 344 GLY B C 1
ATOM 5518 O O . GLY B 1 344 ? 7.41 4.957 -0.196 1 97.56 344 GLY B O 1
ATOM 5519 N N . PHE B 1 345 ? 7.223 7.16 0.089 1 97.75 345 PHE B N 1
ATOM 5520 C CA . PHE B 1 345 ? 5.809 7.215 -0.263 1 97.75 345 PHE B CA 1
ATOM 5521 C C . PHE B 1 345 ? 5.621 7.695 -1.696 1 97.75 345 PHE B C 1
ATOM 5523 O O . PHE B 1 345 ? 4.496 7.922 -2.141 1 97.75 345 PHE B O 1
ATOM 5530 N N . MET B 1 346 ? 6.738 7.918 -2.426 1 97.56 346 MET B N 1
ATOM 5531 C CA . MET B 1 346 ? 6.727 8.312 -3.832 1 97.56 346 MET B CA 1
ATOM 5532 C C . MET B 1 346 ? 6.973 7.105 -4.734 1 97.56 346 MET B C 1
ATOM 5534 O O . MET B 1 346 ? 7.93 6.355 -4.531 1 97.56 346 MET B O 1
ATOM 5538 N N . ASN B 1 347 ? 6.176 6.973 -5.789 1 96.31 347 ASN B N 1
ATOM 5539 C CA . ASN B 1 347 ? 6.223 5.801 -6.656 1 96.31 347 ASN B CA 1
ATOM 5540 C C . ASN B 1 347 ? 7.551 5.707 -7.398 1 96.31 347 ASN B C 1
ATOM 5542 O O . ASN B 1 347 ? 7.902 4.648 -7.918 1 96.31 347 ASN B O 1
ATOM 5546 N N . GLU B 1 348 ? 8.266 6.82 -7.422 1 93.94 348 GLU B N 1
ATOM 5547 C CA . GLU B 1 348 ? 9.555 6.852 -8.102 1 93.94 348 GLU B CA 1
ATOM 5548 C C . GLU B 1 348 ? 10.57 5.945 -7.414 1 93.94 348 GLU B C 1
ATOM 5550 O O . GLU B 1 348 ? 11.531 5.492 -8.039 1 93.94 348 GLU B O 1
ATOM 5555 N N . TYR B 1 349 ? 10.398 5.672 -6.199 1 96.38 349 TYR B N 1
ATOM 5556 C CA . TYR B 1 349 ? 11.359 4.883 -5.438 1 96.38 349 TYR B CA 1
ATOM 5557 C C . TYR B 1 349 ? 10.922 3.428 -5.348 1 96.38 349 TYR B C 1
ATOM 5559 O O . TYR B 1 349 ? 9.734 3.141 -5.18 1 96.38 349 TYR B O 1
ATOM 5567 N N . PRO B 1 350 ? 11.883 2.484 -5.383 1 97.75 350 PRO B N 1
ATOM 5568 C CA . PRO B 1 350 ? 11.531 1.061 -5.418 1 97.75 350 PRO B CA 1
ATOM 5569 C C . PRO B 1 350 ? 10.781 0.607 -4.168 1 97.75 350 PRO B C 1
ATOM 5571 O O . PRO B 1 350 ? 9.922 -0.278 -4.25 1 97.75 350 PRO B O 1
ATOM 5574 N N . VAL B 1 351 ? 11.102 1.212 -3.006 1 98.5 351 VAL B N 1
ATOM 5575 C CA . VAL B 1 351 ? 10.5 0.74 -1.76 1 98.5 351 VAL B CA 1
ATOM 5576 C C . VAL B 1 351 ? 9 1.019 -1.766 1 98.5 351 VAL B C 1
ATOM 5578 O O . VAL B 1 351 ? 8.227 0.301 -1.127 1 98.5 351 VAL B O 1
ATOM 5581 N N . ALA B 1 352 ? 8.578 2.068 -2.494 1 98.25 352 ALA B N 1
ATOM 5582 C CA . ALA B 1 352 ? 7.156 2.34 -2.65 1 98.25 352 ALA B CA 1
ATOM 5583 C C . ALA B 1 352 ? 6.457 1.197 -3.381 1 98.25 352 ALA B C 1
ATOM 5585 O O . ALA B 1 352 ? 5.34 0.812 -3.021 1 98.25 352 ALA B O 1
ATOM 5586 N N . ARG B 1 353 ? 7.09 0.679 -4.43 1 97.81 353 ARG B N 1
ATOM 5587 C CA . ARG B 1 353 ? 6.555 -0.465 -5.16 1 97.81 353 ARG B CA 1
ATOM 5588 C C . ARG B 1 353 ? 6.555 -1.719 -4.293 1 97.81 353 ARG B C 1
ATOM 5590 O O . ARG B 1 353 ? 5.602 -2.502 -4.32 1 97.81 353 ARG B O 1
ATOM 5597 N N . PHE B 1 354 ? 7.707 -1.924 -3.496 1 98.81 354 PHE B N 1
ATOM 5598 C CA . PHE B 1 354 ? 7.785 -3.074 -2.604 1 98.81 354 PHE B CA 1
ATOM 5599 C C . PHE B 1 354 ? 6.609 -3.086 -1.634 1 98.81 354 PHE B C 1
ATOM 5601 O O . PHE B 1 354 ? 5.988 -4.129 -1.417 1 98.81 354 PHE B O 1
ATOM 5608 N N . TYR B 1 355 ? 6.285 -1.938 -1.124 1 98.75 355 TYR B N 1
ATOM 5609 C CA . TYR B 1 355 ? 5.203 -1.82 -0.154 1 98.75 355 TYR B CA 1
ATOM 5610 C C . TYR B 1 355 ? 3.863 -2.18 -0.787 1 98.75 355 TYR B C 1
ATOM 5612 O O . TYR B 1 355 ? 3.098 -2.971 -0.23 1 98.75 355 TYR B O 1
ATOM 5620 N N . ARG B 1 356 ? 3.557 -1.64 -1.917 1 98.31 356 ARG B N 1
ATOM 5621 C CA . ARG B 1 356 ? 2.307 -1.933 -2.611 1 98.31 356 ARG B CA 1
ATOM 5622 C C . ARG B 1 356 ? 2.207 -3.414 -2.957 1 98.31 356 ARG B C 1
ATOM 5624 O O . ARG B 1 356 ? 1.15 -4.027 -2.789 1 98.31 356 ARG B O 1
ATOM 5631 N N . ASP B 1 357 ? 3.297 -3.977 -3.361 1 98.62 357 ASP B N 1
ATOM 5632 C CA . ASP B 1 357 ? 3.311 -5.344 -3.871 1 98.62 357 ASP B CA 1
ATOM 5633 C C . ASP B 1 357 ? 3.201 -6.355 -2.732 1 98.62 357 ASP B C 1
ATOM 5635 O O . ASP B 1 357 ? 2.652 -7.445 -2.912 1 98.62 357 ASP B O 1
ATOM 5639 N N . ALA B 1 358 ? 3.736 -6.039 -1.578 1 98.75 358 ALA B N 1
ATOM 5640 C CA . ALA B 1 358 ? 3.975 -7.012 -0.515 1 98.75 358 ALA B CA 1
ATOM 5641 C C . ALA B 1 358 ? 2.664 -7.629 -0.032 1 98.75 358 ALA B C 1
ATOM 5643 O O . ALA B 1 358 ? 2.625 -8.797 0.356 1 98.75 358 ALA B O 1
ATOM 5644 N N . LYS B 1 359 ? 1.611 -6.852 -0.125 1 98.62 359 LYS B N 1
ATOM 5645 C CA . LYS B 1 359 ? 0.371 -7.289 0.507 1 98.62 359 LYS B CA 1
ATOM 5646 C C . LYS B 1 359 ? -0.177 -8.547 -0.167 1 98.62 359 LYS B C 1
ATOM 5648 O O . LYS B 1 359 ? -0.682 -9.445 0.505 1 98.62 359 LYS B O 1
ATOM 5653 N N . ILE B 1 360 ? -0.072 -8.633 -1.439 1 98.5 360 ILE B N 1
ATOM 5654 C CA . ILE B 1 360 ? -0.679 -9.734 -2.174 1 98.5 360 ILE B CA 1
ATOM 5655 C C . ILE B 1 360 ? 0.013 -11.047 -1.802 1 98.5 360 ILE B C 1
ATOM 5657 O O . ILE B 1 360 ? -0.562 -12.125 -1.957 1 98.5 360 ILE B O 1
ATOM 5661 N N . LEU B 1 361 ? 1.205 -11 -1.273 1 98.69 361 LEU B N 1
ATOM 5662 C CA . LEU B 1 361 ? 1.974 -12.195 -0.95 1 98.69 361 LEU B CA 1
ATOM 5663 C C . LEU B 1 361 ? 1.384 -12.914 0.262 1 98.69 361 LEU B C 1
ATOM 5665 O O . LEU B 1 361 ? 1.59 -14.117 0.441 1 98.69 361 LEU B O 1
ATOM 5669 N N . GLU B 1 362 ? 0.626 -12.203 1.087 1 98.5 362 GLU B N 1
ATOM 5670 C CA . GLU B 1 362 ? -0.077 -12.805 2.215 1 98.5 362 GLU B CA 1
ATOM 5671 C C . GLU B 1 362 ? -1.43 -13.367 1.785 1 98.5 362 GLU B C 1
ATOM 5673 O O . GLU B 1 362 ? -2.104 -14.039 2.564 1 98.5 362 GLU B O 1
ATOM 5678 N N . ILE B 1 363 ? -1.825 -13.148 0.524 1 98 363 ILE B N 1
ATOM 5679 C CA . ILE B 1 363 ? -3.184 -13.453 0.086 1 98 363 ILE B CA 1
ATOM 5680 C C . ILE B 1 363 ? -3.15 -14.5 -1.019 1 98 363 ILE B C 1
ATOM 5682 O O . ILE B 1 363 ? -3.826 -15.531 -0.926 1 98 363 ILE B O 1
ATOM 5686 N N . GLY B 1 364 ? -2.299 -14.242 -2 1 95.56 364 GLY B N 1
ATOM 5687 C CA . GLY B 1 364 ? -2.281 -15.07 -3.195 1 95.56 364 GLY B CA 1
ATOM 5688 C C . GLY B 1 364 ? -1.714 -16.453 -2.953 1 95.56 364 GLY B C 1
ATOM 5689 O O . GLY B 1 364 ? -0.875 -16.641 -2.07 1 95.56 364 GLY B O 1
ATOM 5690 N N . GLU B 1 365 ? -2.221 -17.438 -3.789 1 93.56 365 GLU B N 1
ATOM 5691 C CA . GLU B 1 365 ? -1.774 -18.828 -3.77 1 93.56 365 GLU B CA 1
ATOM 5692 C C . GLU B 1 365 ? -1.868 -19.422 -2.367 1 93.56 365 GLU B C 1
ATOM 5694 O O . GLU B 1 365 ? -0.975 -20.156 -1.935 1 93.56 365 GLU B O 1
ATOM 5699 N N . GLY B 1 366 ? -2.91 -19.031 -1.696 1 94.38 366 GLY B N 1
ATOM 5700 C CA . GLY B 1 366 ? -3.164 -19.453 -0.328 1 94.38 366 GLY B CA 1
ATOM 5701 C C . GLY B 1 366 ? -2.857 -18.391 0.697 1 94.38 366 GLY B C 1
ATOM 5702 O O . GLY B 1 366 ? -1.693 -18.047 0.925 1 94.38 366 GLY B O 1
ATOM 5703 N N . THR B 1 367 ? -3.889 -17.891 1.349 1 97.06 367 THR B N 1
ATOM 5704 C CA . THR B 1 367 ? -3.754 -16.812 2.322 1 97.06 367 THR B CA 1
ATOM 5705 C C . THR B 1 367 ? -2.957 -17.281 3.539 1 97.06 367 THR B C 1
ATOM 5707 O O . THR B 1 367 ? -2.752 -18.484 3.729 1 97.06 367 THR B O 1
ATOM 5710 N N . SER B 1 368 ? -2.521 -16.312 4.32 1 97.88 368 SER B N 1
ATOM 5711 C CA . SER B 1 368 ? -1.85 -16.625 5.578 1 97.88 368 SER B CA 1
ATOM 5712 C C . SER B 1 368 ? -2.703 -17.531 6.449 1 97.88 368 SER B C 1
ATOM 5714 O O . SER B 1 368 ? -2.178 -18.422 7.137 1 97.88 368 SER B O 1
ATOM 5716 N N . GLU B 1 369 ? -4.027 -17.375 6.488 1 96.56 369 GLU B N 1
ATOM 5717 C CA . GLU B 1 369 ? -4.957 -18.203 7.246 1 96.56 369 GLU B CA 1
ATOM 5718 C C . GLU B 1 369 ? -4.957 -19.641 6.73 1 96.56 369 GLU B C 1
ATOM 5720 O O . GLU B 1 369 ? -4.957 -20.594 7.52 1 96.56 369 GLU B O 1
ATOM 5725 N N . VAL B 1 370 ? -4.953 -19.781 5.398 1 95.75 370 VAL B N 1
ATOM 5726 C CA . VAL B 1 370 ? -4.906 -21.109 4.812 1 95.75 370 VAL B CA 1
ATOM 5727 C C . VAL B 1 370 ? -3.604 -21.812 5.211 1 95.75 370 VAL B C 1
ATOM 5729 O O . VAL B 1 370 ? -3.604 -22.984 5.555 1 95.75 370 VAL B O 1
ATOM 5732 N N . GLN B 1 371 ? -2.455 -21.078 5.148 1 97.75 371 GLN B N 1
ATOM 5733 C CA . GLN B 1 371 ? -1.191 -21.672 5.574 1 97.75 371 GLN B CA 1
ATOM 5734 C C . GLN B 1 371 ? -1.266 -22.156 7.023 1 97.75 371 GLN B C 1
ATOM 5736 O O . GLN B 1 371 ? -0.784 -23.234 7.348 1 97.75 371 GLN B O 1
ATOM 5741 N N . ARG B 1 372 ? -1.845 -21.328 7.891 1 97.19 372 ARG B N 1
ATOM 5742 C CA . ARG B 1 372 ? -1.988 -21.703 9.289 1 97.19 372 ARG B CA 1
ATOM 5743 C C . ARG B 1 372 ? -2.844 -22.953 9.438 1 97.19 372 ARG B C 1
ATOM 5745 O O . ARG B 1 372 ? -2.535 -23.828 10.25 1 97.19 372 ARG B O 1
ATOM 5752 N N . MET B 1 373 ? -3.904 -23.047 8.695 1 95.44 373 MET B N 1
ATOM 5753 C CA . MET B 1 373 ? -4.758 -24.234 8.719 1 95.44 373 MET B CA 1
ATOM 5754 C C . MET B 1 373 ? -3.979 -25.469 8.289 1 95.44 373 MET B C 1
ATOM 5756 O O . MET B 1 373 ? -4.105 -26.531 8.906 1 95.44 373 MET B O 1
ATOM 5760 N N . LEU B 1 374 ? -3.184 -25.328 7.23 1 95.31 374 LEU B N 1
ATOM 5761 C CA . LEU B 1 374 ? -2.4 -26.453 6.727 1 95.31 374 LEU B CA 1
ATOM 5762 C C . LEU B 1 374 ? -1.376 -26.906 7.762 1 95.31 374 LEU B C 1
ATOM 5764 O O . LEU B 1 374 ? -1.19 -28.109 7.973 1 95.31 374 LEU B O 1
ATOM 5768 N N . ILE B 1 375 ? -0.697 -25.984 8.406 1 96.81 375 ILE B N 1
ATOM 5769 C CA . ILE B 1 375 ? 0.278 -26.281 9.445 1 96.81 375 ILE B CA 1
ATOM 5770 C C . ILE B 1 375 ? -0.411 -27.016 10.602 1 96.81 375 ILE B C 1
ATOM 5772 O O . ILE B 1 375 ? 0.059 -28.047 11.062 1 96.81 375 ILE B O 1
ATOM 5776 N N . ALA B 1 376 ? -1.591 -26.484 11.031 1 96.62 376 ALA B N 1
ATOM 5777 C CA . ALA B 1 376 ? -2.338 -27.078 12.133 1 96.62 376 ALA B CA 1
ATOM 5778 C C . ALA B 1 376 ? -2.754 -28.516 11.805 1 96.62 376 ALA B C 1
ATOM 5780 O O . ALA B 1 376 ? -2.646 -29.406 12.641 1 96.62 376 ALA B O 1
ATOM 5781 N N . ARG B 1 377 ? -3.225 -28.703 10.602 1 95.12 377 ARG B N 1
ATOM 5782 C CA . ARG B 1 377 ? -3.613 -30.031 10.148 1 95.12 377 ARG B CA 1
ATOM 5783 C C . ARG B 1 377 ? -2.434 -31 10.211 1 95.12 377 ARG B C 1
ATOM 5785 O O . ARG B 1 377 ? -2.576 -32.125 10.664 1 95.12 377 ARG B O 1
ATOM 5792 N N . GLN B 1 378 ? -1.301 -30.547 9.75 1 95.12 378 GLN B N 1
ATOM 5793 C CA . GLN B 1 378 ? -0.106 -31.375 9.734 1 95.12 378 GLN B CA 1
ATOM 5794 C C . GLN B 1 378 ? 0.385 -31.672 11.148 1 95.12 378 GLN B C 1
ATOM 5796 O O . GLN B 1 378 ? 1.062 -32.656 11.383 1 95.12 378 GLN B O 1
ATOM 5801 N N . LEU B 1 379 ? -0.013 -30.812 12.141 1 96.12 379 LEU B N 1
ATOM 5802 C CA . LEU B 1 379 ? 0.351 -31 13.547 1 96.12 379 LEU B CA 1
ATOM 5803 C C . LEU B 1 379 ? -0.683 -31.859 14.266 1 96.12 379 LEU B C 1
ATOM 5805 O O . LEU B 1 379 ? -0.49 -32.219 15.422 1 96.12 379 LEU B O 1
ATOM 5809 N N . GLY B 1 380 ? -1.82 -32.125 13.633 1 94.06 380 GLY B N 1
ATOM 5810 C CA . GLY B 1 380 ? -2.799 -33.062 14.156 1 94.06 380 GLY B CA 1
ATOM 5811 C C . GLY B 1 380 ? -3.91 -32.406 14.945 1 94.06 380 GLY B C 1
ATOM 5812 O O . GLY B 1 380 ? -4.652 -33.062 15.672 1 94.06 380 GLY B O 1
ATOM 5813 N N . VAL B 1 381 ? -4.09 -31.047 14.945 1 89.25 381 VAL B N 1
ATOM 5814 C CA . VAL B 1 381 ? -5.145 -30.391 15.703 1 89.25 381 VAL B CA 1
ATOM 5815 C C . VAL B 1 381 ? -6.297 -30.016 14.766 1 89.25 381 VAL B C 1
ATOM 5817 O O . VAL B 1 381 ? -7.363 -29.594 15.219 1 89.25 381 VAL B O 1
ATOM 5820 N N . ALA B 1 382 ? -6.449 -30.359 13.633 1 77 382 ALA B N 1
ATOM 5821 C CA . ALA B 1 382 ? -7.562 -30.172 12.703 1 77 382 ALA B CA 1
ATOM 5822 C C . ALA B 1 382 ? -7.555 -31.234 11.609 1 77 382 ALA B C 1
ATOM 5824 O O . ALA B 1 382 ? -6.504 -31.781 11.289 1 77 382 ALA B O 1
#

Nearest PDB structures (foldseek):
  8sgr-assembly1_A  TM=9.599E-01  e=2.630E-30  Homo sapiens
  2pg0-assembly1_A  TM=9.379E-01  e=6.367E-30  Geobacillus kaustophilus HTA426
  8w0z-assembly2_H  TM=9.419E-01  e=2.695E-29  Homo sapiens
  4irn-assembly2_E  TM=9.469E-01  e=1.252E-28  Kamptonema sp. PCC 6506
  8w0u-assembly1_B  TM=9.383E-01  e=1.089E-28  Homo sapiens

pLDDT: mean 96.99, std 4.18, range [48.69, 98.94]

InterPro domains:
  IPR006089 Acyl-CoA dehydrogenase, conserved site [PS00072] (124-136)
  IPR006089 Acyl-CoA dehydrogenase, conserved site [PS00073] (338-357)
  IPR006091 Acyl-CoA dehydrogenase/oxidase, middle domain [PF02770] (122-219)
  IPR009075 Acyl-CoA dehydrogenase/oxidase, C-terminal [PF00441] (231-379)
  IPR009100 Acyl-CoA dehydrogenase/oxidase, N-terminal and middle domain superfamily [SSF56645] (1-244)
  IPR013786 Acyl-CoA dehydrogenase/oxidase, N-terminal [PF02771] (6-117)
  IPR036250 Acyl-CoA dehydrogenase-like, C-terminal [SSF47203] (229-379)
  IPR037069 Acyl-CoA dehydrogenase/oxidase, N-terminal domain superfamily [G3DSA:1.10.540.10] (1-119)
  IPR046373 Acyl-CoA oxidase/dehydrogenase, middle domain superfamily [G3DSA:2.40.110.10] (121-235)

Organism: Pseudonocardia thermophila (NCBI:txid1848)